Protein AF-A0A945UTR1-F1 (afdb_monomer_lite)

Sequence (520 aa):
MPNPLVLFLALAAFATSAFAQENPKIVFLTGDEEYRSEESMPMLASILRRDFDFDVSVGFSVDEHGYIDVNATESLTGTEELADADLMVLFLRFRRPDEATFQRVLDFLEAGKPVVAFRTSTHAFRFETGSQWAAWGSQPDPTFIHSFGDGDLTRELVGQKWITHHGHFADGHDPLTKVFLDADAADHVILNGVSPFRAYSWLYHVEGGGDTVAGDPNFLLRGTSLRSNHAANGDLDKYPLTNPVAWTKTHNWGEKPARVFTTTLGHPYDFRIPAMRRFALQGILWAVGREDLIPVEGVNTDPVEDYAPNNSGFGDKYKPGHHPEDFFPGHEVGEGRPYHPQPHIIAPVVEPTALPLDPGQGSTIAIVGSGLGERLQYHSDFEGAIQAAFPTAQLRVRNLASSGDTAGLRPHAGRAEAWAFPGAEKFHPDHLAHRGEGHYPYPDEWLSIVSADIVLGFFGYSESFAGPAGINNFKAELRAWIRHTRTRAYHGGMAPRIVLVSPIAFEDRSTTDALPDGIK

pLDDT: mean 86.54, std 15.01, range [31.45, 98.94]

Structure (mmCIF, N/CA/C/O backbone):
data_AF-A0A945UTR1-F1
#
_entry.id   AF-A0A945UTR1-F1
#
loop_
_atom_site.group_PDB
_atom_site.id
_atom_site.type_symbol
_atom_site.label_atom_id
_atom_site.label_alt_id
_atom_site.label_comp_id
_atom_site.label_asym_id
_atom_site.label_entity_id
_atom_site.label_seq_id
_atom_site.pdbx_PDB_ins_code
_atom_site.Cartn_x
_atom_site.Cartn_y
_atom_site.Cartn_z
_atom_site.occupancy
_atom_site.B_iso_or_equiv
_atom_site.auth_seq_id
_atom_site.auth_comp_id
_atom_site.auth_asym_id
_atom_site.auth_atom_id
_atom_site.pdbx_PDB_model_num
ATOM 1 N N . MET A 1 1 ? -31.363 -51.146 -14.315 1.00 43.81 1 MET A N 1
ATOM 2 C CA . MET A 1 1 ? -30.181 -50.658 -13.575 1.00 43.81 1 MET A CA 1
ATOM 3 C C . MET A 1 1 ? -29.616 -49.484 -14.359 1.00 43.81 1 MET A C 1
ATOM 5 O O . MET A 1 1 ? -29.372 -49.685 -15.545 1.00 43.81 1 MET A O 1
ATOM 9 N N . PRO A 1 2 ? -29.513 -48.267 -13.800 1.00 37.09 2 PRO A N 1
ATOM 10 C CA . PRO A 1 2 ? -28.985 -47.131 -14.546 1.00 37.09 2 PRO A CA 1
ATOM 11 C C . PRO A 1 2 ? -27.471 -47.276 -14.736 1.00 37.09 2 PRO A C 1
ATOM 13 O O . PRO A 1 2 ? -26.776 -47.812 -13.876 1.00 37.09 2 PRO A O 1
ATOM 16 N N . ASN A 1 3 ? -26.993 -46.827 -15.893 1.00 39.69 3 ASN A N 1
ATOM 17 C CA . ASN A 1 3 ? -25.617 -46.939 -16.369 1.00 39.69 3 ASN A CA 1
ATOM 18 C C . ASN A 1 3 ? -24.634 -46.168 -15.447 1.00 39.69 3 ASN A C 1
ATOM 20 O O . ASN A 1 3 ? -24.847 -44.970 -15.238 1.00 39.69 3 ASN A O 1
ATOM 24 N N . PRO A 1 4 ? -23.558 -46.797 -14.925 1.00 46.06 4 PRO A N 1
ATOM 25 C CA . PRO A 1 4 ? -22.604 -46.161 -14.005 1.00 46.06 4 PRO A CA 1
ATOM 26 C C . PRO A 1 4 ? -21.844 -44.957 -14.595 1.00 46.06 4 PRO A C 1
ATOM 28 O O . PRO A 1 4 ? -21.235 -44.201 -13.844 1.00 46.06 4 PRO A O 1
ATOM 31 N N . LEU A 1 5 ? -21.926 -44.716 -15.910 1.00 39.34 5 LEU A N 1
ATOM 32 C CA . LEU A 1 5 ? -21.324 -43.541 -16.552 1.00 39.34 5 LEU A CA 1
ATOM 33 C C . LEU A 1 5 ? -22.075 -42.221 -16.285 1.00 39.34 5 LEU A C 1
ATOM 35 O O . LEU A 1 5 ? -21.473 -41.153 -16.332 1.00 39.34 5 LEU A O 1
ATOM 39 N N . VAL A 1 6 ? -23.378 -42.274 -15.982 1.00 42.34 6 VAL A N 1
ATOM 40 C CA . VAL A 1 6 ? -24.198 -41.061 -15.773 1.00 42.34 6 VAL A CA 1
ATOM 41 C C . VAL A 1 6 ? -24.009 -40.486 -14.362 1.00 42.34 6 VAL A C 1
ATOM 43 O O . VAL A 1 6 ? -24.181 -39.289 -14.154 1.00 42.34 6 VAL A O 1
ATOM 46 N N . LEU A 1 7 ? -23.565 -41.304 -13.401 1.00 36.22 7 LEU A N 1
ATOM 47 C CA . LEU A 1 7 ? -23.288 -40.851 -12.034 1.00 36.22 7 LEU A CA 1
ATOM 48 C C . LEU A 1 7 ? -21.912 -40.166 -11.906 1.00 36.22 7 LEU A C 1
ATOM 50 O O . LEU A 1 7 ? -21.736 -39.313 -11.044 1.00 36.22 7 LEU A O 1
ATOM 54 N N . PHE A 1 8 ? -20.962 -40.472 -12.797 1.00 37.25 8 PHE A N 1
ATOM 55 C CA . PHE A 1 8 ? -19.630 -39.848 -12.802 1.00 37.25 8 PHE A CA 1
ATOM 56 C C . PHE A 1 8 ? -19.609 -38.452 -13.448 1.00 37.25 8 PHE A C 1
ATOM 58 O O . PHE A 1 8 ? -18.800 -37.613 -13.066 1.00 37.25 8 PHE A O 1
ATOM 65 N N . LEU A 1 9 ? -20.535 -38.165 -14.368 1.00 35.00 9 LEU A N 1
ATOM 66 C CA . LEU A 1 9 ? -20.667 -36.844 -14.999 1.00 35.00 9 LEU A CA 1
ATOM 67 C C . LEU A 1 9 ? -21.477 -35.840 -14.159 1.00 35.00 9 LEU A C 1
ATOM 69 O O . LEU A 1 9 ? -21.344 -34.640 -14.364 1.00 35.00 9 LEU A O 1
ATOM 73 N N . ALA A 1 10 ? -22.252 -36.306 -13.174 1.00 32.62 10 ALA A N 1
ATOM 74 C CA . ALA A 1 10 ? -22.943 -35.438 -12.215 1.00 32.62 10 ALA A CA 1
ATOM 75 C C . ALA A 1 10 ? -22.076 -35.067 -10.991 1.00 32.62 10 ALA A C 1
ATOM 77 O O . ALA A 1 10 ? -22.362 -34.085 -10.313 1.00 32.62 10 ALA A O 1
ATOM 78 N N . LEU A 1 11 ? -21.000 -35.820 -10.723 1.00 35.84 11 LEU A N 1
ATOM 79 C CA . LEU A 1 11 ? -20.058 -35.574 -9.618 1.00 35.84 11 LEU A CA 1
ATOM 80 C C . LEU A 1 11 ? -18.812 -34.771 -10.030 1.00 35.84 11 LEU A C 1
ATOM 82 O O . LEU A 1 11 ? -18.100 -34.277 -9.162 1.00 35.84 11 LEU A O 1
ATOM 86 N N . ALA A 1 12 ? -18.578 -34.579 -11.331 1.00 35.72 12 ALA A N 1
ATOM 87 C CA . ALA A 1 12 ? -17.502 -33.731 -11.856 1.00 35.72 12 ALA A CA 1
ATOM 88 C C . ALA A 1 12 ? -17.944 -32.284 -12.169 1.00 35.72 12 ALA A C 1
ATOM 90 O O . ALA A 1 12 ? -17.127 -31.479 -12.596 1.00 35.72 12 ALA A O 1
ATOM 91 N N . ALA A 1 13 ? -19.217 -31.939 -11.944 1.00 33.28 13 ALA A N 1
ATOM 92 C CA . ALA A 1 13 ? -19.778 -30.616 -12.246 1.00 33.28 13 ALA A CA 1
ATOM 93 C C . ALA A 1 13 ? -19.879 -29.671 -11.027 1.00 33.28 13 ALA A C 1
ATOM 95 O O . ALA A 1 13 ? -20.509 -28.623 -11.121 1.00 33.28 13 ALA A O 1
ATOM 96 N N . PHE A 1 14 ? -19.263 -30.021 -9.889 1.00 34.91 14 PHE A N 1
ATOM 97 C CA . PHE A 1 14 ? -19.215 -29.173 -8.683 1.00 34.91 14 PHE A CA 1
ATOM 98 C C . PHE A 1 14 ? -17.804 -28.729 -8.271 1.00 34.91 14 PHE A C 1
ATOM 100 O O . PHE A 1 14 ? -17.619 -28.187 -7.185 1.00 34.91 14 PHE A O 1
ATOM 107 N N . ALA A 1 15 ? -16.804 -28.905 -9.130 1.00 37.75 15 ALA A N 1
ATOM 108 C CA . ALA A 1 15 ? -15.468 -28.375 -8.902 1.00 37.75 15 ALA A CA 1
ATOM 109 C C . ALA A 1 15 ? -15.047 -27.560 -10.128 1.00 37.75 15 ALA A C 1
ATOM 111 O O . ALA A 1 15 ? -15.132 -28.055 -11.242 1.00 37.75 15 ALA A O 1
ATOM 112 N N . THR A 1 16 ? -14.606 -26.324 -9.874 1.00 33.41 16 THR A N 1
ATOM 113 C CA . THR A 1 16 ? -14.144 -25.286 -10.818 1.00 33.41 16 THR A CA 1
ATOM 114 C C . THR A 1 16 ? -15.198 -24.348 -11.414 1.00 33.41 16 THR A C 1
ATOM 116 O O . THR A 1 16 ? -15.197 -24.054 -12.604 1.00 33.41 16 THR A O 1
ATOM 119 N N . SER A 1 17 ? -16.027 -23.764 -10.550 1.00 31.45 17 SER A N 1
ATOM 120 C CA . SER A 1 17 ? -16.357 -22.334 -10.646 1.00 31.45 17 SER A CA 1
ATOM 121 C C . SER A 1 17 ? -15.653 -21.563 -9.521 1.00 31.45 17 SER A C 1
ATOM 123 O O . SER A 1 17 ? -16.283 -20.825 -8.770 1.00 31.45 17 SER A O 1
ATOM 125 N N . ALA A 1 18 ? -14.343 -21.765 -9.362 1.00 32.97 18 ALA A N 1
ATOM 126 C CA . ALA A 1 18 ? -13.504 -20.703 -8.824 1.00 32.97 18 ALA A CA 1
ATOM 127 C C . ALA A 1 18 ? -13.259 -19.777 -10.017 1.00 32.97 18 ALA A C 1
ATOM 129 O O . ALA A 1 18 ? -12.314 -19.963 -10.781 1.00 32.97 18 ALA A O 1
ATOM 130 N N . PHE A 1 19 ? -14.227 -18.893 -10.267 1.00 32.91 19 PHE A N 1
ATOM 131 C CA . PHE A 1 19 ? -14.018 -17.746 -11.139 1.00 32.91 19 PHE A CA 1
ATOM 132 C C . PHE A 1 19 ? -12.717 -17.065 -10.705 1.00 32.91 19 PHE A C 1
ATOM 134 O O . PHE A 1 19 ? -12.410 -17.058 -9.511 1.00 32.91 19 PHE A O 1
ATOM 141 N N . ALA A 1 20 ? -11.946 -16.564 -11.674 1.00 38.38 20 ALA A N 1
ATOM 142 C CA . ALA A 1 20 ? -10.812 -15.687 -11.421 1.00 38.38 20 ALA A CA 1
ATOM 143 C C . ALA A 1 20 ? -11.182 -14.730 -10.282 1.00 38.38 20 ALA A C 1
ATOM 145 O O . ALA A 1 20 ? -12.184 -14.025 -10.388 1.00 38.38 20 ALA A O 1
ATOM 146 N N . GLN A 1 21 ? -10.459 -14.805 -9.165 1.00 41.75 21 GLN A N 1
ATOM 147 C CA . GLN A 1 21 ? -10.670 -13.868 -8.075 1.00 41.75 21 GLN A CA 1
ATOM 148 C C . GLN A 1 21 ? -10.311 -12.499 -8.644 1.00 41.75 21 GLN A C 1
ATOM 150 O O . GLN A 1 21 ? -9.159 -12.291 -9.023 1.00 41.75 21 GLN A O 1
ATOM 155 N N . GLU A 1 22 ? -11.317 -11.638 -8.813 1.00 58.56 22 GLU A N 1
ATOM 156 C CA . GLU A 1 22 ? -11.115 -10.256 -9.239 1.00 58.56 22 GLU A CA 1
ATOM 157 C C . GLU A 1 22 ? -10.042 -9.632 -8.336 1.00 58.56 22 GLU A C 1
ATOM 159 O O . GLU A 1 22 ? -9.986 -9.921 -7.134 1.00 58.56 22 GLU A O 1
ATOM 164 N N . ASN A 1 23 ? -9.128 -8.862 -8.932 1.00 79.19 23 ASN A N 1
ATOM 165 C CA . ASN A 1 23 ? -8.098 -8.162 -8.173 1.00 79.19 23 ASN A CA 1
ATOM 166 C C . ASN A 1 23 ? -8.810 -7.256 -7.155 1.00 79.19 23 ASN A C 1
ATOM 168 O O . ASN A 1 23 ? -9.593 -6.411 -7.587 1.00 79.19 23 ASN A O 1
ATOM 172 N N . PRO A 1 24 ? -8.586 -7.431 -5.838 1.00 89.06 24 PRO A N 1
ATOM 173 C CA . PRO A 1 24 ? -9.345 -6.694 -4.841 1.00 89.06 24 PRO A CA 1
ATOM 174 C C . PRO A 1 24 ? -9.203 -5.185 -5.009 1.00 89.06 24 PRO A C 1
ATOM 176 O O . PRO A 1 24 ? -8.091 -4.702 -5.254 1.00 89.06 24 PRO A O 1
ATOM 179 N N . LYS A 1 25 ? -10.299 -4.452 -4.802 1.00 93.06 25 LYS A N 1
ATOM 180 C CA . LYS A 1 25 ? -10.289 -2.989 -4.767 1.00 93.06 25 LYS A CA 1
ATOM 181 C C . LYS A 1 25 ? -9.995 -2.484 -3.357 1.00 93.06 25 LYS A C 1
ATOM 183 O O . LYS A 1 25 ? -10.761 -2.711 -2.422 1.00 93.06 25 LYS A O 1
ATOM 188 N N . ILE A 1 26 ? -8.879 -1.787 -3.182 1.00 97.88 26 ILE A N 1
ATOM 189 C CA . ILE A 1 26 ? -8.410 -1.268 -1.895 1.00 97.88 26 ILE A CA 1
ATOM 190 C C . ILE A 1 26 ? -8.480 0.254 -1.905 1.00 97.88 26 ILE A C 1
ATOM 192 O O . ILE A 1 26 ? -7.838 0.913 -2.717 1.00 97.88 26 ILE A O 1
ATOM 196 N N . VAL A 1 27 ? -9.202 0.832 -0.952 1.00 97.69 27 VAL A N 1
ATOM 197 C CA . VAL A 1 27 ? -9.329 2.286 -0.822 1.00 97.69 27 VAL A CA 1
ATOM 198 C C . VAL A 1 27 ? -8.591 2.752 0.422 1.00 97.69 27 VAL A C 1
ATOM 200 O O . VAL A 1 27 ? -8.958 2.417 1.548 1.00 97.69 27 VAL A O 1
ATOM 203 N N . PHE A 1 28 ? -7.548 3.549 0.222 1.00 98.69 28 PHE A N 1
ATOM 204 C CA . PHE A 1 28 ? -6.854 4.263 1.283 1.00 98.69 28 PHE A CA 1
ATOM 205 C C . PHE A 1 28 ? -7.522 5.610 1.511 1.00 98.69 28 PHE A C 1
ATOM 207 O O . PHE A 1 28 ? -7.660 6.394 0.582 1.00 98.69 28 PHE A O 1
ATOM 214 N N . LEU A 1 29 ? -7.874 5.916 2.752 1.00 98.06 29 LEU A N 1
ATOM 215 C CA . LEU A 1 29 ? -8.318 7.238 3.171 1.00 98.06 29 LEU A CA 1
ATOM 216 C C . LEU A 1 29 ? -7.212 7.877 4.011 1.00 98.06 29 LEU A C 1
ATOM 218 O O . LEU A 1 29 ? -6.871 7.383 5.094 1.00 98.06 29 LEU A O 1
ATOM 222 N N . THR A 1 30 ? -6.649 8.970 3.497 1.00 96.75 30 THR A N 1
ATOM 223 C CA . THR A 1 30 ? -5.568 9.726 4.136 1.00 96.75 30 THR A CA 1
ATOM 224 C C . THR A 1 30 ? -6.054 11.103 4.571 1.00 96.75 30 THR A C 1
ATOM 226 O O . THR A 1 30 ? -6.912 11.720 3.941 1.00 96.75 30 THR A O 1
ATOM 229 N N . GLY A 1 31 ? -5.530 11.584 5.692 1.00 93.31 31 GLY A N 1
ATOM 230 C CA . GLY A 1 31 ? -6.011 12.805 6.327 1.00 93.31 31 GLY A CA 1
ATOM 231 C C . GLY A 1 31 ? -5.423 12.950 7.717 1.00 93.31 31 GLY A C 1
ATOM 232 O O . GLY A 1 31 ? -6.150 13.122 8.689 1.00 93.31 31 GLY A O 1
ATOM 233 N N . ASP A 1 32 ? -4.112 12.794 7.834 1.00 94.31 32 ASP A N 1
ATOM 234 C CA . ASP A 1 32 ? -3.379 13.026 9.066 1.00 94.31 32 ASP A CA 1
ATOM 235 C C . ASP A 1 32 ? -2.478 14.260 8.912 1.00 94.31 32 ASP A C 1
ATOM 237 O O . ASP A 1 32 ? -1.527 14.303 8.124 1.00 94.31 32 ASP A O 1
ATOM 241 N N . GLU A 1 33 ? -2.784 15.297 9.686 1.00 91.19 33 GLU A N 1
ATOM 242 C CA . GLU A 1 33 ? -2.056 16.562 9.690 1.00 91.19 33 GLU A CA 1
ATOM 243 C C . GLU A 1 33 ? -0.754 16.538 10.498 1.00 91.19 33 GLU A C 1
ATOM 245 O O . GLU A 1 33 ? -0.113 17.579 10.623 1.00 91.19 33 GLU A O 1
ATOM 250 N N . GLU A 1 34 ? -0.321 15.386 11.009 1.00 92.56 34 GLU A N 1
ATOM 251 C CA . GLU A 1 34 ? 0.877 15.237 11.833 1.00 92.56 34 GLU A CA 1
ATOM 252 C C . GLU A 1 34 ? 1.915 14.271 11.240 1.00 92.56 34 GLU A C 1
ATOM 254 O O . GLU A 1 34 ? 3.099 14.597 11.202 1.00 92.56 34 GLU A O 1
ATOM 259 N N . TYR A 1 35 ? 1.509 13.090 10.778 1.00 94.56 35 TYR A N 1
ATOM 260 C CA . TYR A 1 35 ? 2.400 11.971 10.445 1.00 94.56 35 TYR A CA 1
ATOM 261 C C . TYR A 1 35 ? 2.500 11.668 8.950 1.00 94.56 35 TYR A C 1
ATOM 263 O O . TYR A 1 35 ? 3.006 10.609 8.578 1.00 94.56 35 TYR A O 1
ATOM 271 N N . ARG A 1 36 ? 2.092 12.608 8.093 1.00 95.69 36 ARG A N 1
ATOM 272 C CA . ARG A 1 36 ? 2.318 12.528 6.643 1.00 95.69 36 ARG A CA 1
ATOM 273 C C . ARG A 1 36 ? 1.673 11.290 6.012 1.00 95.69 36 ARG A C 1
ATOM 275 O O . ARG A 1 36 ? 2.312 10.518 5.287 1.00 95.69 36 ARG A O 1
ATOM 282 N N . SER A 1 37 ? 0.391 11.072 6.309 1.00 96.62 37 SER A N 1
ATOM 283 C CA . SER A 1 37 ? -0.386 9.993 5.687 1.00 96.62 37 SER A CA 1
ATOM 284 C C . SER A 1 37 ? -0.429 10.129 4.162 1.00 96.62 37 SER A C 1
ATOM 286 O O . SER A 1 37 ? -0.385 9.123 3.461 1.00 96.62 37 SER A O 1
ATOM 288 N N . GLU A 1 38 ? -0.452 11.366 3.659 1.00 94.62 38 GLU A N 1
ATOM 289 C CA . GLU A 1 38 ? -0.422 11.713 2.236 1.00 94.62 38 GLU A CA 1
ATOM 290 C C . GLU A 1 38 ? 0.898 11.353 1.541 1.00 94.62 38 GLU A C 1
ATOM 292 O O . GLU A 1 38 ? 0.951 11.334 0.323 1.00 94.62 38 GLU A O 1
ATOM 297 N N . GLU A 1 39 ? 1.966 11.050 2.284 1.00 95.94 39 GLU A N 1
ATOM 298 C CA . GLU A 1 39 ? 3.239 10.604 1.700 1.00 95.94 39 GLU A CA 1
ATOM 299 C C . GLU A 1 39 ? 3.420 9.086 1.850 1.00 95.94 39 GLU A C 1
ATOM 301 O O . GLU A 1 39 ? 3.878 8.394 0.941 1.00 95.94 39 GLU A O 1
ATOM 306 N N . SER A 1 40 ? 3.069 8.549 3.021 1.00 97.44 40 SER A N 1
ATOM 307 C CA . SER A 1 40 ? 3.309 7.142 3.362 1.00 97.44 40 SER A CA 1
ATOM 308 C C . SER A 1 40 ? 2.314 6.177 2.717 1.00 97.44 40 SER A C 1
ATOM 310 O O . SER A 1 40 ? 2.713 5.094 2.280 1.00 97.44 40 SER A O 1
ATOM 312 N N . MET A 1 41 ? 1.032 6.539 2.650 1.00 97.94 41 MET A N 1
ATOM 313 C CA . MET A 1 41 ? -0.006 5.653 2.119 1.00 97.94 41 MET A CA 1
ATOM 314 C C . MET A 1 41 ? 0.070 5.503 0.599 1.00 97.94 41 MET A C 1
ATOM 316 O O . MET A 1 41 ? 0.053 4.354 0.159 1.00 97.94 41 MET A O 1
ATOM 320 N N . PRO A 1 42 ? 0.282 6.568 -0.203 1.00 96.12 42 PRO A N 1
ATOM 321 C CA . PRO A 1 42 ? 0.626 6.424 -1.618 1.00 96.12 42 PRO A CA 1
ATOM 322 C C . PRO A 1 42 ? 1.807 5.496 -1.878 1.00 96.12 42 PRO A C 1
ATOM 324 O O . PRO A 1 42 ? 1.741 4.654 -2.765 1.00 96.12 42 PRO A O 1
ATOM 327 N N . MET A 1 43 ? 2.866 5.572 -1.066 1.00 97.31 43 MET A N 1
ATOM 328 C CA . MET A 1 43 ? 4.026 4.692 -1.224 1.00 97.31 43 MET A CA 1
ATOM 329 C C . MET A 1 43 ? 3.659 3.213 -1.031 1.00 97.31 43 MET A C 1
ATOM 331 O O . MET A 1 43 ? 4.053 2.377 -1.846 1.00 97.31 43 MET A O 1
ATOM 335 N N . LEU A 1 44 ? 2.877 2.876 0.003 1.00 98.19 44 LEU A N 1
ATOM 336 C CA . LEU A 1 44 ? 2.397 1.501 0.190 1.00 98.19 44 LEU A CA 1
ATOM 337 C C . LEU A 1 44 ? 1.427 1.080 -0.919 1.00 98.19 44 LEU A C 1
ATOM 339 O O . LEU A 1 44 ? 1.536 -0.031 -1.432 1.00 98.19 44 LEU A O 1
ATOM 343 N N . ALA A 1 45 ? 0.512 1.967 -1.306 1.00 96.44 45 ALA A N 1
ATOM 344 C CA . ALA A 1 45 ? -0.447 1.747 -2.378 1.00 96.44 45 ALA A CA 1
ATOM 345 C C . ALA A 1 45 ? 0.252 1.455 -3.719 1.00 96.44 45 ALA A C 1
ATOM 347 O O . ALA A 1 45 ? -0.135 0.525 -4.424 1.00 96.44 45 ALA A O 1
ATOM 348 N N . SER A 1 46 ? 1.340 2.163 -4.032 1.00 90.88 46 SER A N 1
ATOM 349 C CA . SER A 1 46 ? 2.150 1.927 -5.231 1.00 90.88 46 SER A CA 1
ATOM 350 C C . SER A 1 46 ? 2.843 0.565 -5.205 1.00 90.88 46 SER A C 1
ATOM 352 O O . SER A 1 46 ? 2.933 -0.089 -6.241 1.00 90.88 46 SER A O 1
ATOM 354 N N . ILE A 1 47 ? 3.287 0.088 -4.035 1.00 91.50 47 ILE A N 1
ATOM 355 C CA . ILE A 1 47 ? 3.819 -1.279 -3.905 1.00 91.50 47 ILE A CA 1
ATOM 356 C C . ILE A 1 47 ? 2.709 -2.308 -4.152 1.00 91.50 47 ILE A C 1
ATOM 358 O O . ILE A 1 47 ? 2.944 -3.280 -4.866 1.00 91.50 47 ILE A O 1
ATOM 362 N N . LEU A 1 48 ? 1.502 -2.089 -3.615 1.00 92.38 48 LEU A N 1
ATOM 363 C CA . LEU A 1 48 ? 0.372 -2.999 -3.828 1.00 92.38 48 LEU A CA 1
ATOM 364 C C . LEU A 1 48 ? -0.017 -3.106 -5.306 1.00 92.38 48 LEU A C 1
ATOM 366 O O . LEU A 1 48 ? -0.207 -4.213 -5.806 1.00 92.38 48 LEU A O 1
ATOM 370 N N . ARG A 1 49 ? -0.061 -1.969 -6.011 1.00 85.00 49 ARG A N 1
ATOM 371 C CA . ARG A 1 49 ? -0.270 -1.928 -7.464 1.00 85.00 49 ARG A CA 1
ATOM 372 C C . ARG A 1 49 ? 0.844 -2.668 -8.209 1.00 85.00 49 ARG A C 1
ATOM 374 O O . ARG A 1 49 ? 0.557 -3.526 -9.035 1.00 85.00 49 ARG A O 1
ATOM 381 N N . ARG A 1 50 ? 2.114 -2.369 -7.904 1.00 85.44 50 ARG A N 1
ATOM 382 C CA . ARG A 1 50 ? 3.276 -2.936 -8.614 1.00 85.44 50 ARG A CA 1
ATOM 383 C C . ARG A 1 50 ? 3.398 -4.451 -8.439 1.00 85.44 50 ARG A C 1
ATOM 385 O O . ARG A 1 50 ? 3.673 -5.146 -9.411 1.00 85.44 50 ARG A O 1
ATOM 392 N N . ASP A 1 51 ? 3.261 -4.941 -7.210 1.00 81.56 51 ASP A N 1
ATOM 393 C CA . ASP A 1 51 ? 3.640 -6.317 -6.867 1.00 81.56 51 ASP A CA 1
ATOM 394 C C . ASP A 1 51 ? 2.455 -7.292 -6.862 1.00 81.56 51 ASP A C 1
ATOM 396 O O . ASP A 1 51 ? 2.674 -8.498 -6.992 1.00 81.56 51 ASP A O 1
ATOM 400 N N . PHE A 1 52 ? 1.218 -6.795 -6.723 1.00 80.75 52 PHE A N 1
ATOM 401 C CA . PHE A 1 52 ? 0.023 -7.641 -6.600 1.00 80.75 52 PHE A CA 1
ATOM 402 C C . PHE A 1 52 ? -1.103 -7.304 -7.584 1.00 80.75 52 PHE A C 1
ATOM 404 O O . PHE A 1 52 ? -2.116 -8.000 -7.566 1.00 80.75 52 PHE A O 1
ATOM 411 N N . ASP A 1 53 ? -0.933 -6.285 -8.438 1.00 77.38 53 ASP A N 1
ATOM 412 C CA . ASP A 1 53 ? -1.907 -5.877 -9.468 1.00 77.38 53 ASP A CA 1
ATOM 413 C C . ASP A 1 53 ? -3.295 -5.525 -8.895 1.00 77.38 53 ASP A C 1
ATOM 415 O O . ASP A 1 53 ? -4.322 -5.657 -9.556 1.00 77.38 53 ASP A O 1
ATOM 419 N N . PHE A 1 54 ? -3.348 -5.092 -7.632 1.00 84.25 54 PHE A N 1
ATOM 420 C CA . PHE A 1 54 ? -4.601 -4.696 -6.992 1.00 84.25 54 PHE A CA 1
ATOM 421 C C . PHE A 1 54 ? -5.145 -3.397 -7.584 1.00 84.25 54 PHE A C 1
ATOM 423 O O . PHE A 1 54 ? -4.377 -2.491 -7.923 1.00 84.25 54 PHE A O 1
ATOM 430 N N . ASP A 1 55 ? -6.472 -3.289 -7.640 1.00 82.94 55 ASP A N 1
ATOM 431 C CA . ASP A 1 55 ? -7.117 -2.002 -7.863 1.00 82.94 55 ASP A CA 1
ATOM 432 C C . ASP A 1 55 ? -6.980 -1.193 -6.570 1.00 82.94 55 ASP A C 1
ATOM 434 O O . ASP A 1 55 ? -7.361 -1.647 -5.492 1.00 82.94 55 ASP A O 1
ATOM 438 N N . VAL A 1 56 ? -6.338 -0.030 -6.636 1.00 92.12 56 VAL A N 1
ATOM 439 C CA . VAL A 1 56 ? -6.037 0.761 -5.440 1.00 92.12 56 VAL A CA 1
ATOM 440 C C . VAL A 1 56 ? -6.379 2.213 -5.692 1.00 92.12 56 VAL A C 1
ATOM 442 O O . VAL A 1 56 ? -5.848 2.805 -6.629 1.00 92.12 56 VAL A O 1
ATOM 445 N N . SER A 1 57 ? -7.159 2.810 -4.801 1.00 86.88 57 SER A N 1
ATOM 446 C CA . SER A 1 57 ? -7.444 4.245 -4.780 1.00 86.88 57 SER A CA 1
ATOM 447 C C . SER A 1 57 ? -6.895 4.860 -3.500 1.00 86.88 57 SER A C 1
ATOM 449 O O . SER A 1 57 ? -6.914 4.230 -2.442 1.00 86.88 57 SER A O 1
ATOM 451 N N . VAL A 1 58 ? -6.400 6.095 -3.581 1.00 94.50 58 VAL A N 1
ATOM 452 C CA . VAL A 1 58 ? -5.937 6.849 -2.410 1.00 94.50 58 VAL A CA 1
ATOM 453 C C . VAL A 1 58 ? -6.674 8.178 -2.371 1.00 94.50 58 VAL A C 1
ATOM 455 O O . VAL A 1 58 ? -6.505 9.019 -3.247 1.00 94.50 58 VAL A O 1
ATOM 458 N N . GLY A 1 59 ? -7.503 8.343 -1.349 1.00 89.44 59 GLY A N 1
ATOM 459 C CA . GLY A 1 59 ? -8.154 9.588 -0.990 1.00 89.44 59 GLY A CA 1
ATOM 460 C C . GLY A 1 59 ? -7.238 10.485 -0.165 1.00 89.44 59 GLY A C 1
ATOM 461 O O . GLY A 1 59 ? -6.516 10.021 0.725 1.00 89.44 59 GLY A O 1
ATOM 462 N N . PHE A 1 60 ? -7.299 11.781 -0.445 1.00 90.94 60 PHE A N 1
ATOM 463 C CA . PHE A 1 60 ? -6.524 12.833 0.207 1.00 90.94 60 PHE A CA 1
ATOM 464 C C . PHE A 1 60 ? -7.431 13.900 0.829 1.00 90.94 60 PHE A C 1
ATOM 466 O O . PHE A 1 60 ? -8.567 14.124 0.403 1.00 90.94 60 PHE A O 1
ATOM 473 N N . SER A 1 61 ? -6.897 14.603 1.823 1.00 88.62 61 SER A N 1
ATOM 474 C CA . SER A 1 61 ? -7.462 15.863 2.304 1.00 88.62 61 SER A CA 1
ATOM 475 C C . SER A 1 61 ? -7.005 16.988 1.377 1.00 88.62 61 SER A C 1
ATOM 477 O O . SER A 1 61 ? -5.802 17.221 1.254 1.00 88.62 61 SER A O 1
ATOM 479 N N . VAL A 1 62 ? -7.952 17.662 0.726 1.00 82.00 62 VAL A N 1
ATOM 480 C CA . VAL A 1 62 ? -7.697 18.728 -0.257 1.00 82.00 62 VAL A CA 1
ATOM 481 C C . VAL A 1 62 ? -8.446 20.021 0.067 1.00 82.00 62 VAL A C 1
ATOM 483 O O . VAL A 1 62 ? -9.498 19.982 0.712 1.00 82.00 62 VAL A O 1
ATOM 486 N N . ASP A 1 63 ? -7.906 21.150 -0.389 1.00 79.25 63 ASP A N 1
ATOM 487 C CA . ASP A 1 63 ? -8.541 22.468 -0.333 1.00 79.25 63 ASP A CA 1
ATOM 488 C C . ASP A 1 63 ? -9.608 22.666 -1.433 1.00 79.25 63 ASP A C 1
ATOM 490 O O . ASP A 1 63 ? -9.909 21.768 -2.223 1.00 79.25 63 ASP A O 1
ATOM 494 N N . GLU A 1 64 ? -10.200 23.863 -1.499 1.00 70.69 64 GLU A N 1
ATOM 495 C CA . GLU A 1 64 ? -11.231 24.219 -2.491 1.00 70.69 64 GLU A CA 1
ATOM 496 C C . GLU A 1 64 ? -10.737 24.234 -3.951 1.00 70.69 64 GLU A C 1
ATOM 498 O O . GLU A 1 64 ? -11.541 24.309 -4.883 1.00 70.69 64 GLU A O 1
ATOM 503 N N . HIS A 1 65 ? -9.424 24.172 -4.161 1.00 64.38 65 HIS A N 1
ATOM 504 C CA . HIS A 1 65 ? -8.773 24.148 -5.466 1.00 64.38 65 HIS A CA 1
ATOM 505 C C . HIS A 1 65 ? -8.235 22.756 -5.832 1.00 64.38 65 HIS A C 1
ATOM 507 O O . HIS A 1 65 ? -7.693 22.594 -6.925 1.00 64.38 65 HIS A O 1
ATOM 513 N N . GLY A 1 66 ? -8.409 21.762 -4.956 1.00 69.12 66 GLY A N 1
ATOM 514 C CA . GLY A 1 66 ? -7.965 20.385 -5.163 1.00 69.12 66 GLY A CA 1
ATOM 515 C C . GLY A 1 66 ? -6.527 20.106 -4.724 1.00 69.12 66 GLY A C 1
ATOM 516 O O . GLY A 1 66 ? -6.106 18.955 -4.790 1.00 69.12 66 GLY A O 1
ATOM 517 N N . TYR A 1 67 ? -5.793 21.103 -4.219 1.00 76.06 67 TYR A N 1
ATOM 518 C CA . TYR A 1 67 ? -4.448 20.874 -3.689 1.00 76.06 67 TYR A CA 1
ATOM 519 C C . TYR A 1 67 ? -4.528 20.145 -2.358 1.00 76.06 67 TYR A C 1
ATOM 521 O O . TYR A 1 67 ? -5.428 20.397 -1.559 1.00 76.06 67 TYR A O 1
ATOM 529 N N . ILE A 1 68 ? -3.551 19.283 -2.081 1.00 84.81 68 ILE A N 1
ATOM 530 C CA . ILE A 1 68 ? -3.435 18.629 -0.783 1.00 84.81 68 ILE A CA 1
ATOM 531 C C . ILE A 1 68 ? -3.300 19.700 0.301 1.00 84.81 68 ILE A C 1
ATOM 533 O O . ILE A 1 68 ? -2.324 20.448 0.343 1.00 84.81 68 ILE A O 1
ATOM 537 N N . ASP A 1 69 ? -4.260 19.709 1.220 1.00 87.75 69 ASP A N 1
ATOM 538 C CA . ASP A 1 69 ? -4.198 20.447 2.472 1.00 87.75 69 ASP A CA 1
ATOM 539 C C . ASP A 1 69 ? -4.602 19.512 3.601 1.00 87.75 69 ASP A C 1
ATOM 541 O O . ASP A 1 69 ? -5.775 19.216 3.840 1.00 87.75 69 ASP A O 1
ATOM 545 N N . VAL A 1 70 ? -3.601 19.060 4.348 1.00 90.94 70 VAL A N 1
ATOM 546 C CA . VAL A 1 70 ? -3.805 18.158 5.481 1.00 90.94 70 VAL A CA 1
ATOM 547 C C . VAL A 1 70 ? -4.598 18.818 6.612 1.00 90.94 70 VAL A C 1
ATOM 549 O O . VAL A 1 70 ? -5.194 18.109 7.424 1.00 90.94 70 VAL A O 1
ATOM 552 N N . ASN A 1 71 ? -4.666 20.154 6.656 1.00 91.75 71 ASN A N 1
ATOM 553 C CA . ASN A 1 71 ? -5.425 20.906 7.656 1.00 91.75 71 ASN A CA 1
ATOM 554 C C . ASN A 1 71 ? -6.912 21.059 7.294 1.00 91.75 71 ASN A C 1
ATOM 556 O O . ASN A 1 71 ? -7.701 21.456 8.158 1.00 91.75 71 ASN A O 1
ATOM 560 N N . ALA A 1 72 ? -7.319 20.706 6.070 1.00 89.38 72 ALA A N 1
ATOM 561 C CA . ALA A 1 72 ? -8.711 20.715 5.627 1.00 89.38 72 ALA A CA 1
ATOM 562 C C . ALA A 1 72 ? -9.505 19.566 6.280 1.00 89.38 72 ALA A C 1
ATOM 564 O O . ALA A 1 72 ? -9.863 18.576 5.656 1.00 89.38 72 ALA A O 1
ATOM 565 N N . THR A 1 73 ? -9.782 19.679 7.582 1.00 90.69 73 THR A N 1
ATOM 566 C CA . THR A 1 73 ? -10.401 18.606 8.392 1.00 90.69 73 THR A CA 1
ATOM 567 C C . THR A 1 73 ? -11.782 18.141 7.914 1.00 90.69 73 THR A C 1
ATOM 569 O O . THR A 1 73 ? -12.197 17.044 8.277 1.00 90.69 73 THR A O 1
ATOM 572 N N . GLU A 1 74 ? -12.487 18.940 7.112 1.00 88.12 74 GLU A N 1
ATOM 573 C CA . GLU A 1 74 ? -13.774 18.586 6.487 1.00 88.12 74 GLU A CA 1
ATOM 574 C C . GLU A 1 74 ? -13.606 17.802 5.175 1.00 88.12 74 GLU A C 1
ATOM 576 O O . GLU A 1 74 ? -14.551 17.178 4.702 1.00 88.12 74 GLU A O 1
ATOM 581 N N . SER A 1 75 ? -12.400 17.798 4.604 1.00 87.00 75 SER A N 1
ATOM 582 C CA . SER A 1 75 ? -12.074 17.127 3.351 1.00 87.00 75 SER A CA 1
ATOM 583 C C . SER A 1 75 ? -11.694 15.666 3.595 1.00 87.00 75 SER A C 1
ATOM 585 O O . SER A 1 75 ? -10.806 15.357 4.398 1.00 87.00 75 SER A O 1
ATOM 587 N N . LEU A 1 76 ? -12.387 14.759 2.904 1.00 88.81 76 LEU A N 1
ATOM 588 C CA . LEU A 1 76 ? -12.127 13.320 2.917 1.00 88.81 76 LEU A CA 1
ATOM 589 C C . LEU A 1 76 ? -12.535 12.713 1.564 1.00 88.81 76 LEU A C 1
ATOM 591 O O . LEU A 1 76 ? -13.597 12.102 1.425 1.00 88.81 76 LEU A O 1
ATOM 595 N N . THR A 1 77 ? -11.704 12.943 0.548 1.00 84.44 77 THR A N 1
ATOM 596 C CA . THR A 1 77 ? -11.918 12.408 -0.810 1.00 84.44 77 THR A CA 1
ATOM 597 C C . THR A 1 77 ? -11.673 10.895 -0.864 1.00 84.44 77 THR A C 1
ATOM 599 O O . THR A 1 77 ? -11.160 10.312 0.094 1.00 84.44 77 THR A O 1
ATOM 602 N N . GLY A 1 78 ? -12.061 10.233 -1.958 1.00 84.06 78 GLY A N 1
ATOM 603 C CA . GLY A 1 78 ? -11.891 8.790 -2.150 1.00 84.06 78 GLY A CA 1
ATOM 604 C C . GLY A 1 78 ? -12.964 7.931 -1.477 1.00 84.06 78 GLY A C 1
ATOM 605 O O . GLY A 1 78 ? -13.003 6.723 -1.692 1.00 84.06 78 GLY A O 1
ATOM 606 N N . THR A 1 79 ? -13.869 8.517 -0.686 1.00 84.38 79 THR A N 1
ATOM 607 C CA . THR A 1 79 ? -14.978 7.774 -0.054 1.00 84.38 79 THR A CA 1
ATOM 608 C C . THR A 1 79 ? -16.008 7.281 -1.069 1.00 84.38 79 THR A C 1
ATOM 610 O O . THR A 1 79 ? -16.684 6.289 -0.824 1.00 84.38 79 THR A O 1
ATOM 613 N N . GLU A 1 80 ? -16.128 7.948 -2.215 1.00 81.06 80 GLU A N 1
ATOM 614 C CA . GLU A 1 80 ? -16.923 7.530 -3.372 1.00 81.06 80 GLU A CA 1
ATOM 615 C C . GLU A 1 80 ? -16.507 6.158 -3.918 1.00 81.06 80 GLU A C 1
ATOM 617 O O . GLU A 1 80 ? -17.370 5.390 -4.341 1.00 81.06 80 GLU A O 1
ATOM 622 N N . GLU A 1 81 ? -15.225 5.806 -3.807 1.00 85.12 81 GLU A N 1
ATOM 623 C CA . GLU A 1 81 ? -14.676 4.523 -4.253 1.00 85.12 81 GLU A CA 1
ATOM 624 C C . GLU A 1 81 ? -15.010 3.365 -3.297 1.00 85.12 81 GLU A C 1
ATOM 626 O O . GLU A 1 81 ? -14.762 2.205 -3.618 1.00 85.12 81 GLU A O 1
ATOM 631 N N . LEU A 1 82 ? -15.574 3.643 -2.112 1.00 90.56 82 LEU A N 1
ATOM 632 C CA . LEU A 1 82 ? -15.924 2.607 -1.131 1.00 90.56 82 LEU A CA 1
ATOM 633 C C . LEU A 1 82 ? -17.134 1.758 -1.539 1.00 90.56 82 LEU A C 1
ATOM 635 O O . LEU A 1 82 ? -17.330 0.676 -0.981 1.00 90.56 82 LEU A O 1
ATOM 639 N N . ALA A 1 83 ? -17.946 2.225 -2.492 1.00 86.38 83 ALA A N 1
ATOM 640 C CA . ALA A 1 83 ? -19.171 1.540 -2.906 1.00 86.38 83 ALA A CA 1
ATOM 641 C C . ALA A 1 83 ? -18.902 0.098 -3.384 1.00 86.38 83 ALA A C 1
ATOM 643 O O . ALA A 1 83 ? -19.645 -0.829 -3.054 1.00 86.38 83 ALA A O 1
ATOM 644 N N . ASP A 1 84 ? -17.804 -0.099 -4.108 1.00 86.31 84 ASP A N 1
ATOM 645 C CA . ASP A 1 84 ? -17.339 -1.366 -4.676 1.00 86.31 84 ASP A CA 1
ATOM 646 C C . ASP A 1 84 ? -15.987 -1.831 -4.104 1.00 86.31 84 ASP A C 1
ATOM 648 O O . ASP A 1 84 ? -15.528 -2.908 -4.461 1.00 86.31 84 ASP A O 1
ATOM 652 N N . ALA A 1 85 ? -15.378 -1.093 -3.169 1.00 94.50 85 ALA A N 1
ATOM 653 C CA . ALA A 1 85 ? -14.135 -1.504 -2.510 1.00 94.50 85 ALA A CA 1
ATOM 654 C C . ALA A 1 85 ? -14.277 -2.813 -1.719 1.00 94.50 85 ALA A C 1
ATOM 656 O O . ALA A 1 85 ? -15.290 -3.033 -1.062 1.00 94.50 85 ALA A O 1
ATOM 657 N N . ASP A 1 86 ? -13.231 -3.631 -1.679 1.00 97.56 86 ASP A N 1
ATOM 658 C CA . ASP A 1 86 ? -13.125 -4.834 -0.846 1.00 97.56 86 ASP A CA 1
ATOM 659 C C . ASP A 1 86 ? -12.441 -4.566 0.496 1.00 97.56 86 ASP A C 1
ATOM 661 O O . ASP A 1 86 ? -12.645 -5.309 1.454 1.00 97.56 86 ASP A O 1
ATOM 665 N N . LEU A 1 87 ? -11.624 -3.514 0.585 1.00 98.75 87 LEU A N 1
ATOM 666 C CA . LEU A 1 87 ? -10.881 -3.148 1.788 1.00 98.75 87 LEU A CA 1
ATOM 667 C C . LEU A 1 87 ? -10.794 -1.628 1.938 1.00 98.75 87 LEU A C 1
ATOM 669 O O . LEU A 1 87 ? -10.435 -0.925 0.995 1.00 98.75 87 LEU A O 1
ATOM 673 N N . MET A 1 88 ? -11.019 -1.142 3.161 1.00 98.81 88 MET A N 1
ATOM 674 C CA . MET A 1 88 ? -10.770 0.248 3.541 1.00 98.81 88 MET A CA 1
ATOM 675 C C . MET A 1 88 ? -9.526 0.341 4.430 1.00 98.81 88 MET A C 1
ATOM 677 O O . MET A 1 88 ? -9.438 -0.312 5.472 1.00 98.81 88 MET A O 1
ATOM 681 N N . VAL A 1 89 ? -8.569 1.180 4.039 1.00 98.94 89 VAL A N 1
ATOM 682 C CA . VAL A 1 89 ? -7.350 1.476 4.800 1.00 98.94 89 VAL A CA 1
ATOM 683 C C . VAL A 1 89 ? -7.432 2.895 5.353 1.00 98.94 89 VAL A C 1
ATOM 685 O O . VAL A 1 89 ? -7.611 3.848 4.606 1.00 98.94 89 VAL A O 1
ATOM 688 N N . LEU A 1 90 ? -7.279 3.053 6.664 1.00 98.81 90 LEU A N 1
ATOM 689 C CA . LEU A 1 90 ? -7.428 4.319 7.372 1.00 98.81 90 LEU A CA 1
ATOM 690 C C . LEU A 1 90 ? -6.087 4.804 7.918 1.00 98.81 90 LEU A C 1
ATOM 692 O O . LEU A 1 90 ? -5.489 4.158 8.786 1.00 98.81 90 LEU A O 1
ATOM 696 N N . PHE A 1 91 ? -5.687 6.003 7.509 1.00 98.38 91 PHE A N 1
ATOM 697 C CA . PHE A 1 91 ? -4.670 6.800 8.189 1.00 98.38 91 PHE A CA 1
ATOM 698 C C . PHE A 1 91 ? -5.202 8.228 8.330 1.00 98.38 91 PHE A C 1
ATOM 700 O O . PHE A 1 91 ? -4.840 9.139 7.584 1.00 98.38 91 PHE A O 1
ATOM 707 N N . LEU A 1 92 ? -6.106 8.389 9.295 1.00 96.44 92 LEU A N 1
ATOM 708 C CA . LEU A 1 92 ? -6.897 9.595 9.496 1.00 96.44 92 LEU A CA 1
ATOM 709 C C . LEU A 1 92 ? -6.721 10.140 10.905 1.00 96.44 92 LEU A C 1
ATOM 711 O O . LEU A 1 92 ? -6.651 9.373 11.867 1.00 96.44 92 LEU A O 1
ATOM 715 N N . ARG A 1 93 ? -6.786 11.467 11.013 1.00 93.44 93 ARG A N 1
ATOM 716 C CA . ARG A 1 93 ? -6.836 12.184 12.281 1.00 93.44 93 ARG A CA 1
ATOM 717 C C . ARG A 1 93 ? -7.928 13.238 12.266 1.00 93.44 93 ARG A C 1
ATOM 719 O O . ARG A 1 93 ? -7.944 14.098 11.390 1.00 93.44 93 ARG A O 1
ATOM 726 N N . PHE A 1 94 ? -8.801 13.199 13.270 1.00 91.62 94 PHE A N 1
ATOM 727 C CA . PHE A 1 94 ? -9.748 14.274 13.599 1.00 91.62 94 PHE A CA 1
ATOM 728 C C . PHE A 1 94 ? -10.575 14.809 12.416 1.00 91.62 94 PHE A C 1
ATOM 730 O O . PHE A 1 94 ? -10.946 15.986 12.399 1.00 91.62 94 PHE A O 1
ATOM 737 N N . ARG A 1 95 ? -10.877 13.957 11.434 1.00 92.31 95 ARG A N 1
ATOM 738 C CA . ARG A 1 95 ? -11.679 14.329 10.274 1.00 92.31 95 ARG A CA 1
ATOM 739 C C . ARG A 1 95 ? -13.125 14.577 10.698 1.00 92.31 95 ARG A C 1
ATOM 741 O O . ARG A 1 95 ? -13.656 13.917 11.593 1.00 92.31 95 ARG A O 1
ATOM 748 N N . ARG A 1 96 ? -13.760 15.541 10.048 1.00 91.62 96 ARG A N 1
ATOM 749 C CA . ARG A 1 96 ? -15.162 15.924 10.241 1.00 91.62 96 ARG A CA 1
ATOM 750 C C . ARG A 1 96 ? -15.848 16.086 8.880 1.00 91.62 96 ARG A C 1
ATOM 752 O O . ARG A 1 96 ? -16.274 17.188 8.549 1.00 91.62 96 ARG A O 1
ATOM 759 N N . PRO A 1 97 ? -15.879 15.017 8.065 1.00 91.50 97 PRO A N 1
ATOM 760 C CA . PRO A 1 97 ? -16.509 15.073 6.756 1.00 91.50 97 PRO A CA 1
ATOM 761 C C . PRO A 1 97 ? -17.998 15.411 6.870 1.00 91.50 97 PRO A C 1
ATOM 763 O O . PRO A 1 97 ? -18.608 15.254 7.933 1.00 91.50 97 PRO A O 1
ATOM 766 N N . ASP A 1 98 ? -18.579 15.855 5.760 1.00 88.75 98 ASP A N 1
ATOM 767 C CA . ASP A 1 98 ? -20.018 16.068 5.667 1.00 88.75 98 ASP A CA 1
ATOM 768 C C . ASP A 1 98 ? -20.821 14.755 5.758 1.00 88.75 98 ASP A C 1
ATOM 770 O O . ASP A 1 98 ? -20.280 13.645 5.782 1.00 88.75 98 ASP A O 1
ATOM 774 N N . GLU A 1 99 ? -22.145 14.897 5.803 1.00 93.06 99 GLU A N 1
ATOM 775 C CA . GLU A 1 99 ? -23.074 13.776 5.944 1.00 93.06 99 GLU A CA 1
ATOM 776 C C . GLU A 1 99 ? -22.977 12.739 4.846 1.00 93.06 99 GLU A C 1
ATOM 778 O O . GLU A 1 99 ? -22.880 11.547 5.132 1.00 93.06 99 GLU A O 1
ATOM 783 N N . ALA A 1 100 ? -22.962 13.185 3.595 1.00 87.50 100 ALA A N 1
ATOM 784 C CA . ALA A 1 100 ? -22.910 12.278 2.464 1.00 87.50 100 ALA A CA 1
ATOM 785 C C . ALA A 1 100 ? -21.592 11.492 2.448 1.00 87.50 100 ALA A C 1
ATOM 787 O O . ALA A 1 100 ? -21.585 10.294 2.176 1.00 87.50 100 ALA A O 1
ATOM 788 N N . THR A 1 101 ? -20.485 12.157 2.765 1.00 88.00 101 THR A N 1
ATOM 789 C CA . THR A 1 101 ? -19.144 11.574 2.786 1.00 88.00 101 THR A CA 1
ATOM 790 C C . THR A 1 101 ? -18.998 10.573 3.925 1.00 88.00 101 THR A C 1
ATOM 792 O O . THR A 1 101 ? -18.499 9.468 3.710 1.00 88.00 101 THR A O 1
ATOM 795 N N . PHE A 1 102 ? -19.472 10.908 5.130 1.00 96.19 102 PHE A N 1
ATOM 796 C CA . PHE A 1 102 ? -19.409 9.978 6.255 1.00 96.19 102 PHE A CA 1
ATOM 797 C C . PHE A 1 102 ? -20.347 8.782 6.079 1.00 96.19 102 PHE A C 1
ATOM 799 O O . PHE A 1 102 ? -19.974 7.663 6.428 1.00 96.19 102 PHE A O 1
ATOM 806 N N . GLN A 1 103 ? -21.524 8.982 5.478 1.00 95.88 103 GLN A N 1
ATOM 807 C CA . GLN A 1 103 ? -22.459 7.889 5.216 1.00 95.88 103 GLN A CA 1
ATOM 808 C C . GLN A 1 103 ? -21.830 6.793 4.344 1.00 95.88 103 GLN A C 1
ATOM 810 O O . GLN A 1 103 ? -22.021 5.623 4.642 1.00 95.88 103 GLN A O 1
ATOM 815 N N . ARG A 1 104 ? -20.984 7.128 3.358 1.00 96.75 104 ARG A N 1
ATOM 816 C CA . ARG A 1 104 ? -20.266 6.115 2.551 1.00 96.75 104 ARG A CA 1
ATOM 817 C C . ARG A 1 104 ? -19.339 5.225 3.382 1.00 96.75 104 ARG A C 1
ATOM 819 O O . ARG A 1 104 ? -19.189 4.042 3.089 1.00 96.75 104 ARG A O 1
ATOM 826 N N . VAL A 1 105 ? -18.720 5.784 4.425 1.00 97.75 105 VAL A N 1
ATOM 827 C CA . VAL A 1 105 ? -17.901 5.012 5.374 1.00 97.75 105 VAL A CA 1
ATOM 828 C C . VAL A 1 105 ? -18.788 4.054 6.166 1.00 97.75 105 VAL A C 1
ATOM 830 O O . VAL A 1 105 ? -18.433 2.889 6.330 1.00 97.75 105 VAL A O 1
ATOM 833 N N . LEU A 1 106 ? -19.949 4.523 6.629 1.00 97.62 106 LEU A N 1
ATOM 834 C CA . LEU A 1 106 ? -20.912 3.684 7.342 1.00 97.62 106 LEU A CA 1
ATOM 835 C C . LEU A 1 106 ? -21.449 2.566 6.445 1.00 97.62 106 LEU A C 1
ATOM 837 O O . LEU A 1 106 ? -21.415 1.412 6.858 1.00 97.62 106 LEU A O 1
ATOM 841 N N . ASP A 1 107 ? -21.826 2.876 5.206 1.00 98.06 107 ASP A N 1
ATOM 842 C CA . ASP A 1 107 ? -22.314 1.901 4.227 1.00 98.06 107 ASP A CA 1
ATOM 843 C C . ASP A 1 107 ? -21.274 0.791 3.978 1.00 98.06 107 ASP A C 1
ATOM 845 O O . ASP A 1 107 ? -21.612 -0.394 3.930 1.00 98.06 107 ASP A O 1
ATOM 849 N N . PHE A 1 108 ? -19.984 1.145 3.884 1.00 98.50 108 PHE A N 1
ATOM 850 C CA . PHE A 1 108 ? -18.894 0.171 3.761 1.00 98.50 108 PHE A CA 1
ATOM 851 C C . PHE A 1 108 ? -18.793 -0.753 4.987 1.00 98.50 108 PHE A C 1
ATOM 853 O O . PHE A 1 108 ? -18.607 -1.967 4.851 1.00 98.50 108 PHE A O 1
ATOM 860 N N . LEU A 1 109 ? -18.910 -0.193 6.193 1.00 98.06 109 LEU A N 1
ATOM 861 C CA . LEU A 1 109 ? -18.850 -0.960 7.439 1.00 98.06 109 LEU A CA 1
ATOM 862 C C . LEU A 1 109 ? -20.067 -1.878 7.601 1.00 98.06 109 LEU A C 1
ATOM 864 O O . LEU A 1 109 ? -19.902 -3.050 7.941 1.00 98.06 109 LEU A O 1
ATOM 868 N N . GLU A 1 110 ? -21.265 -1.372 7.312 1.00 97.62 110 GLU A N 1
ATOM 869 C CA . GLU A 1 110 ? -22.533 -2.114 7.331 1.00 97.62 110 GLU A CA 1
ATOM 870 C C . GLU A 1 110 ? -22.557 -3.243 6.290 1.00 97.62 110 GLU A C 1
ATOM 872 O O . GLU A 1 110 ? -23.149 -4.297 6.527 1.00 97.62 110 GLU A O 1
ATOM 877 N N . ALA A 1 111 ? -21.822 -3.096 5.182 1.00 97.31 111 ALA A N 1
ATOM 878 C CA . ALA A 1 111 ? -21.581 -4.184 4.234 1.00 97.31 111 ALA A CA 1
ATOM 879 C C . ALA A 1 111 ? -20.689 -5.314 4.799 1.00 97.31 111 ALA A C 1
ATOM 881 O O . ALA A 1 111 ? -20.513 -6.341 4.142 1.00 97.31 111 ALA A O 1
ATOM 882 N N . GLY A 1 112 ? -20.128 -5.162 6.005 1.00 97.56 112 GLY A N 1
ATOM 883 C CA . GLY A 1 112 ? -19.322 -6.188 6.671 1.00 97.56 112 GLY A CA 1
ATOM 884 C C . GLY A 1 112 ? -17.956 -6.399 6.022 1.00 97.56 112 GLY A C 1
ATOM 885 O O . GLY A 1 112 ? -17.477 -7.531 5.947 1.00 97.56 112 GLY A O 1
ATOM 886 N N . LYS A 1 113 ? -17.337 -5.328 5.516 1.00 98.00 113 LYS A N 1
ATOM 887 C CA . LYS A 1 113 ? -16.058 -5.387 4.796 1.00 98.00 113 LYS A CA 1
ATOM 888 C C . LYS A 1 113 ? -14.853 -5.102 5.711 1.00 98.00 113 LYS A C 1
ATOM 890 O O . LYS A 1 113 ? -14.999 -4.410 6.725 1.00 98.00 113 LYS A O 1
ATOM 895 N N . PRO A 1 114 ? -13.669 -5.673 5.421 1.00 98.62 114 PRO A N 1
ATOM 896 C CA . PRO A 1 114 ? -12.491 -5.555 6.276 1.00 98.62 114 PRO A CA 1
ATOM 897 C C . PRO A 1 114 ? -11.940 -4.125 6.361 1.00 98.62 114 PRO A C 1
ATOM 899 O O . PRO A 1 114 ? -12.146 -3.304 5.467 1.00 98.62 114 PRO A O 1
ATOM 902 N N . VAL A 1 115 ? -11.205 -3.843 7.443 1.00 98.88 115 VAL A N 1
ATOM 903 C CA . VAL A 1 115 ? -10.582 -2.534 7.706 1.00 98.88 115 VAL A CA 1
ATOM 904 C C . VAL A 1 115 ? -9.129 -2.689 8.150 1.00 98.88 115 VAL A C 1
ATOM 906 O O . VAL A 1 115 ? -8.793 -3.525 8.985 1.00 98.88 115 VAL A O 1
ATOM 909 N N . VAL A 1 116 ? -8.259 -1.832 7.635 1.00 98.94 116 VAL A N 1
ATOM 910 C CA . VAL A 1 116 ? -6.882 -1.655 8.111 1.00 98.94 116 VAL A CA 1
ATOM 911 C C . VAL A 1 116 ? -6.782 -0.265 8.723 1.00 98.94 116 VAL A C 1
ATOM 913 O O . VAL A 1 116 ? -7.187 0.706 8.098 1.00 98.94 116 VAL A O 1
ATOM 916 N N . ALA A 1 117 ? -6.240 -0.142 9.928 1.00 98.75 117 ALA A N 1
ATOM 917 C CA . ALA A 1 117 ? -6.104 1.130 10.626 1.00 98.75 117 ALA A CA 1
ATOM 918 C C . ALA A 1 117 ? -4.656 1.353 11.069 1.00 98.75 117 ALA A C 1
ATOM 920 O O . ALA A 1 117 ? -4.132 0.657 11.939 1.00 98.75 117 ALA A O 1
ATOM 921 N N . PHE A 1 118 ? -4.009 2.356 10.490 1.00 98.69 118 PHE A N 1
ATOM 922 C CA . PHE A 1 118 ? -2.731 2.852 10.980 1.00 98.69 118 PHE A CA 1
ATOM 923 C C . PHE A 1 118 ? -2.962 3.900 12.066 1.00 98.69 118 PHE A C 1
ATOM 925 O O . PHE A 1 118 ? -4.059 4.450 12.209 1.00 98.69 118 PHE A O 1
ATOM 932 N N . ARG A 1 119 ? -1.907 4.231 12.816 1.00 93.69 119 ARG A N 1
ATOM 933 C CA . ARG A 1 119 ? -1.822 5.522 13.505 1.00 93.69 119 ARG A CA 1
ATOM 934 C C . ARG A 1 119 ? -2.251 6.593 12.503 1.00 93.69 119 ARG A C 1
ATOM 936 O O . ARG A 1 119 ? -1.840 6.472 11.371 1.00 93.69 119 ARG A O 1
ATOM 943 N N . THR A 1 120 ? -3.049 7.600 12.827 1.00 93.56 120 THR A N 1
ATOM 944 C CA . THR A 1 120 ? -3.689 7.935 14.108 1.00 93.56 120 THR A CA 1
ATOM 945 C C . THR A 1 120 ? -5.164 7.515 14.194 1.00 93.56 120 THR A C 1
ATOM 947 O O . THR A 1 120 ? -5.903 7.993 15.052 1.00 93.56 120 THR A O 1
ATOM 950 N N . SER A 1 121 ? -5.600 6.551 13.384 1.00 96.31 121 SER A N 1
ATOM 951 C CA . SER A 1 121 ? -7.016 6.216 13.178 1.00 96.31 121 SER A CA 1
ATOM 952 C C . SER A 1 121 ? -7.765 5.677 14.411 1.00 96.31 121 SER A C 1
ATOM 954 O O . SER A 1 121 ? -8.979 5.504 14.355 1.00 96.31 121 SER A O 1
ATOM 956 N N . THR A 1 122 ? -7.101 5.498 15.562 1.00 93.75 122 THR A N 1
ATOM 957 C CA . THR A 1 122 ? -7.767 5.357 16.878 1.00 93.75 122 THR A CA 1
ATOM 958 C C . THR A 1 122 ? -8.575 6.598 17.275 1.00 93.75 122 THR A C 1
ATOM 960 O O . THR A 1 122 ? -9.355 6.569 18.222 1.00 93.75 122 THR A O 1
ATOM 963 N N . HIS A 1 123 ? -8.379 7.706 16.566 1.00 92.50 123 HIS A N 1
ATOM 964 C CA . HIS A 1 123 ? -9.127 8.949 16.683 1.00 92.50 123 HIS A CA 1
ATOM 965 C C . HIS A 1 123 ? -9.316 9.588 15.301 1.00 92.50 123 HIS A C 1
ATOM 967 O O . HIS A 1 123 ? -9.065 10.778 15.093 1.00 92.50 123 HIS A O 1
ATOM 973 N N . ALA A 1 124 ? -9.755 8.767 14.345 1.00 94.06 124 ALA A N 1
ATOM 974 C CA . ALA A 1 124 ? -9.957 9.168 12.957 1.00 94.06 124 ALA A CA 1
ATOM 975 C C . ALA A 1 124 ? -10.936 10.339 12.801 1.00 94.06 124 ALA A C 1
ATOM 977 O O . ALA A 1 124 ? -10.698 11.211 11.968 1.00 94.06 124 ALA A O 1
ATOM 978 N N . PHE A 1 125 ? -11.999 10.385 13.615 1.00 92.50 125 PHE A N 1
ATOM 979 C CA . PHE A 1 125 ? -13.097 11.341 13.467 1.00 92.50 125 PHE A CA 1
ATOM 980 C C . PHE A 1 125 ? -13.310 12.209 14.705 1.00 92.50 125 PHE A C 1
ATOM 982 O O . PHE A 1 125 ? -13.123 11.753 15.834 1.00 92.50 125 PHE A O 1
ATOM 989 N N . ARG A 1 126 ? -13.730 13.462 14.496 1.00 88.69 126 ARG A N 1
ATOM 990 C CA . ARG A 1 126 ? -14.053 14.411 15.572 1.00 88.69 126 ARG A CA 1
ATOM 991 C C . ARG A 1 126 ? -15.242 15.295 15.196 1.00 88.69 126 ARG A C 1
ATOM 993 O O . ARG A 1 126 ? -15.068 16.378 14.642 1.00 88.69 126 ARG A O 1
ATOM 1000 N N . PHE A 1 127 ? -16.441 14.847 15.542 1.00 87.69 127 PHE A N 1
ATOM 1001 C CA . PHE A 1 127 ? -17.683 15.570 15.283 1.00 87.69 127 PHE A CA 1
ATOM 1002 C C . PHE A 1 127 ? -18.053 16.534 16.414 1.00 87.69 127 PHE A C 1
ATOM 1004 O O . PHE A 1 127 ? -17.597 16.407 17.553 1.00 87.69 127 PHE A O 1
ATOM 1011 N N . GLU A 1 128 ? -18.908 17.507 16.109 1.00 83.44 128 GLU A N 1
ATOM 1012 C CA . GLU A 1 128 ? -19.460 18.410 17.118 1.00 83.44 128 GLU A CA 1
ATOM 1013 C C . GLU A 1 128 ? -20.334 17.661 18.132 1.00 83.44 128 GLU A C 1
ATOM 1015 O O . GLU A 1 128 ? -20.983 16.655 17.827 1.00 83.44 128 GLU A O 1
ATOM 1020 N N . THR A 1 129 ? -20.383 18.178 19.358 1.00 79.38 129 THR A N 1
ATOM 1021 C CA . THR A 1 129 ? -21.277 17.645 20.389 1.00 79.38 129 THR A CA 1
ATOM 1022 C C . THR A 1 129 ? -22.732 17.787 19.961 1.00 79.38 129 THR A C 1
ATOM 1024 O O . THR A 1 129 ? -23.179 18.874 19.613 1.00 79.38 129 THR A O 1
ATOM 1027 N N . GLY A 1 130 ? -23.480 16.683 20.017 1.00 80.56 130 GLY A N 1
ATOM 1028 C CA . GLY A 1 130 ? -24.868 16.624 19.552 1.00 80.56 130 GLY A CA 1
ATOM 1029 C C . GLY A 1 130 ? -25.026 16.220 18.083 1.00 80.56 130 GLY A C 1
ATOM 1030 O O . GLY A 1 130 ? -26.157 15.996 17.659 1.00 80.56 130 GLY A O 1
ATOM 1031 N N . SER A 1 131 ? -23.929 16.063 17.327 1.00 87.38 131 SER A N 1
ATOM 1032 C CA . SER A 1 131 ? -23.971 15.395 16.022 1.00 87.38 131 SER A CA 1
ATOM 1033 C C . SER A 1 131 ? -24.527 13.976 16.160 1.00 87.38 131 SER A C 1
ATOM 1035 O O . SER A 1 131 ? -24.227 13.272 17.130 1.00 87.38 131 SER A O 1
ATOM 1037 N N . GLN A 1 132 ? -25.278 13.519 15.156 1.00 89.94 132 GLN A N 1
ATOM 1038 C CA . GLN A 1 132 ? -25.742 12.130 15.078 1.00 89.94 132 GLN A CA 1
ATOM 1039 C C . GLN A 1 132 ? -24.588 11.110 15.064 1.00 89.94 132 GLN A C 1
ATOM 1041 O O . GLN A 1 132 ? -24.783 9.965 15.466 1.00 89.94 132 GLN A O 1
ATOM 1046 N N . TRP A 1 133 ? -23.369 11.526 14.695 1.00 90.69 133 TRP A N 1
ATOM 1047 C CA . TRP A 1 133 ? -22.173 10.672 14.708 1.00 90.69 133 TRP A CA 1
ATOM 1048 C C . TRP A 1 133 ? -21.246 10.917 15.899 1.00 90.69 133 TRP A C 1
ATOM 1050 O O . TRP A 1 133 ? -20.108 10.454 15.895 1.00 90.69 133 TRP A O 1
ATOM 1060 N N . ALA A 1 134 ? -21.712 11.591 16.955 1.00 87.31 134 ALA A N 1
ATOM 1061 C CA . ALA A 1 134 ? -20.915 11.851 18.157 1.00 87.31 134 ALA A CA 1
ATOM 1062 C C . ALA A 1 134 ? -20.282 10.580 18.775 1.00 87.31 134 ALA A C 1
ATOM 1064 O O . ALA A 1 134 ? -19.230 10.666 19.410 1.00 87.31 134 ALA A O 1
ATOM 1065 N N . ALA A 1 135 ? -20.879 9.402 18.551 1.00 89.38 135 ALA A N 1
ATOM 1066 C CA . ALA A 1 135 ? -20.372 8.104 19.007 1.00 89.38 135 ALA A CA 1
ATOM 1067 C C . ALA A 1 135 ? -19.093 7.624 18.282 1.00 89.38 135 ALA A C 1
ATOM 1069 O O . ALA A 1 135 ? -18.360 6.794 18.819 1.00 89.38 135 ALA A O 1
ATOM 1070 N N . TRP A 1 136 ? -18.786 8.160 17.097 1.00 90.38 136 TRP A N 1
ATOM 1071 C CA . TRP A 1 136 ? -17.527 7.910 16.378 1.00 90.38 136 TRP A CA 1
ATOM 1072 C C . TRP A 1 136 ? -16.367 8.765 16.894 1.00 90.38 136 TRP A C 1
ATOM 1074 O O . TRP A 1 136 ? -15.198 8.459 16.662 1.00 90.38 136 TRP A O 1
ATOM 1084 N N . GLY A 1 137 ? -16.697 9.813 17.640 1.00 87.00 137 GLY A N 1
ATOM 1085 C CA . GLY A 1 137 ? -15.768 10.776 18.197 1.00 87.00 137 GLY A CA 1
ATOM 1086 C C . GLY A 1 137 ? -16.475 12.114 18.301 1.00 87.00 137 GLY A C 1
ATOM 1087 O O . GLY A 1 137 ? -16.946 12.649 17.299 1.00 87.00 137 GLY A O 1
ATOM 1088 N N . SER A 1 138 ? -16.558 12.658 19.510 1.00 78.00 138 SER A N 1
ATOM 1089 C CA . SER A 1 138 ? -17.131 13.982 19.746 1.00 78.00 138 SER A CA 1
ATOM 1090 C C . SER A 1 138 ? -16.091 14.923 20.329 1.00 78.00 138 SER A C 1
ATOM 1092 O O . SER A 1 138 ? -15.166 14.494 21.020 1.00 78.00 138 SER A O 1
ATOM 1094 N N . GLN A 1 139 ? -16.258 16.212 20.054 1.00 71.44 139 GLN A N 1
ATOM 1095 C CA . GLN A 1 139 ? -15.538 17.293 20.710 1.00 71.44 139 GLN A CA 1
ATOM 1096 C C . GLN A 1 139 ? -16.443 17.914 21.792 1.00 71.44 139 GLN A C 1
ATOM 1098 O O . GLN A 1 139 ? -17.158 18.879 21.503 1.00 71.44 139 GLN A O 1
ATOM 1103 N N . PRO A 1 140 ? -16.463 17.363 23.026 1.00 67.38 140 PRO A N 1
ATOM 1104 C CA . PRO A 1 140 ? -17.274 17.883 24.132 1.00 67.38 140 PRO A CA 1
ATOM 1105 C C . PRO A 1 140 ? -16.855 19.293 24.546 1.00 67.38 140 PRO A C 1
ATOM 1107 O O . PRO A 1 140 ? -17.686 20.069 25.011 1.00 67.38 140 PRO A O 1
ATOM 1110 N N . ASP A 1 141 ? -15.580 19.633 24.341 1.00 67.88 141 ASP A N 1
ATOM 1111 C CA . ASP A 1 141 ? -15.048 20.962 24.600 1.00 67.88 141 ASP A CA 1
ATOM 1112 C C . ASP A 1 141 ? -14.271 21.482 23.376 1.00 67.88 141 ASP A C 1
ATOM 1114 O O . ASP A 1 141 ? -13.163 21.005 23.100 1.00 67.88 141 ASP A O 1
ATOM 1118 N N . PRO A 1 142 ? -14.810 22.469 22.634 1.00 62.94 142 PRO A N 1
ATOM 1119 C CA . PRO A 1 142 ? -14.124 23.055 21.488 1.00 62.94 142 PRO A CA 1
ATOM 1120 C C . PRO A 1 142 ? -12.852 23.832 21.868 1.00 62.94 142 PRO A C 1
ATOM 1122 O O . PRO A 1 142 ? -12.021 24.097 21.001 1.00 62.94 142 PRO A O 1
ATOM 1125 N N . THR A 1 143 ? -12.665 24.178 23.147 1.00 63.44 143 THR A N 1
ATOM 1126 C CA . THR A 1 143 ? -11.487 24.909 23.642 1.00 63.44 143 THR A CA 1
ATOM 1127 C C . THR A 1 143 ? -10.298 24.000 23.960 1.00 63.44 143 THR A C 1
ATOM 1129 O O . THR A 1 143 ? -9.155 24.457 23.941 1.00 63.44 143 THR A O 1
ATOM 1132 N N . PHE A 1 144 ? -10.532 22.701 24.179 1.00 59.28 144 PHE A N 1
ATOM 1133 C CA . PHE A 1 144 ? -9.475 21.715 24.389 1.00 59.28 144 PHE A CA 1
ATOM 1134 C C . PHE A 1 144 ? -9.256 20.881 23.127 1.00 59.28 144 PHE A C 1
ATOM 1136 O O . PHE A 1 144 ? -10.004 19.960 22.813 1.00 59.28 144 PHE A O 1
ATOM 1143 N N . ILE A 1 145 ? -8.150 21.158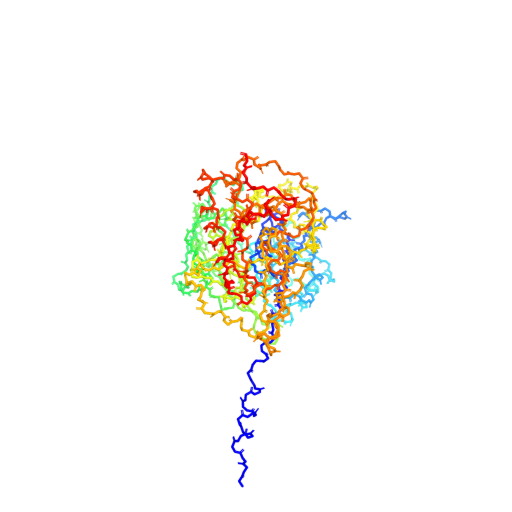 22.436 1.00 57.53 145 ILE A N 1
ATOM 1144 C CA . ILE A 1 145 ? -7.771 20.516 21.163 1.00 57.53 145 ILE A CA 1
ATOM 1145 C C . ILE A 1 145 ? -7.574 18.988 21.319 1.00 57.53 145 ILE A C 1
ATOM 1147 O O . ILE A 1 145 ? -7.713 18.245 20.349 1.00 57.53 145 ILE A O 1
ATOM 1151 N N . HIS A 1 146 ? -7.308 18.517 22.546 1.00 59.97 146 HIS A N 1
ATOM 1152 C CA . HIS A 1 146 ? -7.131 17.102 22.907 1.00 59.97 146 HIS A CA 1
ATOM 1153 C C . HIS A 1 146 ? -8.326 16.489 23.658 1.00 59.97 146 HIS A C 1
ATOM 1155 O O . HIS A 1 146 ? -8.210 15.382 24.180 1.00 59.97 146 HIS A O 1
ATOM 1161 N N . SER A 1 147 ? -9.458 17.193 23.754 1.00 53.00 147 SER A N 1
ATOM 1162 C CA . SER A 1 147 ? -10.664 16.649 24.379 1.00 53.00 147 SER A CA 1
ATOM 1163 C C . SER A 1 147 ? -11.402 15.768 23.374 1.00 53.00 147 SER A C 1
ATOM 1165 O O . SER A 1 147 ? -12.109 16.265 22.497 1.00 53.00 147 SER A O 1
ATOM 1167 N N . PHE A 1 148 ? -11.190 14.458 23.481 1.00 62.56 148 PHE A N 1
ATOM 1168 C CA . PHE A 1 148 ? -12.019 13.455 22.825 1.00 62.56 148 PHE A CA 1
ATOM 1169 C C . PHE A 1 148 ? -13.098 13.034 23.805 1.00 62.56 148 PHE A C 1
ATOM 1171 O O . PHE A 1 148 ? -12.790 12.582 24.906 1.00 62.56 148 PHE A O 1
ATOM 1178 N N . GLY A 1 149 ? -14.360 13.201 23.414 1.00 55.12 149 GLY A N 1
ATOM 1179 C CA . GLY A 1 149 ? -15.462 12.560 24.117 1.00 55.12 149 GLY A CA 1
ATOM 1180 C C . GLY A 1 149 ? -15.326 11.039 24.059 1.00 55.12 149 GLY A C 1
ATOM 1181 O O . GLY A 1 149 ? -14.471 10.496 23.354 1.00 55.12 149 GLY A O 1
ATOM 1182 N N . ASP A 1 150 ? -16.195 10.335 24.776 1.00 59.06 150 ASP A N 1
ATOM 1183 C CA . ASP A 1 150 ? -16.200 8.872 24.859 1.00 59.06 150 ASP A CA 1
ATOM 1184 C C . ASP A 1 150 ? -16.737 8.201 23.581 1.00 59.06 150 ASP A C 1
ATOM 1186 O O . ASP A 1 150 ? -17.684 7.423 23.618 1.00 59.06 150 ASP A O 1
ATOM 1190 N N . GLY A 1 151 ? -16.156 8.526 22.422 1.00 66.88 151 GLY A N 1
ATOM 1191 C CA . GLY A 1 151 ? -16.467 7.870 21.158 1.00 66.88 151 GLY A CA 1
ATOM 1192 C C . GLY A 1 151 ? -16.051 6.402 21.209 1.00 66.88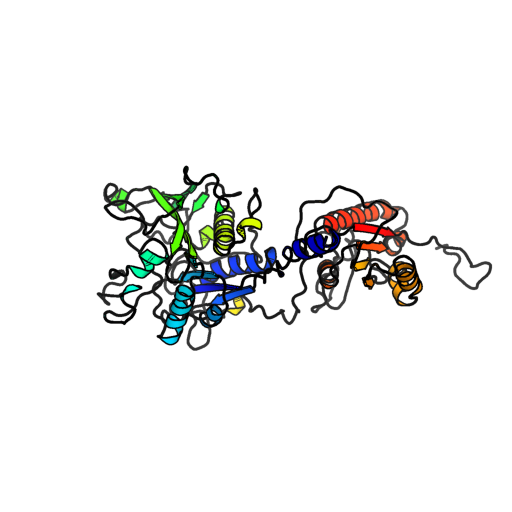 151 GLY A C 1
ATOM 1193 O O . GLY A 1 151 ? -14.881 6.075 21.004 1.00 66.88 151 GLY A O 1
ATOM 1194 N N . ASP A 1 152 ? -17.004 5.524 21.504 1.00 83.44 152 ASP A N 1
ATOM 1195 C CA . ASP A 1 152 ? -16.751 4.095 21.659 1.00 83.44 152 ASP A CA 1
ATOM 1196 C C . ASP A 1 152 ? -16.795 3.335 20.331 1.00 83.44 152 ASP A C 1
ATOM 1198 O O . ASP A 1 152 ? -16.170 2.283 20.246 1.00 83.44 152 ASP A O 1
ATOM 1202 N N . LEU A 1 153 ? -17.416 3.868 19.268 1.00 93.31 153 LEU A N 1
ATOM 1203 C CA . LEU A 1 153 ? -17.511 3.150 17.985 1.00 93.31 153 LEU A CA 1
ATOM 1204 C C . LEU A 1 153 ? -16.162 3.044 17.267 1.00 93.31 153 LEU A C 1
ATOM 1206 O O . LEU A 1 153 ? -15.847 1.998 16.705 1.00 93.31 153 LEU A O 1
ATOM 1210 N N . THR A 1 154 ? -15.310 4.072 17.350 1.00 92.88 154 THR A N 1
ATOM 1211 C CA . THR A 1 154 ? -13.934 3.973 16.830 1.00 92.88 154 THR A CA 1
ATOM 1212 C C . THR A 1 154 ? -13.143 2.922 17.611 1.00 92.88 154 THR A C 1
ATOM 1214 O O . THR A 1 154 ? -12.481 2.074 17.010 1.00 92.88 154 THR A O 1
ATOM 1217 N N . ARG A 1 155 ? -13.268 2.902 18.948 1.00 93.38 155 ARG A N 1
ATOM 1218 C CA . ARG A 1 155 ? -12.668 1.856 19.790 1.00 93.38 155 ARG A CA 1
ATOM 1219 C C . ARG A 1 155 ? -13.219 0.472 19.448 1.00 93.38 155 ARG A C 1
ATOM 1221 O O . ARG A 1 155 ? -12.447 -0.477 19.374 1.00 93.38 155 ARG A O 1
ATOM 1228 N N . GLU A 1 156 ? -14.519 0.339 19.234 1.00 94.12 156 GLU A N 1
ATOM 1229 C CA . GLU A 1 156 ? -15.162 -0.918 18.864 1.00 94.12 156 GLU A CA 1
ATOM 1230 C C . GLU A 1 156 ? -14.692 -1.408 17.490 1.00 94.12 156 GLU A C 1
ATOM 1232 O O . GLU A 1 156 ? -14.437 -2.602 17.335 1.00 94.12 156 GLU A O 1
ATOM 1237 N N . LEU A 1 157 ? -14.486 -0.506 16.526 1.00 96.38 157 LEU A N 1
ATOM 1238 C CA . LEU A 1 157 ? -13.973 -0.834 15.199 1.00 96.38 157 LEU A CA 1
ATOM 1239 C C . LEU A 1 157 ? -12.508 -1.284 15.266 1.00 96.38 157 LEU A C 1
ATOM 1241 O O . LEU A 1 157 ? -12.206 -2.453 15.007 1.00 96.38 157 LEU A O 1
ATOM 1245 N N . VAL A 1 158 ? -11.596 -0.384 15.653 1.00 96.19 158 VAL A N 1
ATOM 1246 C CA . VAL A 1 158 ? -10.142 -0.606 15.513 1.00 96.19 158 VAL A CA 1
ATOM 1247 C C . VAL A 1 158 ? -9.487 -1.200 16.758 1.00 96.19 158 VAL A C 1
ATOM 1249 O O . VAL A 1 158 ? -8.324 -1.594 16.715 1.00 96.19 158 VAL A O 1
ATOM 1252 N N . GLY A 1 159 ? -10.221 -1.308 17.862 1.00 95.31 159 GLY A N 1
ATOM 1253 C CA . GLY A 1 159 ? -9.782 -1.907 19.122 1.00 95.31 159 GLY A CA 1
ATOM 1254 C C . GLY A 1 159 ? -9.425 -0.891 20.206 1.00 95.31 159 GLY A C 1
ATOM 1255 O O . GLY A 1 159 ? -9.480 -1.236 21.381 1.00 95.31 159 GLY A O 1
ATOM 1256 N N . GLN A 1 160 ? -9.094 0.361 19.875 1.00 93.06 160 GLN A N 1
ATOM 1257 C CA . GLN A 1 160 ? -8.776 1.361 20.899 1.00 93.06 160 GLN A CA 1
ATOM 1258 C C . GLN A 1 160 ? -9.095 2.792 20.453 1.00 93.06 160 GLN A C 1
ATOM 1260 O O . GLN A 1 160 ? -9.047 3.092 19.261 1.00 93.06 160 GLN A O 1
ATOM 1265 N N . LYS A 1 161 ? -9.393 3.667 21.423 1.00 90.94 161 LYS A N 1
ATOM 1266 C CA . LYS A 1 161 ? -9.483 5.126 21.248 1.00 90.94 161 LYS A CA 1
ATOM 1267 C C . LYS A 1 161 ? -8.186 5.822 21.669 1.00 90.94 161 LYS A C 1
ATOM 1269 O O . LYS A 1 161 ? -7.325 5.222 22.305 1.00 90.94 161 LYS A O 1
ATOM 1274 N N . TRP A 1 162 ? -8.003 7.093 21.327 1.00 89.75 162 TRP A N 1
ATOM 1275 C CA . TRP A 1 162 ? -6.850 7.838 21.845 1.00 89.75 162 TRP A CA 1
ATOM 1276 C C . TRP A 1 162 ? -6.940 8.039 23.363 1.00 89.75 162 TRP A C 1
ATOM 1278 O O . TRP A 1 162 ? -7.962 8.504 23.859 1.00 89.75 162 TRP A O 1
ATOM 1288 N N . ILE A 1 163 ? -5.860 7.712 24.082 1.00 89.31 163 ILE A N 1
ATOM 1289 C CA . ILE A 1 163 ? -5.759 7.886 25.541 1.00 89.31 163 ILE A CA 1
ATOM 1290 C C . ILE A 1 163 ? -4.615 8.848 25.871 1.00 89.31 163 ILE A C 1
ATOM 1292 O O . ILE A 1 163 ? -4.821 9.949 26.373 1.00 89.31 163 ILE A O 1
ATOM 1296 N N . THR A 1 164 ? -3.381 8.422 25.600 1.00 91.06 164 THR A N 1
ATOM 1297 C CA . THR A 1 164 ? -2.162 9.215 25.777 1.00 91.06 164 THR A CA 1
ATOM 1298 C C . THR A 1 164 ? -0.997 8.551 25.035 1.00 91.06 164 THR A C 1
ATOM 1300 O O . THR A 1 164 ? -1.123 7.455 24.485 1.00 91.06 164 THR A O 1
ATOM 1303 N N . HIS A 1 165 ? 0.167 9.192 25.035 1.00 91.69 165 HIS A N 1
ATOM 1304 C CA . HIS A 1 165 ? 1.410 8.645 24.498 1.00 91.69 165 HIS A CA 1
ATOM 1305 C C . HIS A 1 165 ? 2.584 8.938 25.436 1.00 91.69 165 HIS A C 1
ATOM 1307 O O . HIS A 1 165 ? 2.553 9.891 26.218 1.00 91.69 165 HIS A O 1
ATOM 1313 N N . HIS A 1 166 ? 3.668 8.176 25.318 1.00 92.38 166 HIS A N 1
ATOM 1314 C CA . HIS A 1 166 ? 4.849 8.344 26.166 1.00 92.38 166 HIS A CA 1
ATOM 1315 C C . HIS A 1 166 ? 5.657 9.618 25.860 1.00 92.38 166 HIS A C 1
ATOM 1317 O O . HIS A 1 166 ? 6.510 9.983 26.662 1.00 92.38 166 HIS A O 1
ATOM 1323 N N . GLY A 1 167 ? 5.384 10.344 24.775 1.00 81.88 167 GLY A N 1
ATOM 1324 C CA . GLY A 1 167 ? 5.960 11.670 24.541 1.00 81.88 167 GLY A CA 1
ATOM 1325 C C . GLY A 1 167 ? 5.592 12.255 23.182 1.00 81.88 167 GLY A C 1
ATOM 1326 O O . GLY A 1 167 ? 5.054 11.549 22.340 1.00 81.88 167 GLY A O 1
ATOM 1327 N N . HIS A 1 168 ? 5.887 13.543 22.996 1.00 76.81 168 HIS A N 1
ATOM 1328 C CA . HIS A 1 168 ? 5.674 14.302 21.756 1.00 76.81 168 HIS A CA 1
ATOM 1329 C C . HIS A 1 168 ? 7.007 14.917 21.316 1.00 76.81 168 HIS A C 1
ATOM 1331 O O . HIS A 1 168 ? 7.259 16.111 21.447 1.00 76.81 168 HIS A O 1
ATOM 1337 N N . PHE A 1 169 ? 7.949 14.057 20.937 1.00 78.94 169 PHE A N 1
ATOM 1338 C CA . PHE A 1 169 ? 9.306 14.459 20.566 1.00 78.94 169 PHE A CA 1
ATOM 1339 C C . PHE A 1 169 ? 9.395 14.585 19.040 1.00 78.94 169 PHE A C 1
ATOM 1341 O O . PHE A 1 169 ? 9.822 13.653 18.365 1.00 78.94 169 PHE A O 1
ATOM 1348 N N . ALA A 1 170 ? 8.947 15.720 18.496 1.00 67.31 170 ALA A N 1
ATOM 1349 C CA . ALA A 1 170 ? 8.907 16.006 17.052 1.00 67.31 170 ALA A CA 1
ATOM 1350 C C . ALA A 1 170 ? 10.280 16.360 16.439 1.00 67.31 170 ALA A C 1
ATOM 1352 O O . ALA A 1 170 ? 10.361 17.003 15.396 1.00 67.31 170 ALA A O 1
ATOM 1353 N N . ASP A 1 171 ? 11.375 15.956 17.088 1.00 74.94 171 ASP A N 1
ATOM 1354 C CA . ASP A 1 171 ? 12.739 16.238 16.630 1.00 74.94 171 ASP A CA 1
ATOM 1355 C C . ASP A 1 171 ? 13.143 15.362 15.425 1.00 74.94 171 ASP A C 1
ATOM 1357 O O . ASP A 1 171 ? 13.947 15.779 14.593 1.00 74.94 171 ASP A O 1
ATOM 1361 N N . GLY A 1 172 ? 12.540 14.173 15.285 1.00 75.44 172 GLY A N 1
ATOM 1362 C CA . GLY A 1 172 ? 12.794 13.229 14.191 1.00 75.44 172 GLY A CA 1
ATOM 1363 C C . GLY A 1 172 ? 14.229 12.701 14.137 1.00 75.44 172 GLY A C 1
ATOM 1364 O O . GLY A 1 172 ? 14.630 12.137 13.118 1.00 75.44 172 GLY A O 1
ATOM 1365 N N . HIS A 1 173 ? 15.021 12.901 15.193 1.00 83.44 173 HIS A N 1
ATOM 1366 C CA . HIS A 1 173 ? 16.448 12.579 15.181 1.00 83.44 173 HIS A CA 1
ATOM 1367 C C . HIS A 1 173 ? 16.710 11.107 15.486 1.00 83.44 173 HIS A C 1
ATOM 1369 O O . HIS A 1 173 ? 17.486 10.461 14.781 1.00 83.44 173 HIS A O 1
ATOM 1375 N N . ASP A 1 174 ? 16.014 10.558 16.480 1.00 88.06 174 ASP A N 1
ATOM 1376 C CA . ASP A 1 174 ? 16.249 9.210 16.984 1.00 88.06 174 ASP A CA 1
ATOM 1377 C C . ASP A 1 174 ? 14.956 8.388 17.020 1.00 88.06 174 ASP A C 1
ATOM 1379 O O . ASP A 1 174 ? 13.885 8.936 17.283 1.00 88.06 174 ASP A O 1
ATOM 1383 N N . PRO A 1 175 ? 15.033 7.060 16.830 1.00 92.81 175 PRO A N 1
ATOM 1384 C CA . PRO A 1 175 ? 13.920 6.173 17.127 1.00 92.81 175 PRO A CA 1
ATOM 1385 C C . PRO A 1 175 ? 13.477 6.269 18.595 1.00 92.81 175 PRO A C 1
ATOM 1387 O O . PRO A 1 175 ? 14.301 6.351 19.508 1.00 92.81 175 PRO A O 1
ATOM 1390 N N . LEU A 1 176 ? 12.168 6.184 18.830 1.00 95.00 176 LEU A N 1
ATOM 1391 C CA . LEU A 1 176 ? 11.528 6.439 20.125 1.00 95.00 176 LEU A CA 1
ATOM 1392 C C . LEU A 1 176 ? 10.841 5.209 20.712 1.00 95.00 176 LEU A C 1
ATOM 1394 O O . LEU A 1 176 ? 10.581 5.181 21.913 1.00 95.00 176 LEU A O 1
ATOM 1398 N N . THR A 1 177 ? 10.622 4.172 19.905 1.00 97.00 177 THR A N 1
ATOM 1399 C CA . THR A 1 177 ? 10.006 2.918 20.342 1.00 97.00 177 THR A CA 1
ATOM 1400 C C . THR A 1 177 ? 10.827 1.732 19.855 1.00 97.00 177 THR A C 1
ATOM 1402 O O . THR A 1 177 ? 11.125 1.605 18.669 1.00 97.00 177 THR A O 1
ATOM 1405 N N . LYS A 1 178 ? 11.190 0.824 20.763 1.00 98.31 178 LYS A N 1
ATOM 1406 C CA . LYS A 1 178 ? 11.755 -0.481 20.403 1.00 98.31 178 LYS A CA 1
ATOM 1407 C C . LYS A 1 178 ? 10.608 -1.461 20.171 1.00 98.31 178 LYS A C 1
ATOM 1409 O O . LYS A 1 178 ? 9.899 -1.773 21.121 1.00 98.31 178 LYS A O 1
ATOM 1414 N N . VAL A 1 179 ? 10.461 -1.946 18.943 1.00 98.56 179 VAL A N 1
ATOM 1415 C CA . VAL A 1 179 ? 9.393 -2.856 18.512 1.00 98.56 179 VAL A CA 1
ATOM 1416 C C . VAL A 1 179 ? 9.912 -4.291 18.453 1.00 98.56 179 VAL A C 1
ATOM 1418 O O . VAL A 1 179 ? 11.019 -4.546 17.974 1.00 98.56 179 VAL A O 1
ATOM 1421 N N . PHE A 1 180 ? 9.115 -5.230 18.947 1.00 97.88 180 PHE A N 1
ATOM 1422 C CA . PHE A 1 180 ? 9.397 -6.662 18.931 1.00 97.88 180 PHE A CA 1
ATOM 1423 C C . PHE A 1 180 ? 8.110 -7.461 18.707 1.00 97.88 180 PHE A C 1
ATOM 1425 O O . PHE A 1 180 ? 7.010 -6.953 18.915 1.00 97.88 180 PHE A O 1
ATOM 1432 N N . LEU A 1 181 ? 8.264 -8.699 18.242 1.00 97.94 181 LEU A N 1
ATOM 1433 C CA . LEU A 1 181 ? 7.148 -9.601 17.973 1.00 97.94 181 LEU A CA 1
ATOM 1434 C C . LEU A 1 181 ? 6.519 -10.044 19.296 1.00 97.94 181 LEU A C 1
ATOM 1436 O O . LEU A 1 181 ? 7.239 -10.273 20.273 1.00 97.94 181 LEU A O 1
ATOM 1440 N N . ASP A 1 182 ? 5.193 -10.140 19.325 1.00 97.12 182 ASP A N 1
ATOM 1441 C CA . ASP A 1 182 ? 4.500 -10.749 20.453 1.00 97.12 182 ASP A CA 1
ATOM 1442 C C . ASP A 1 182 ? 4.829 -12.251 20.504 1.00 97.12 182 ASP A C 1
ATOM 1444 O O . ASP A 1 182 ? 4.895 -12.922 19.472 1.00 97.12 182 ASP A O 1
ATOM 1448 N N . ALA A 1 183 ? 5.093 -12.765 21.706 1.00 92.31 183 ALA A N 1
ATOM 1449 C CA . ALA A 1 183 ? 5.502 -14.152 21.895 1.00 92.31 183 ALA A CA 1
ATOM 1450 C C . ALA A 1 183 ? 4.378 -15.132 21.534 1.00 92.31 183 ALA A C 1
ATOM 1452 O O . ALA A 1 183 ? 4.665 -16.226 21.051 1.00 92.31 183 ALA A O 1
ATOM 1453 N N . ASP A 1 184 ? 3.123 -14.716 21.713 1.00 92.88 184 ASP A N 1
ATOM 1454 C CA . ASP A 1 184 ? 1.952 -15.567 21.502 1.00 92.88 184 ASP A CA 1
ATOM 1455 C C . ASP A 1 184 ? 1.486 -15.579 20.033 1.00 92.88 184 ASP A C 1
ATOM 1457 O O . ASP A 1 184 ? 0.620 -16.370 19.663 1.00 92.88 184 ASP A O 1
ATOM 1461 N N . ALA A 1 185 ? 2.090 -14.749 19.173 1.00 92.38 185 ALA A N 1
ATOM 1462 C CA . ALA A 1 185 ? 1.732 -14.620 17.760 1.00 92.38 185 ALA A CA 1
ATOM 1463 C C . ALA A 1 185 ? 2.850 -15.021 16.787 1.00 92.38 185 ALA A C 1
ATOM 1465 O O . ALA A 1 185 ? 2.729 -14.751 15.594 1.00 92.38 185 ALA A O 1
ATOM 1466 N N . ALA A 1 186 ? 3.922 -15.665 17.262 1.00 82.25 186 ALA A N 1
ATOM 1467 C CA . ALA A 1 186 ? 5.126 -15.945 16.471 1.00 82.25 186 ALA A CA 1
ATOM 1468 C C . ALA A 1 186 ? 4.865 -16.674 15.133 1.00 82.25 186 ALA A C 1
ATOM 1470 O O . ALA A 1 186 ? 5.583 -16.427 14.167 1.00 82.25 186 ALA A O 1
ATOM 1471 N N . ASP A 1 187 ? 3.824 -17.511 15.066 1.00 91.56 187 ASP A N 1
ATOM 1472 C CA . ASP A 1 187 ? 3.450 -18.285 13.872 1.00 91.56 187 ASP A CA 1
ATOM 1473 C C . ASP A 1 187 ? 2.431 -17.567 12.960 1.00 91.56 187 ASP A C 1
ATOM 1475 O O . ASP A 1 187 ? 1.971 -18.127 11.962 1.00 91.56 187 ASP A O 1
ATOM 1479 N N . HIS A 1 188 ? 2.027 -16.337 13.289 1.00 97.94 188 HIS A N 1
ATOM 1480 C CA . HIS A 1 188 ? 1.048 -15.601 12.495 1.00 97.94 188 HIS A CA 1
ATOM 1481 C C . HIS A 1 188 ? 1.648 -15.167 11.150 1.00 97.94 188 HIS A C 1
ATOM 1483 O O . HIS A 1 188 ? 2.687 -14.514 11.117 1.00 97.94 188 HIS A O 1
ATOM 1489 N N . VAL A 1 189 ? 0.952 -15.429 10.036 1.00 98.00 189 VAL A N 1
ATOM 1490 C CA . VAL A 1 189 ? 1.453 -15.176 8.664 1.00 98.00 189 VAL A CA 1
ATOM 1491 C C . VAL A 1 189 ? 1.902 -13.727 8.418 1.00 98.00 189 VAL A C 1
ATOM 1493 O O . VAL A 1 189 ? 2.879 -13.489 7.715 1.00 98.00 189 VAL A O 1
ATOM 1496 N N . ILE A 1 190 ? 1.252 -12.745 9.060 1.00 98.62 190 ILE A N 1
ATOM 1497 C CA . ILE A 1 190 ? 1.655 -11.323 9.001 1.00 98.62 190 ILE A CA 1
ATOM 1498 C C . ILE A 1 190 ? 3.090 -11.099 9.517 1.00 98.62 190 ILE A C 1
ATOM 1500 O O . ILE A 1 190 ? 3.720 -10.110 9.147 1.00 98.62 190 ILE A O 1
ATOM 1504 N N . LEU A 1 191 ? 3.626 -11.984 10.359 1.00 98.44 191 LEU A N 1
ATOM 1505 C CA . LEU A 1 191 ? 4.978 -11.878 10.907 1.00 98.44 191 LEU A CA 1
ATOM 1506 C C . LEU A 1 191 ? 6.048 -12.559 10.041 1.00 98.44 191 LEU A C 1
ATOM 1508 O O . LEU A 1 191 ? 7.235 -12.419 10.349 1.00 98.44 191 LEU A O 1
ATOM 1512 N N . ASN A 1 192 ? 5.680 -13.220 8.936 1.00 97.62 192 ASN A N 1
ATOM 1513 C CA . ASN A 1 192 ? 6.645 -13.797 7.997 1.00 97.62 192 ASN A CA 1
ATOM 1514 C C . ASN A 1 192 ? 7.667 -12.740 7.549 1.00 97.62 192 ASN A C 1
ATOM 1516 O O . ASN A 1 192 ? 7.305 -11.642 7.118 1.00 97.62 192 ASN A O 1
ATOM 1520 N N . GLY A 1 193 ? 8.958 -13.042 7.702 1.00 95.06 193 GLY A N 1
ATOM 1521 C CA . GLY A 1 193 ? 10.047 -12.128 7.342 1.00 95.06 193 GLY A CA 1
ATOM 1522 C C . GLY A 1 193 ? 10.142 -10.824 8.153 1.00 95.06 193 GLY A C 1
ATOM 1523 O O . GLY A 1 193 ? 10.951 -9.951 7.811 1.00 95.06 193 GLY A O 1
ATOM 1524 N N . VAL A 1 194 ? 9.339 -10.636 9.207 1.00 97.25 194 VAL A N 1
ATOM 1525 C CA . VAL A 1 194 ? 9.366 -9.431 10.050 1.00 97.25 194 VAL A CA 1
ATOM 1526 C C . VAL A 1 194 ? 10.351 -9.634 11.200 1.00 97.25 194 VAL A C 1
ATOM 1528 O O . VAL A 1 194 ? 10.198 -10.517 12.036 1.00 97.25 194 VAL A O 1
ATOM 1531 N N . SER A 1 195 ? 11.386 -8.796 11.258 1.00 95.25 195 SER A N 1
ATOM 1532 C CA . SER A 1 195 ? 12.357 -8.773 12.363 1.00 95.25 195 SER A CA 1
ATOM 1533 C C . SER A 1 195 ? 12.065 -7.615 13.324 1.00 95.25 195 SER A C 1
ATOM 1535 O O . SER A 1 195 ? 11.551 -6.594 12.868 1.00 95.25 195 SER A O 1
ATOM 1537 N N . PRO A 1 196 ? 12.436 -7.705 14.618 1.00 97.94 196 PRO A N 1
ATOM 1538 C CA . PRO A 1 196 ? 12.373 -6.573 15.545 1.00 97.94 196 PRO A CA 1
ATOM 1539 C C . PRO A 1 196 ? 13.082 -5.326 14.997 1.00 97.94 196 PRO A C 1
ATOM 1541 O O . PRO A 1 196 ? 14.147 -5.426 14.386 1.00 97.94 196 PRO A O 1
ATOM 1544 N N . PHE A 1 197 ? 12.526 -4.143 15.253 1.00 98.19 197 PHE A N 1
ATOM 1545 C CA . PHE A 1 197 ? 13.045 -2.873 14.737 1.00 98.19 197 PHE A CA 1
ATOM 1546 C C . PHE A 1 197 ? 12.862 -1.732 15.741 1.00 98.19 197 PHE A C 1
ATOM 1548 O O . PHE A 1 197 ? 12.260 -1.894 16.801 1.00 98.19 197 PHE A O 1
ATOM 1555 N N . ARG A 1 198 ? 13.427 -0.559 15.446 1.00 97.94 198 ARG A N 1
ATOM 1556 C CA . ARG A 1 198 ? 13.212 0.653 16.242 1.00 97.94 198 ARG A CA 1
ATOM 1557 C C . ARG A 1 198 ? 12.423 1.659 15.419 1.00 97.94 198 ARG A C 1
ATOM 1559 O O . ARG A 1 198 ? 12.915 2.098 14.389 1.00 97.94 198 ARG A O 1
ATOM 1566 N N . ALA A 1 199 ? 11.232 2.004 15.884 1.00 96.81 199 ALA A N 1
ATOM 1567 C CA . ALA A 1 199 ? 10.344 2.967 15.254 1.00 96.81 199 ALA A CA 1
ATOM 1568 C C . ALA A 1 199 ? 10.595 4.380 15.802 1.00 96.81 199 ALA A C 1
ATOM 1570 O O . ALA A 1 199 ? 10.909 4.555 16.981 1.00 96.81 199 ALA A O 1
ATOM 1571 N N . TYR A 1 200 ? 10.422 5.382 14.952 1.00 95.50 200 TYR A N 1
ATOM 1572 C CA . TYR A 1 200 ? 10.351 6.801 15.289 1.00 95.50 200 TYR A CA 1
ATOM 1573 C C . TYR A 1 200 ? 9.004 7.187 15.908 1.00 95.50 200 TYR A C 1
ATOM 1575 O O . TYR A 1 200 ? 8.934 8.190 16.611 1.00 95.50 200 TYR A O 1
ATOM 1583 N N . SER A 1 201 ? 7.949 6.388 15.715 1.00 92.19 201 SER A N 1
ATOM 1584 C CA . SER A 1 201 ? 6.675 6.591 16.416 1.00 92.19 201 SER A CA 1
ATOM 1585 C C . SER A 1 201 ? 6.844 6.689 17.929 1.00 92.19 201 SER A C 1
ATOM 1587 O O . SER A 1 201 ? 7.486 5.842 18.557 1.00 92.19 201 SER A O 1
ATOM 1589 N N . TRP A 1 202 ? 6.176 7.674 18.535 1.00 92.12 202 TRP A N 1
ATOM 1590 C CA . TRP A 1 202 ? 5.957 7.695 19.981 1.00 92.12 202 TRP A CA 1
ATOM 1591 C C . TRP A 1 202 ? 5.031 6.556 20.381 1.00 92.12 202 TRP A C 1
ATOM 1593 O O . TRP A 1 202 ? 3.967 6.389 19.775 1.00 92.12 202 TRP A O 1
ATOM 1603 N N . LEU A 1 203 ? 5.408 5.816 21.423 1.00 95.44 203 LEU A N 1
ATOM 1604 C CA . LEU A 1 203 ? 4.585 4.733 21.942 1.00 95.44 203 LEU A CA 1
ATOM 1605 C C . LEU A 1 203 ? 3.256 5.289 22.470 1.00 95.44 203 LEU A C 1
ATOM 1607 O O . LEU A 1 203 ? 3.248 6.195 23.309 1.00 95.44 203 LEU A O 1
ATOM 1611 N N . TYR A 1 204 ? 2.144 4.746 21.980 1.00 95.12 204 TYR A N 1
ATOM 1612 C CA . TYR A 1 204 ? 0.819 4.979 22.551 1.00 95.12 204 TYR A CA 1
ATOM 1613 C C . TYR A 1 204 ? 0.623 4.123 23.797 1.00 95.12 204 TYR A C 1
ATOM 1615 O O . TYR A 1 204 ? 1.090 2.987 23.854 1.00 95.12 204 TYR A O 1
ATOM 1623 N N . HIS A 1 205 ? -0.101 4.670 24.770 1.00 95.00 205 HIS A N 1
ATOM 1624 C CA . HIS A 1 205 ? -0.718 3.852 25.807 1.00 95.00 205 HIS A CA 1
ATOM 1625 C C . HIS A 1 205 ? -1.978 3.214 25.222 1.00 95.00 205 HIS A C 1
ATOM 1627 O O . HIS A 1 205 ? -2.830 3.921 24.680 1.00 95.00 205 HIS A O 1
ATOM 1633 N N . VAL A 1 206 ? -2.059 1.889 25.290 1.00 94.25 206 VAL A N 1
ATOM 1634 C CA . VAL A 1 206 ? -3.131 1.088 24.687 1.00 94.25 206 VAL A CA 1
ATOM 1635 C C . VAL A 1 206 ? -3.771 0.173 25.731 1.00 94.25 206 VAL A C 1
ATOM 1637 O O . VAL A 1 206 ? -4.992 0.020 25.720 1.00 94.25 206 VAL A O 1
ATOM 1640 N N . GLU A 1 207 ? -2.970 -0.394 26.639 1.00 93.88 207 GLU A N 1
ATOM 1641 C CA . GLU A 1 207 ? -3.418 -1.241 27.746 1.00 93.88 207 GLU A CA 1
ATOM 1642 C C . GLU A 1 207 ? -2.703 -0.905 29.063 1.00 93.88 207 GLU A C 1
ATOM 1644 O O . GLU A 1 207 ? -1.534 -0.516 29.091 1.00 93.88 207 GLU A O 1
ATOM 1649 N N . GLY A 1 208 ? -3.403 -1.115 30.180 1.00 91.88 208 GLY A N 1
ATOM 1650 C CA . GLY A 1 208 ? -2.915 -0.818 31.530 1.00 91.88 208 GLY A CA 1
ATOM 1651 C C . GLY A 1 208 ? -3.644 0.367 32.162 1.00 91.88 208 GLY A C 1
ATOM 1652 O O . GLY A 1 208 ? -4.364 1.100 31.491 1.00 91.88 208 GLY A O 1
ATOM 1653 N N . GLY A 1 209 ? -3.538 0.523 33.484 1.00 87.75 209 GLY A N 1
ATOM 1654 C CA . GLY A 1 209 ? -4.236 1.604 34.196 1.00 87.75 209 GLY A CA 1
ATOM 1655 C C . GLY A 1 209 ? -5.772 1.529 34.152 1.00 87.75 209 GLY A C 1
ATOM 1656 O O . GLY A 1 209 ? -6.430 2.505 34.505 1.00 87.75 209 GLY A O 1
ATOM 1657 N N . GLY A 1 210 ? -6.333 0.383 33.742 1.00 91.00 210 GLY A N 1
ATOM 1658 C CA . GLY A 1 210 ? -7.768 0.165 33.518 1.00 91.00 210 GLY A CA 1
ATOM 1659 C C . GLY A 1 210 ? -8.175 0.122 32.040 1.00 91.00 210 GLY A C 1
ATOM 1660 O O . GLY A 1 210 ? -9.271 -0.345 31.737 1.00 91.00 210 GLY A O 1
ATOM 1661 N N . ASP A 1 211 ? -7.297 0.540 31.126 1.00 92.31 211 ASP A N 1
ATOM 1662 C CA . ASP A 1 211 ? -7.565 0.537 29.689 1.00 92.31 211 ASP A CA 1
ATOM 1663 C C . ASP A 1 211 ? -7.307 -0.841 29.066 1.00 92.31 211 ASP A C 1
ATOM 1665 O O . ASP A 1 211 ? -6.341 -1.529 29.412 1.00 92.31 211 ASP A O 1
ATOM 1669 N N . THR A 1 212 ? -8.180 -1.235 28.136 1.00 93.50 212 THR A N 1
ATOM 1670 C CA . THR A 1 212 ? -8.129 -2.516 27.409 1.00 93.50 212 THR A CA 1
ATOM 1671 C C . THR A 1 212 ? -8.525 -2.333 25.950 1.00 93.50 212 THR A C 1
ATOM 1673 O O . THR A 1 212 ? -9.364 -1.474 25.629 1.00 93.50 212 THR A O 1
ATOM 1676 N N . VAL A 1 213 ? -7.967 -3.171 25.075 1.00 95.19 213 VAL A N 1
ATOM 1677 C CA . VAL A 1 213 ? -8.366 -3.239 23.664 1.00 95.19 213 VAL A CA 1
ATOM 1678 C C . VAL A 1 213 ? -9.721 -3.947 23.536 1.00 95.19 213 VAL A C 1
ATOM 1680 O O . VAL A 1 213 ? -9.970 -4.964 24.175 1.00 95.19 213 VAL A O 1
ATOM 1683 N N . ALA A 1 214 ? -10.632 -3.380 22.747 1.00 94.31 214 ALA A N 1
ATOM 1684 C CA . ALA A 1 214 ? -11.984 -3.894 22.554 1.00 94.31 214 ALA A CA 1
ATOM 1685 C C . ALA A 1 214 ? -12.027 -5.147 21.665 1.00 94.31 214 ALA A C 1
ATOM 1687 O O . ALA A 1 214 ? -11.299 -5.250 20.675 1.00 94.31 214 ALA A O 1
ATOM 1688 N N . GLY A 1 215 ? -12.982 -6.034 21.956 1.00 93.00 215 GLY A N 1
ATOM 1689 C CA . GLY A 1 215 ? -13.195 -7.278 21.217 1.00 93.00 215 GLY A CA 1
ATOM 1690 C C . GLY A 1 215 ? -12.269 -8.396 21.691 1.00 93.00 215 GLY A C 1
ATOM 1691 O O . GLY A 1 215 ? -12.005 -8.509 22.885 1.00 93.00 215 GLY A O 1
ATOM 1692 N N . ASP A 1 216 ? -11.803 -9.212 20.747 1.00 94.69 216 ASP A N 1
ATOM 1693 C CA . ASP A 1 216 ? -10.867 -10.318 20.979 1.00 94.69 216 ASP A CA 1
ATOM 1694 C C . ASP A 1 216 ? -9.592 -10.084 20.145 1.00 94.69 216 ASP A C 1
ATOM 1696 O O . ASP A 1 216 ? -9.516 -10.516 18.989 1.00 94.69 216 ASP A O 1
ATOM 1700 N N . PRO A 1 217 ? -8.652 -9.256 20.641 1.00 96.88 217 PRO A N 1
ATOM 1701 C CA . PRO A 1 217 ? -7.466 -8.880 19.889 1.00 96.88 217 PRO A CA 1
ATOM 1702 C C . PRO A 1 217 ? -6.411 -9.990 19.906 1.00 96.88 217 PRO A C 1
ATOM 1704 O O . PRO A 1 217 ? -5.996 -10.464 20.960 1.00 96.88 217 PRO A O 1
ATOM 1707 N N . ASN A 1 218 ? -5.882 -10.323 18.733 1.00 97.75 218 ASN A N 1
ATOM 1708 C CA . ASN A 1 218 ? -4.645 -11.082 18.603 1.00 97.75 218 ASN A CA 1
ATOM 1709 C C . ASN A 1 218 ? -3.471 -10.105 18.440 1.00 97.75 218 ASN A C 1
ATOM 1711 O O . ASN A 1 218 ? -3.306 -9.491 17.378 1.00 97.75 218 ASN A O 1
ATOM 1715 N N . PHE A 1 219 ? -2.688 -9.922 19.504 1.00 98.44 219 PHE A N 1
ATOM 1716 C CA . PHE A 1 219 ? -1.541 -9.016 19.526 1.00 98.44 219 PHE A CA 1
ATOM 1717 C C . PHE A 1 219 ? -0.381 -9.570 18.705 1.00 98.44 219 PHE A C 1
ATOM 1719 O O . PHE A 1 219 ? 0.081 -10.675 18.944 1.00 98.44 219 PHE A O 1
ATOM 1726 N N . LEU A 1 220 ? 0.118 -8.779 17.755 1.00 98.62 220 LEU A N 1
ATOM 1727 C CA . LEU A 1 220 ? 1.172 -9.205 16.831 1.00 98.62 220 LEU A CA 1
ATOM 1728 C C . LEU A 1 220 ? 2.531 -8.601 17.178 1.00 98.62 220 LEU A C 1
ATOM 1730 O O . LEU A 1 220 ? 3.559 -9.268 17.083 1.00 98.62 220 LEU A O 1
ATOM 1734 N N . LEU A 1 221 ? 2.541 -7.325 17.570 1.00 98.50 221 LEU A N 1
ATOM 1735 C CA . LEU A 1 221 ? 3.751 -6.587 17.921 1.00 98.50 221 LEU A CA 1
ATOM 1736 C C . LEU A 1 221 ? 3.563 -5.854 19.248 1.00 98.50 221 LEU A C 1
ATOM 1738 O O . LEU A 1 221 ? 2.513 -5.258 19.510 1.00 98.50 221 LEU A O 1
ATOM 1742 N N . ARG A 1 222 ? 4.638 -5.797 20.032 1.00 98.44 222 ARG A N 1
ATOM 1743 C CA . ARG A 1 222 ? 4.765 -4.958 21.228 1.00 98.44 222 ARG A CA 1
ATOM 1744 C C . ARG A 1 222 ? 5.855 -3.912 21.044 1.00 98.44 222 ARG A C 1
ATOM 1746 O O . ARG A 1 222 ? 6.808 -4.098 20.288 1.00 98.44 222 ARG A O 1
ATOM 1753 N N . GLY A 1 223 ? 5.714 -2.801 21.756 1.00 98.06 223 GLY A N 1
ATOM 1754 C CA . GLY A 1 223 ? 6.661 -1.696 21.751 1.00 98.06 223 GLY A CA 1
ATOM 1755 C C . GLY A 1 223 ? 7.035 -1.277 23.164 1.00 98.06 223 GLY A C 1
ATOM 1756 O O . GLY A 1 223 ? 6.165 -1.175 24.021 1.00 98.06 223 GLY A O 1
ATOM 1757 N N . THR A 1 224 ? 8.318 -1.000 23.397 1.00 98.19 224 THR A N 1
ATOM 1758 C CA . THR A 1 224 ? 8.814 -0.362 24.626 1.00 98.19 224 THR A CA 1
ATOM 1759 C C . THR A 1 224 ? 9.299 1.048 24.315 1.00 98.19 224 THR A C 1
ATOM 1761 O O . THR A 1 224 ? 10.123 1.230 23.412 1.00 98.19 224 THR A O 1
ATOM 1764 N N . SER A 1 225 ? 8.828 2.043 25.070 1.00 96.81 225 SER A N 1
ATOM 1765 C CA . SER A 1 225 ? 9.240 3.434 24.863 1.00 96.81 225 SER A CA 1
ATOM 1766 C C . SER A 1 225 ? 10.703 3.628 25.260 1.00 96.81 225 SER A C 1
ATOM 1768 O O . SER A 1 225 ? 11.118 3.246 26.352 1.00 96.81 225 SER A O 1
ATOM 1770 N N . LEU A 1 226 ? 11.488 4.252 24.383 1.00 95.25 226 LEU A N 1
ATOM 1771 C CA . LEU A 1 226 ? 12.897 4.589 24.616 1.00 95.25 226 LEU A CA 1
ATOM 1772 C C . LEU A 1 226 ? 13.055 5.929 25.347 1.00 95.25 226 LEU A C 1
ATOM 1774 O O . LEU A 1 226 ? 14.054 6.158 26.024 1.00 95.25 226 LEU A O 1
ATOM 1778 N N . ARG A 1 227 ? 12.054 6.805 25.228 1.00 92.75 227 ARG A N 1
ATOM 1779 C CA . ARG A 1 227 ? 11.927 8.075 25.955 1.00 92.75 227 ARG A CA 1
ATOM 1780 C C . ARG A 1 227 ? 10.495 8.186 26.464 1.00 92.75 227 ARG A C 1
ATOM 1782 O O . ARG A 1 227 ? 9.567 7.918 25.705 1.00 92.75 227 ARG A O 1
ATOM 1789 N N . SER A 1 228 ? 10.293 8.528 27.737 1.00 94.31 228 SER A N 1
ATOM 1790 C CA . SER A 1 228 ? 8.942 8.596 28.301 1.00 94.31 228 SER A CA 1
ATOM 1791 C C . SER A 1 228 ? 8.756 9.714 29.326 1.00 94.31 228 SER A C 1
ATOM 1793 O O . SER A 1 228 ? 9.404 9.718 30.369 1.00 94.31 228 SER A O 1
ATOM 1795 N N . ASN A 1 229 ? 7.799 10.603 29.051 1.00 93.19 229 ASN A N 1
ATOM 1796 C CA . ASN A 1 229 ? 7.311 11.611 29.991 1.00 93.19 229 ASN A CA 1
ATOM 1797 C C . ASN A 1 229 ? 6.618 10.956 31.195 1.00 93.19 229 ASN A C 1
ATOM 1799 O O . ASN A 1 229 ? 6.868 11.359 32.321 1.00 93.19 229 ASN A O 1
ATOM 1803 N N . HIS A 1 230 ? 5.830 9.894 30.983 1.00 94.25 230 HIS A N 1
ATOM 1804 C CA . HIS A 1 230 ? 5.215 9.124 32.078 1.00 94.25 230 HIS A CA 1
ATOM 1805 C C . HIS A 1 230 ? 6.258 8.495 33.005 1.00 94.25 230 HIS A C 1
ATOM 1807 O O . HIS A 1 230 ? 6.108 8.552 34.221 1.00 94.25 230 HIS A O 1
ATOM 1813 N N . ALA A 1 231 ? 7.361 7.972 32.455 1.00 94.12 231 ALA A N 1
ATOM 1814 C CA . ALA A 1 231 ? 8.478 7.496 33.274 1.00 94.12 231 ALA A CA 1
ATOM 1815 C C . ALA A 1 231 ? 9.127 8.632 34.075 1.00 94.12 231 ALA A C 1
ATOM 1817 O O . ALA A 1 231 ? 9.386 8.468 35.264 1.00 94.12 231 ALA A O 1
ATOM 1818 N N . ALA A 1 232 ? 9.360 9.785 33.440 1.00 93.81 232 ALA A N 1
ATOM 1819 C CA . ALA A 1 232 ? 9.924 10.958 34.105 1.00 93.81 232 ALA A CA 1
ATOM 1820 C C . ALA A 1 232 ? 9.014 11.504 35.222 1.00 93.81 232 ALA A C 1
ATOM 1822 O O . ALA A 1 232 ? 9.519 12.013 36.220 1.00 93.81 232 ALA A O 1
ATOM 1823 N N . ASN A 1 233 ? 7.696 11.353 35.072 1.00 93.88 233 ASN A N 1
ATOM 1824 C CA . ASN A 1 233 ? 6.694 11.779 36.048 1.00 93.88 233 ASN A CA 1
ATOM 1825 C C . ASN A 1 233 ? 6.408 10.731 37.140 1.00 93.88 233 ASN A C 1
ATOM 1827 O O . ASN A 1 233 ? 5.752 11.054 38.124 1.00 93.88 233 ASN A O 1
ATOM 1831 N N . GLY A 1 234 ? 6.914 9.499 37.005 1.00 95.06 234 GLY A N 1
ATOM 1832 C CA . GLY A 1 234 ? 6.665 8.416 37.962 1.00 95.06 234 GLY A CA 1
ATOM 1833 C C . GLY A 1 234 ? 5.311 7.713 37.799 1.00 95.06 234 GLY A C 1
ATOM 1834 O O . GLY A 1 234 ? 4.883 7.018 38.713 1.00 95.06 234 GLY A O 1
ATOM 1835 N N . ASP A 1 235 ? 4.661 7.836 36.638 1.00 94.69 235 ASP A N 1
ATOM 1836 C CA . ASP A 1 235 ? 3.291 7.356 36.388 1.00 94.69 235 ASP A CA 1
ATOM 1837 C C . ASP A 1 235 ? 3.231 5.959 35.728 1.00 94.69 235 ASP A C 1
ATOM 1839 O O . ASP A 1 235 ? 2.233 5.597 35.101 1.00 94.69 235 ASP A O 1
ATOM 1843 N N . LEU A 1 236 ? 4.295 5.151 35.831 1.00 95.06 236 LEU A N 1
ATOM 1844 C CA . LEU A 1 236 ? 4.391 3.864 35.119 1.00 95.06 236 LEU A CA 1
ATOM 1845 C C . LEU A 1 236 ? 3.430 2.781 35.625 1.00 95.06 236 LEU A C 1
ATOM 1847 O O . LEU A 1 236 ? 3.137 1.854 34.873 1.00 95.06 236 LEU A O 1
ATOM 1851 N N . ASP A 1 237 ? 2.908 2.911 36.846 1.00 9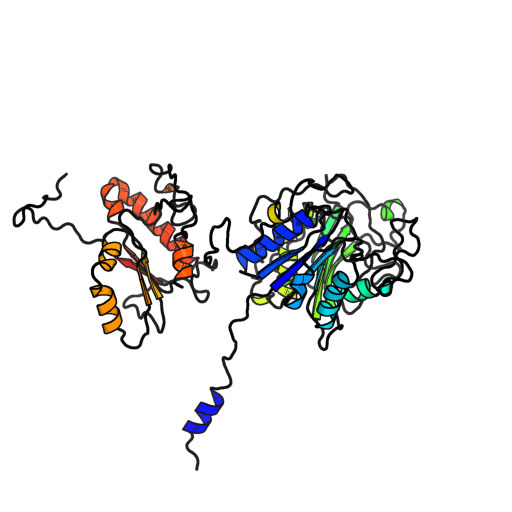3.19 237 ASP A N 1
ATOM 1852 C CA . ASP A 1 237 ? 1.855 2.020 37.355 1.00 93.19 237 ASP A CA 1
ATOM 1853 C C . ASP A 1 237 ? 0.553 2.185 36.556 1.00 93.19 237 ASP A C 1
ATOM 1855 O O . ASP A 1 237 ? -0.200 1.228 36.367 1.00 93.19 237 ASP A O 1
ATOM 1859 N N . LYS A 1 238 ? 0.297 3.403 36.060 1.00 93.50 238 LYS A N 1
ATOM 1860 C CA . LYS A 1 238 ? -0.869 3.717 35.231 1.00 93.50 238 LYS A CA 1
ATOM 1861 C C . LYS A 1 238 ? -0.572 3.584 33.738 1.00 93.50 238 LYS A C 1
ATOM 1863 O O . LYS A 1 238 ? -1.425 3.095 33.005 1.00 93.50 238 LYS A O 1
ATOM 1868 N N . TYR A 1 239 ? 0.622 3.987 33.302 1.00 95.62 239 TYR A N 1
ATOM 1869 C CA . TYR A 1 239 ? 1.036 3.989 31.896 1.00 95.62 239 TYR A CA 1
ATOM 1870 C C . TYR A 1 239 ? 2.318 3.160 31.707 1.00 95.62 239 TYR A C 1
ATOM 1872 O O . TYR A 1 239 ? 3.423 3.720 31.681 1.00 95.62 239 TYR A O 1
ATOM 1880 N N . PRO A 1 240 ? 2.206 1.821 31.601 1.00 96.19 240 PRO A N 1
ATOM 1881 C CA . PRO A 1 240 ? 3.357 0.932 31.497 1.00 96.19 240 PRO A CA 1
ATOM 1882 C C . PRO A 1 240 ? 4.248 1.257 30.297 1.00 96.19 240 PRO A C 1
ATOM 1884 O O . PRO A 1 240 ? 3.778 1.582 29.212 1.00 96.19 240 PRO A O 1
ATOM 1887 N N . LEU A 1 241 ? 5.564 1.098 30.457 1.00 96.50 241 LEU A N 1
ATOM 1888 C CA . LEU A 1 241 ? 6.541 1.445 29.414 1.00 96.50 241 LEU A CA 1
ATOM 1889 C C . LEU A 1 241 ? 6.466 0.548 28.165 1.00 96.50 241 LEU A C 1
ATOM 1891 O O . LEU A 1 241 ? 7.049 0.891 27.136 1.00 96.50 241 LEU A O 1
ATOM 1895 N N . THR A 1 242 ? 5.784 -0.594 28.265 1.00 97.62 242 THR A N 1
ATOM 1896 C CA . THR A 1 242 ? 5.600 -1.561 27.182 1.00 97.62 242 THR A CA 1
ATOM 1897 C C . THR A 1 242 ? 4.118 -1.744 26.907 1.00 97.62 242 THR A C 1
ATOM 1899 O O . THR A 1 242 ? 3.368 -2.084 27.817 1.00 97.62 242 THR A O 1
ATOM 1902 N N . ASN A 1 243 ? 3.721 -1.573 25.651 1.00 97.88 243 ASN A N 1
ATOM 1903 C CA . ASN A 1 243 ? 2.335 -1.651 25.197 1.00 97.88 243 ASN A CA 1
ATOM 1904 C C . ASN A 1 243 ? 2.244 -2.436 23.874 1.00 97.88 243 ASN A C 1
ATOM 1906 O O . ASN A 1 243 ? 3.235 -2.492 23.134 1.00 97.88 243 ASN A O 1
ATOM 1910 N N . PRO A 1 244 ? 1.090 -3.046 23.547 1.00 97.88 244 PRO A N 1
ATOM 1911 C CA . PRO A 1 244 ? 0.854 -3.552 22.201 1.00 97.88 244 PRO A CA 1
ATOM 1912 C C . PRO A 1 244 ? 0.874 -2.396 21.192 1.00 97.88 244 PRO A C 1
ATOM 1914 O O . PRO A 1 244 ? 0.345 -1.313 21.444 1.00 97.88 244 PRO A O 1
ATOM 1917 N N . VAL A 1 245 ? 1.505 -2.624 20.040 1.00 98.38 245 VAL A N 1
ATOM 1918 C CA . VAL A 1 245 ? 1.598 -1.632 18.952 1.00 98.38 245 VAL A CA 1
ATOM 1919 C C . VAL A 1 245 ? 0.964 -2.106 17.654 1.00 98.38 245 VAL A C 1
ATOM 1921 O O . VAL A 1 245 ? 0.821 -1.312 16.726 1.00 98.38 245 VAL A O 1
ATOM 1924 N N . ALA A 1 246 ? 0.571 -3.377 17.575 1.00 98.62 246 ALA A N 1
ATOM 1925 C CA . ALA A 1 246 ? -0.248 -3.881 16.489 1.00 98.62 246 ALA A CA 1
ATOM 1926 C C . ALA A 1 246 ? -1.036 -5.127 16.895 1.00 98.62 246 ALA A C 1
ATOM 1928 O O . ALA A 1 246 ? -0.534 -5.962 17.651 1.00 98.62 246 ALA A O 1
ATOM 1929 N N . TRP A 1 247 ? -2.247 -5.257 16.368 1.00 98.69 247 TRP A N 1
ATOM 1930 C CA . TRP A 1 247 ? -3.142 -6.380 16.624 1.00 98.69 247 TRP A CA 1
ATOM 1931 C C . TRP A 1 247 ? -4.081 -6.624 15.448 1.00 98.69 247 TRP A C 1
ATOM 1933 O O . TRP A 1 247 ? -4.303 -5.752 14.607 1.00 98.69 247 TRP A O 1
ATOM 1943 N N . THR A 1 248 ? -4.659 -7.819 15.418 1.00 98.62 248 THR A N 1
ATOM 1944 C CA . THR A 1 248 ? -5.810 -8.141 14.570 1.00 98.62 248 THR A CA 1
ATOM 1945 C C . THR A 1 248 ? -7.037 -8.400 15.431 1.00 98.62 248 THR A C 1
ATOM 1947 O O . THR A 1 248 ? -6.911 -8.792 16.587 1.00 98.62 248 THR A O 1
ATOM 1950 N N . LYS A 1 249 ? -8.227 -8.150 14.891 1.00 97.69 249 LYS A N 1
ATOM 1951 C CA . LYS A 1 249 ? -9.520 -8.495 15.499 1.00 97.69 249 LYS A CA 1
ATOM 1952 C C . LYS A 1 249 ? -10.572 -8.651 14.402 1.00 97.69 249 LYS A C 1
ATOM 1954 O O . LYS A 1 249 ? -10.249 -8.649 13.214 1.00 97.69 249 LYS A O 1
ATOM 1959 N N . THR A 1 250 ? -11.836 -8.748 14.794 1.00 98.06 250 THR A N 1
ATOM 1960 C CA . THR A 1 250 ? -12.970 -8.627 13.873 1.00 98.06 250 THR A CA 1
ATOM 1961 C C . THR A 1 250 ? -13.940 -7.535 14.306 1.00 98.06 250 THR A C 1
ATOM 1963 O O . THR A 1 250 ? -13.921 -7.084 15.457 1.00 98.06 250 THR A O 1
ATOM 1966 N N . HIS A 1 251 ? -14.764 -7.070 13.372 1.00 96.75 251 HIS A N 1
ATOM 1967 C CA . HIS A 1 251 ? -15.914 -6.202 13.624 1.00 96.75 251 HIS A CA 1
ATOM 1968 C C . HIS A 1 251 ? -17.192 -6.866 13.090 1.00 96.75 251 HIS A C 1
ATOM 1970 O O . HIS A 1 251 ? -17.098 -7.744 12.235 1.00 96.75 251 HIS A O 1
ATOM 1976 N N . ASN A 1 252 ? -18.364 -6.502 13.622 1.00 96.00 252 ASN A N 1
ATOM 1977 C CA . ASN A 1 252 ? -19.636 -7.192 13.350 1.00 96.00 252 ASN A CA 1
ATOM 1978 C C . ASN A 1 252 ? -20.735 -6.240 12.844 1.00 96.00 252 ASN A C 1
ATOM 1980 O O . ASN A 1 252 ? -21.897 -6.403 13.207 1.00 96.00 252 ASN A O 1
ATOM 1984 N N . TRP A 1 253 ? -20.376 -5.221 12.057 1.00 95.38 253 TRP A N 1
ATOM 1985 C CA . TRP A 1 253 ? -21.369 -4.288 11.506 1.00 95.38 253 TRP A CA 1
ATOM 1986 C C . TRP A 1 253 ? -22.238 -4.916 10.406 1.00 95.38 253 TRP A C 1
ATOM 1988 O O . TRP A 1 253 ? -23.403 -4.550 10.278 1.00 95.38 253 TRP A O 1
ATOM 1998 N N . GLY A 1 254 ? -21.699 -5.874 9.646 1.00 93.94 254 GLY A N 1
ATOM 1999 C CA . GLY A 1 254 ? -22.458 -6.653 8.663 1.00 93.94 254 GLY A CA 1
ATOM 2000 C C . GLY A 1 254 ? -22.942 -8.004 9.196 1.00 93.94 254 GLY A C 1
ATOM 2001 O O . GLY A 1 254 ? -22.753 -8.352 10.360 1.00 93.94 254 GLY A O 1
ATOM 2002 N N . GLU A 1 255 ? -23.526 -8.824 8.316 1.00 92.75 255 GLU A N 1
ATOM 2003 C CA . GLU A 1 255 ? -24.043 -10.157 8.682 1.00 92.75 255 GLU A CA 1
ATOM 2004 C C . GLU A 1 255 ? -22.956 -11.140 9.152 1.00 92.75 255 GLU A C 1
ATOM 2006 O O . GLU A 1 255 ? -23.249 -12.115 9.850 1.00 92.75 255 GLU A O 1
ATOM 2011 N N . LYS A 1 256 ? -21.701 -10.918 8.741 1.00 94.00 256 LYS A N 1
ATOM 2012 C CA . LYS A 1 256 ? -20.551 -11.766 9.069 1.00 94.00 256 LYS A CA 1
ATOM 2013 C C . LYS A 1 256 ? -19.441 -10.936 9.714 1.00 94.00 256 LYS A C 1
ATOM 2015 O O . LYS A 1 256 ? -19.251 -9.788 9.315 1.00 94.00 256 LYS A O 1
ATOM 2020 N N . PRO A 1 257 ? -18.662 -11.527 10.640 1.00 96.38 257 PRO A N 1
ATOM 2021 C CA . PRO A 1 257 ? -17.478 -10.875 11.176 1.00 96.38 257 PRO A CA 1
ATOM 2022 C C . PRO A 1 257 ? -16.477 -10.529 10.067 1.00 96.38 257 PRO A C 1
ATOM 2024 O O . PRO A 1 257 ? -16.125 -11.388 9.255 1.00 96.38 257 PRO A O 1
ATOM 2027 N N . ALA A 1 258 ? -15.985 -9.295 10.073 1.00 98.19 258 ALA A N 1
ATOM 2028 C CA . ALA A 1 258 ? -15.033 -8.778 9.096 1.00 98.19 258 ALA A CA 1
ATOM 2029 C C . ALA A 1 258 ? -13.662 -8.537 9.736 1.00 98.19 258 ALA A C 1
ATOM 2031 O O . ALA A 1 258 ? -13.582 -8.099 10.885 1.00 98.19 258 ALA A O 1
ATOM 2032 N N . ARG A 1 259 ? -12.575 -8.832 9.010 1.00 98.62 259 ARG A N 1
ATOM 2033 C CA . ARG A 1 259 ? -11.198 -8.727 9.524 1.00 98.62 259 ARG A CA 1
ATOM 2034 C C . ARG A 1 259 ? -10.811 -7.269 9.781 1.00 98.62 259 ARG A C 1
ATOM 2036 O O . ARG A 1 259 ? -11.071 -6.395 8.959 1.00 98.62 259 ARG A O 1
ATOM 2043 N N . VAL A 1 260 ? -10.139 -7.026 10.903 1.00 98.88 260 VAL A N 1
ATOM 2044 C CA . VAL A 1 260 ? -9.529 -5.735 11.227 1.00 98.88 260 VAL A CA 1
ATOM 2045 C C . VAL A 1 260 ? -8.066 -5.931 11.577 1.00 98.88 260 VAL A C 1
ATOM 2047 O O . VAL A 1 260 ? -7.743 -6.761 12.425 1.00 98.88 260 VAL A O 1
ATOM 2050 N N . PHE A 1 261 ? -7.190 -5.151 10.956 1.00 98.88 261 PHE A N 1
ATOM 2051 C CA . PHE A 1 261 ? -5.784 -5.041 11.334 1.00 98.88 261 PHE A CA 1
ATOM 2052 C C . PHE A 1 261 ? -5.499 -3.613 11.791 1.00 98.88 261 PHE A C 1
ATOM 2054 O O . PHE A 1 261 ? -5.794 -2.664 11.069 1.00 98.88 261 PHE A O 1
ATOM 2061 N N . THR A 1 262 ? -4.895 -3.456 12.966 1.00 98.81 262 THR A N 1
ATOM 2062 C CA . THR A 1 262 ? -4.595 -2.143 13.540 1.00 98.81 262 THR A CA 1
ATOM 2063 C C . THR A 1 262 ? -3.137 -2.064 13.963 1.00 98.81 262 THR A C 1
ATOM 2065 O O . THR A 1 262 ? -2.607 -2.997 14.567 1.00 98.81 262 THR A O 1
ATOM 2068 N N . THR A 1 263 ? -2.490 -0.924 13.727 1.00 98.69 263 THR A N 1
ATOM 2069 C CA . THR A 1 263 ? -1.199 -0.589 14.338 1.00 98.69 263 THR A CA 1
ATOM 2070 C C . THR A 1 263 ? -1.160 0.858 14.815 1.00 98.69 263 THR A C 1
ATOM 2072 O O . THR A 1 263 ? -1.687 1.750 14.164 1.00 98.69 263 THR A O 1
ATOM 2075 N N . THR A 1 264 ? -0.518 1.108 15.958 1.00 97.88 264 THR A N 1
ATOM 2076 C CA . THR A 1 264 ? -0.259 2.460 16.491 1.00 97.88 264 THR A CA 1
ATOM 2077 C C . THR A 1 264 ? 1.081 3.038 16.021 1.00 97.88 264 THR A C 1
ATOM 2079 O O . THR A 1 264 ? 1.464 4.147 16.416 1.00 97.88 264 THR A O 1
ATOM 2082 N N . LEU A 1 265 ? 1.787 2.307 15.154 1.00 98.00 265 LEU A N 1
ATOM 2083 C CA . LEU A 1 265 ? 2.937 2.788 14.396 1.00 98.00 265 LEU A CA 1
ATOM 2084 C C . LEU A 1 265 ? 2.460 3.530 13.142 1.00 98.00 265 LEU A C 1
ATOM 2086 O O . LEU A 1 265 ? 1.375 3.266 12.627 1.00 98.00 265 LEU A O 1
ATOM 2090 N N . GLY A 1 266 ? 3.276 4.455 12.649 1.00 95.81 266 GLY A N 1
ATOM 2091 C CA . GLY A 1 266 ? 2.927 5.259 11.477 1.00 95.81 266 GLY A CA 1
ATOM 2092 C C . GLY A 1 266 ? 3.652 6.595 11.383 1.00 95.81 266 GLY A C 1
ATOM 2093 O O . GLY A 1 266 ? 3.262 7.435 10.589 1.00 95.81 266 GLY A O 1
ATOM 2094 N N . HIS A 1 267 ? 4.707 6.831 12.165 1.00 96.19 267 HIS A N 1
ATOM 2095 C CA . HIS A 1 267 ? 5.562 7.992 11.933 1.00 96.19 267 HIS A CA 1
ATOM 2096 C C . HIS A 1 267 ? 6.141 7.913 10.510 1.00 96.19 267 HIS A C 1
ATOM 2098 O O . HIS A 1 267 ? 6.521 6.817 10.090 1.00 96.19 267 HIS A O 1
ATOM 2104 N N . PRO A 1 268 ? 6.291 9.028 9.771 1.00 95.56 268 PRO A N 1
ATOM 2105 C CA . PRO A 1 268 ? 6.738 8.987 8.376 1.00 95.56 268 PRO A CA 1
ATOM 2106 C C . PRO A 1 268 ? 8.051 8.217 8.197 1.00 95.56 268 PRO A C 1
ATOM 2108 O O . PRO A 1 268 ? 8.221 7.458 7.244 1.00 95.56 268 PRO A O 1
ATOM 2111 N N . TYR A 1 269 ? 8.969 8.355 9.157 1.00 96.69 269 TYR A N 1
ATOM 2112 C CA . TYR A 1 269 ? 10.259 7.655 9.155 1.00 96.69 269 TYR A CA 1
ATOM 2113 C C . TYR A 1 269 ? 10.180 6.170 9.524 1.00 96.69 269 TYR A C 1
ATOM 2115 O O . TYR A 1 269 ? 11.111 5.437 9.200 1.00 96.69 269 TYR A O 1
ATOM 2123 N N . ASP A 1 270 ? 9.088 5.693 10.128 1.00 97.62 270 ASP A N 1
ATOM 2124 C CA . ASP A 1 270 ? 8.887 4.253 10.331 1.00 97.62 270 ASP A CA 1
ATOM 2125 C C . ASP A 1 270 ? 8.831 3.539 8.981 1.00 97.62 270 ASP A C 1
ATOM 2127 O O . ASP A 1 270 ? 9.421 2.477 8.817 1.00 97.62 270 ASP A O 1
ATOM 2131 N N . PHE A 1 271 ? 8.217 4.160 7.972 1.00 97.94 271 PHE A N 1
ATOM 2132 C CA . PHE A 1 271 ? 8.118 3.603 6.623 1.00 97.94 271 PHE A CA 1
ATOM 2133 C C . PHE A 1 271 ? 9.435 3.653 5.823 1.00 97.94 271 PHE A C 1
ATOM 2135 O O . PHE A 1 271 ? 9.515 3.087 4.734 1.00 97.94 271 PHE A O 1
ATOM 2142 N N . ARG A 1 272 ? 10.512 4.247 6.366 1.00 96.38 272 ARG A N 1
ATOM 2143 C CA . ARG A 1 272 ? 11.880 4.048 5.840 1.00 96.38 272 ARG A CA 1
ATOM 2144 C C . ARG A 1 272 ? 12.445 2.676 6.221 1.00 96.38 272 ARG A C 1
ATOM 2146 O O . ARG A 1 272 ? 13.431 2.234 5.638 1.00 96.38 272 ARG A O 1
ATOM 2153 N N . ILE A 1 273 ? 11.843 2.007 7.203 1.00 97.75 273 ILE A N 1
ATOM 2154 C CA . ILE A 1 273 ? 12.295 0.726 7.738 1.00 97.75 273 ILE A CA 1
ATOM 2155 C C . ILE A 1 273 ? 11.608 -0.403 6.954 1.00 97.75 273 ILE A C 1
ATOM 2157 O O . ILE A 1 273 ? 10.383 -0.535 7.036 1.00 97.75 273 ILE A O 1
ATOM 2161 N N . PRO A 1 274 ? 12.357 -1.282 6.257 1.00 97.25 274 PRO A N 1
ATOM 2162 C CA . PRO A 1 274 ? 11.766 -2.385 5.497 1.00 97.25 274 PRO A CA 1
ATOM 2163 C C . PRO A 1 274 ? 10.863 -3.296 6.337 1.00 97.25 274 PRO A C 1
ATOM 2165 O O . PRO A 1 274 ? 9.809 -3.711 5.871 1.00 97.25 274 PRO A O 1
ATOM 2168 N N . ALA A 1 275 ? 11.224 -3.557 7.599 1.00 98.00 275 ALA A N 1
ATOM 2169 C CA . ALA A 1 275 ? 10.410 -4.369 8.507 1.00 98.00 275 ALA A CA 1
ATOM 2170 C C . ALA A 1 275 ? 9.020 -3.761 8.777 1.00 98.00 275 ALA A C 1
ATOM 2172 O O . ALA A 1 275 ? 8.042 -4.503 8.830 1.00 98.00 275 ALA A O 1
ATOM 2173 N N . MET A 1 276 ? 8.915 -2.430 8.886 1.00 98.25 276 MET A N 1
ATOM 2174 C CA . MET A 1 276 ? 7.628 -1.749 9.058 1.00 98.25 276 MET A CA 1
ATOM 2175 C C . MET A 1 276 ? 6.783 -1.837 7.785 1.00 98.25 276 MET A C 1
ATOM 2177 O O . MET A 1 276 ? 5.608 -2.189 7.857 1.00 98.25 276 MET A O 1
ATOM 2181 N N . ARG A 1 277 ? 7.377 -1.561 6.614 1.00 98.50 277 ARG A N 1
ATOM 2182 C CA . ARG A 1 277 ? 6.671 -1.680 5.326 1.00 98.50 277 ARG A CA 1
ATOM 2183 C C . ARG A 1 277 ? 6.174 -3.103 5.089 1.00 98.50 277 ARG A C 1
ATOM 2185 O O . ARG A 1 277 ? 5.027 -3.284 4.705 1.00 98.50 277 ARG A O 1
ATOM 2192 N N . ARG A 1 278 ? 7.008 -4.105 5.388 1.00 98.44 278 ARG A N 1
ATOM 2193 C CA . ARG A 1 278 ? 6.649 -5.526 5.286 1.00 98.44 278 ARG A CA 1
ATOM 2194 C C . ARG A 1 278 ? 5.438 -5.845 6.144 1.00 98.44 278 ARG A C 1
ATOM 2196 O O . ARG A 1 278 ? 4.467 -6.400 5.648 1.00 98.44 278 ARG A O 1
ATOM 2203 N N . PHE A 1 279 ? 5.497 -5.456 7.416 1.00 98.75 279 PHE A N 1
ATOM 2204 C CA . PHE A 1 279 ? 4.417 -5.683 8.366 1.00 98.75 279 PHE A CA 1
ATOM 2205 C C . PHE A 1 279 ? 3.111 -5.005 7.920 1.00 98.75 279 PHE A C 1
ATOM 2207 O O . PHE A 1 279 ? 2.056 -5.630 7.956 1.00 98.75 279 PHE A O 1
ATOM 2214 N N . ALA A 1 280 ? 3.188 -3.763 7.431 1.00 98.81 280 ALA A N 1
ATOM 2215 C CA . ALA A 1 280 ? 2.043 -3.017 6.913 1.00 98.81 280 ALA A CA 1
ATOM 2216 C C . ALA A 1 280 ? 1.405 -3.687 5.681 1.00 98.81 280 ALA A C 1
ATOM 2218 O O . ALA A 1 280 ? 0.201 -3.937 5.678 1.00 98.81 280 ALA A O 1
ATOM 2219 N N . LEU A 1 281 ? 2.204 -4.024 4.662 1.00 98.81 281 LEU A N 1
ATOM 2220 C CA . LEU A 1 281 ? 1.729 -4.682 3.436 1.00 98.81 281 LEU A CA 1
ATOM 2221 C C . LEU A 1 281 ? 1.125 -6.058 3.734 1.00 98.81 281 LEU A C 1
ATOM 2223 O O . LEU A 1 281 ? 0.065 -6.394 3.219 1.00 98.81 281 LEU A O 1
ATOM 2227 N N . GLN A 1 282 ? 1.753 -6.836 4.617 1.00 98.75 282 GLN A N 1
ATOM 2228 C CA . GLN A 1 282 ? 1.246 -8.149 5.022 1.00 98.75 282 GLN A CA 1
ATOM 2229 C C . GLN A 1 282 ? -0.045 -8.047 5.838 1.00 98.75 282 GLN A C 1
ATOM 2231 O O . GLN A 1 282 ? -0.929 -8.885 5.673 1.00 98.75 282 GLN A O 1
ATOM 2236 N N . GLY A 1 283 ? -0.190 -7.012 6.672 1.00 98.81 283 GLY A N 1
ATOM 2237 C CA . GLY A 1 283 ? -1.447 -6.706 7.357 1.00 98.81 283 GLY A CA 1
ATOM 2238 C C . GLY A 1 283 ? -2.582 -6.384 6.383 1.00 98.81 283 GLY A C 1
ATOM 2239 O O . GLY A 1 283 ? -3.694 -6.875 6.566 1.00 98.81 283 GLY A O 1
ATOM 2240 N N . ILE A 1 284 ? -2.286 -5.637 5.314 1.00 98.88 284 ILE A N 1
ATOM 2241 C CA . ILE A 1 284 ? -3.235 -5.335 4.233 1.00 98.88 284 ILE A CA 1
ATOM 2242 C C . ILE A 1 284 ? -3.632 -6.607 3.474 1.00 98.88 284 ILE A C 1
ATOM 2244 O O . ILE A 1 284 ? -4.822 -6.887 3.342 1.00 98.88 284 ILE A O 1
ATOM 2248 N N . LEU A 1 285 ? -2.653 -7.412 3.045 1.00 98.62 285 LEU A N 1
ATOM 2249 C CA . LEU A 1 285 ? -2.894 -8.686 2.358 1.00 98.62 285 LEU A CA 1
ATOM 2250 C C . LEU A 1 285 ? -3.747 -9.633 3.205 1.00 98.62 285 LEU A C 1
ATOM 2252 O O . LEU A 1 285 ? -4.724 -10.193 2.718 1.00 98.62 285 LEU A O 1
ATOM 2256 N N . TRP A 1 286 ? -3.430 -9.767 4.492 1.00 98.69 286 TRP A N 1
ATOM 2257 C CA . TRP A 1 286 ? -4.225 -10.573 5.412 1.00 98.69 286 TRP A CA 1
ATOM 2258 C C . TRP A 1 286 ? -5.643 -10.018 5.592 1.00 98.69 286 TRP A C 1
ATOM 2260 O O . TRP A 1 286 ? -6.600 -10.788 5.622 1.00 98.69 286 TRP A O 1
ATOM 2270 N N . ALA A 1 287 ? -5.824 -8.700 5.689 1.00 98.62 287 ALA A N 1
ATOM 2271 C CA . ALA A 1 287 ? -7.152 -8.118 5.880 1.00 98.62 287 ALA A CA 1
ATOM 2272 C C . ALA A 1 287 ? -8.093 -8.429 4.702 1.00 98.62 287 ALA A C 1
ATOM 2274 O O . ALA A 1 287 ? -9.249 -8.779 4.936 1.00 98.62 287 ALA A O 1
ATOM 2275 N N . VAL A 1 288 ? -7.582 -8.394 3.465 1.00 97.12 288 VAL A N 1
ATOM 2276 C CA . VAL A 1 288 ? -8.345 -8.703 2.239 1.00 97.12 288 VAL A CA 1
ATOM 2277 C C . VAL A 1 288 ? -8.384 -10.203 1.890 1.00 97.12 288 VAL A C 1
ATOM 2279 O O . VAL A 1 288 ? -8.881 -10.596 0.839 1.00 97.12 288 VAL A O 1
ATOM 2282 N N . GLY A 1 289 ? -7.881 -11.077 2.768 1.00 96.31 289 GLY A N 1
ATOM 2283 C CA . GLY A 1 289 ? -7.940 -12.530 2.560 1.00 96.31 289 GLY A CA 1
ATOM 2284 C C . GLY A 1 289 ? -6.939 -13.064 1.535 1.00 96.31 289 GLY A C 1
ATOM 2285 O O . GLY A 1 289 ? -7.179 -14.112 0.938 1.00 96.31 289 GLY A O 1
ATOM 2286 N N . ARG A 1 290 ? -5.841 -12.336 1.311 1.00 94.44 290 ARG A N 1
ATOM 2287 C CA . ARG A 1 290 ? -4.754 -12.678 0.387 1.00 94.44 290 ARG A CA 1
ATOM 2288 C C . ARG A 1 290 ? -3.478 -13.116 1.107 1.00 94.44 290 ARG A C 1
ATOM 2290 O O . ARG A 1 290 ? -2.365 -12.834 0.666 1.00 94.44 290 ARG A O 1
ATOM 2297 N N . GLU A 1 291 ? -3.618 -13.815 2.235 1.00 94.75 291 GLU A N 1
ATOM 2298 C CA . GLU A 1 291 ? -2.484 -14.444 2.927 1.00 94.75 291 GLU A CA 1
ATOM 2299 C C . GLU A 1 291 ? -1.711 -15.456 2.057 1.00 94.75 291 GLU A C 1
ATOM 2301 O O . GLU A 1 291 ? -0.548 -15.730 2.347 1.00 94.75 291 GLU A O 1
ATOM 2306 N N . ASP A 1 292 ? -2.310 -15.957 0.968 1.00 91.44 292 ASP A N 1
ATOM 2307 C CA . ASP A 1 292 ? -1.655 -16.791 -0.050 1.00 91.44 292 ASP A CA 1
ATOM 2308 C C . ASP A 1 292 ? -0.480 -16.086 -0.746 1.00 91.44 292 ASP A C 1
ATOM 2310 O O . ASP A 1 292 ? 0.448 -16.748 -1.210 1.00 91.44 292 ASP A O 1
ATOM 2314 N N . LEU A 1 293 ? -0.499 -14.750 -0.787 1.00 90.56 293 LEU A N 1
ATOM 2315 C CA . LEU A 1 293 ? 0.541 -13.925 -1.400 1.00 90.56 293 LEU A CA 1
ATOM 2316 C C . LEU A 1 293 ? 1.694 -13.575 -0.449 1.00 90.56 293 LEU A C 1
ATOM 2318 O O . LEU A 1 293 ? 2.620 -12.875 -0.856 1.00 90.56 293 LEU A O 1
ATOM 2322 N N . ILE A 1 294 ? 1.655 -14.022 0.811 1.00 92.56 294 ILE A N 1
ATOM 2323 C CA . ILE A 1 294 ? 2.687 -13.715 1.808 1.00 92.56 294 ILE A CA 1
ATOM 2324 C C . ILE A 1 294 ? 3.706 -14.867 1.860 1.00 92.56 294 ILE A C 1
ATOM 2326 O O . ILE A 1 294 ? 3.434 -15.899 2.482 1.00 92.56 294 ILE A O 1
ATOM 2330 N N . PRO A 1 295 ? 4.902 -14.725 1.256 1.00 89.56 295 PRO A N 1
ATOM 2331 C CA . PRO A 1 295 ? 5.916 -15.771 1.303 1.00 89.56 295 PRO A CA 1
ATOM 2332 C C . PRO A 1 295 ? 6.537 -15.872 2.706 1.00 89.56 295 PRO A C 1
ATOM 2334 O O . PRO A 1 295 ? 6.388 -14.977 3.539 1.00 89.56 295 PRO A O 1
ATOM 2337 N N . VAL A 1 296 ? 7.258 -16.961 2.986 1.00 90.56 296 VAL A N 1
ATOM 2338 C CA . VAL A 1 296 ? 7.853 -17.227 4.314 1.00 90.56 296 VAL A CA 1
ATOM 2339 C C . VAL A 1 296 ? 8.921 -16.187 4.677 1.00 90.56 296 VAL A C 1
ATOM 2341 O O . VAL A 1 296 ? 9.032 -15.762 5.826 1.00 90.56 296 VAL A O 1
ATOM 2344 N N . GLU A 1 297 ? 9.684 -15.734 3.687 1.00 89.81 297 GLU A N 1
ATOM 2345 C CA . GLU A 1 297 ? 10.662 -14.649 3.793 1.00 89.81 297 GLU A CA 1
ATOM 2346 C C . GLU A 1 297 ? 10.029 -13.248 3.865 1.00 89.81 297 GLU A C 1
ATOM 2348 O O . GLU A 1 297 ? 10.731 -12.265 4.120 1.00 89.81 297 GLU A O 1
ATOM 2353 N N . GLY A 1 298 ? 8.709 -13.170 3.686 1.00 92.44 298 GLY A N 1
ATOM 2354 C CA . GLY A 1 298 ? 7.915 -11.954 3.656 1.00 92.44 298 GLY A CA 1
ATOM 2355 C C . GLY A 1 298 ? 7.971 -11.191 2.332 1.00 92.44 298 GLY A C 1
ATOM 2356 O O . GLY A 1 298 ? 8.826 -11.418 1.479 1.00 92.44 298 GLY A O 1
ATOM 2357 N N . VAL A 1 299 ? 7.020 -10.278 2.144 1.00 89.19 299 VAL A N 1
ATOM 2358 C CA . VAL A 1 299 ? 6.822 -9.581 0.863 1.00 89.19 299 VAL A CA 1
ATOM 2359 C C . VAL A 1 299 ? 7.966 -8.620 0.522 1.00 89.19 299 VAL A C 1
ATOM 2361 O O . VAL A 1 299 ? 8.701 -8.147 1.404 1.00 89.19 299 VAL A O 1
ATOM 2364 N N . ASN A 1 300 ? 8.088 -8.306 -0.773 1.00 90.31 300 ASN A N 1
ATOM 2365 C CA . ASN A 1 300 ? 8.922 -7.209 -1.252 1.00 90.31 300 ASN A CA 1
ATOM 2366 C C . ASN A 1 300 ? 8.433 -5.883 -0.648 1.00 90.31 300 ASN A C 1
ATOM 2368 O O . ASN A 1 300 ? 7.239 -5.655 -0.478 1.00 90.31 300 ASN A O 1
ATOM 2372 N N . THR A 1 301 ? 9.374 -5.016 -0.288 1.00 93.69 301 THR A N 1
ATOM 2373 C CA . THR A 1 301 ? 9.076 -3.735 0.367 1.00 93.69 301 THR A CA 1
ATOM 2374 C C . THR A 1 301 ? 9.797 -2.561 -0.259 1.00 93.69 301 THR A C 1
ATOM 2376 O O . THR A 1 301 ? 9.777 -1.472 0.315 1.00 93.69 301 THR A O 1
ATOM 2379 N N . ASP A 1 302 ? 10.501 -2.778 -1.366 1.00 90.31 302 ASP A N 1
ATOM 2380 C CA . ASP A 1 302 ? 11.204 -1.699 -2.037 1.00 90.31 302 ASP A CA 1
ATOM 2381 C C . ASP A 1 302 ? 10.160 -0.719 -2.580 1.00 90.31 302 ASP A C 1
ATOM 2383 O O . ASP A 1 302 ? 9.257 -1.152 -3.303 1.00 90.31 302 ASP A O 1
ATOM 2387 N N . PRO A 1 303 ? 10.225 0.573 -2.213 1.00 85.12 303 PRO A N 1
ATOM 2388 C CA . PRO A 1 303 ? 9.339 1.585 -2.766 1.00 85.12 303 PRO A CA 1
ATOM 2389 C C . PRO A 1 303 ? 9.420 1.616 -4.292 1.00 85.12 303 PRO A C 1
ATOM 2391 O O . PRO A 1 303 ? 10.444 1.254 -4.870 1.00 85.12 303 PRO A O 1
ATOM 2394 N N . VAL A 1 304 ? 8.338 2.035 -4.946 1.00 82.38 304 VAL A N 1
ATOM 2395 C CA . VAL A 1 304 ? 8.350 2.261 -6.401 1.00 82.38 304 VAL A CA 1
ATOM 2396 C C . VAL A 1 304 ? 9.224 3.467 -6.751 1.00 82.38 304 VAL A C 1
ATOM 2398 O O . VAL A 1 304 ? 9.972 3.423 -7.722 1.00 82.38 304 VAL A O 1
ATOM 2401 N N . GLU A 1 305 ? 9.189 4.492 -5.901 1.00 81.12 305 GLU A N 1
ATOM 2402 C CA . GLU A 1 305 ? 9.986 5.713 -5.999 1.00 81.12 305 GLU A CA 1
ATOM 2403 C C . GLU A 1 305 ? 10.710 5.994 -4.679 1.00 81.12 305 GLU A C 1
ATOM 2405 O O . GLU A 1 305 ? 10.329 5.474 -3.626 1.00 81.12 305 GLU A O 1
ATOM 2410 N N . ASP A 1 306 ? 11.736 6.845 -4.712 1.00 85.75 306 ASP A N 1
ATOM 2411 C CA . ASP A 1 306 ? 12.493 7.226 -3.520 1.00 85.75 306 ASP A CA 1
ATOM 2412 C C . ASP A 1 306 ? 11.580 7.814 -2.431 1.00 85.75 306 ASP A C 1
ATOM 2414 O O . ASP A 1 306 ? 11.071 8.931 -2.518 1.00 85.75 306 ASP A O 1
ATOM 2418 N N . TYR A 1 307 ? 11.413 7.067 -1.338 1.00 92.19 307 TYR A N 1
ATOM 2419 C CA . TYR A 1 307 ? 10.584 7.494 -0.216 1.00 92.19 307 TYR A CA 1
ATOM 2420 C C . TYR A 1 307 ? 11.354 8.440 0.721 1.00 92.19 307 TYR A C 1
ATOM 2422 O O . TYR A 1 307 ? 11.990 8.022 1.699 1.00 92.19 307 TYR A O 1
ATOM 2430 N N . ALA A 1 308 ? 11.270 9.738 0.424 1.00 91.44 308 ALA A N 1
ATOM 2431 C CA . ALA A 1 308 ? 11.856 10.830 1.201 1.00 91.44 308 ALA A CA 1
ATOM 2432 C C . ALA A 1 308 ? 10.765 11.715 1.847 1.00 91.44 308 ALA A C 1
ATOM 2434 O O . ALA A 1 308 ? 10.514 12.835 1.383 1.00 91.44 308 ALA A O 1
ATOM 2435 N N . PRO A 1 309 ? 10.102 11.232 2.918 1.00 93.62 309 PRO A N 1
ATOM 2436 C CA . PRO A 1 309 ? 9.030 11.976 3.565 1.00 93.62 309 PRO A CA 1
ATOM 2437 C C . PRO A 1 309 ? 9.572 13.135 4.400 1.00 93.62 309 PRO A C 1
ATOM 2439 O O . PRO A 1 309 ? 10.706 13.063 4.907 1.00 93.62 309 PRO A O 1
ATOM 2442 N N . ASN A 1 310 ? 8.730 14.144 4.625 1.00 92.38 310 ASN A N 1
ATOM 2443 C CA . ASN A 1 310 ? 8.979 15.131 5.669 1.00 92.38 310 ASN A CA 1
ATOM 2444 C C . ASN A 1 310 ? 8.910 14.478 7.062 1.00 92.38 310 ASN A C 1
ATOM 2446 O O . ASN A 1 310 ? 8.388 13.375 7.249 1.00 92.38 310 ASN A O 1
ATOM 2450 N N . ASN A 1 311 ? 9.482 15.152 8.062 1.00 92.50 311 ASN A N 1
ATOM 2451 C CA . ASN A 1 311 ? 9.326 14.719 9.449 1.00 92.50 311 ASN A CA 1
ATOM 2452 C C . ASN A 1 311 ? 7.873 14.904 9.918 1.00 92.50 311 ASN A C 1
ATOM 2454 O O . ASN A 1 311 ? 7.115 15.668 9.317 1.00 92.50 311 ASN A O 1
ATOM 2458 N N . SER A 1 312 ? 7.504 14.254 11.026 1.00 91.62 312 SER A N 1
ATOM 2459 C CA . SER A 1 312 ? 6.226 14.544 11.675 1.00 91.62 312 SER A CA 1
ATOM 2460 C C . SER A 1 312 ? 6.146 16.000 12.144 1.00 91.62 312 SER A C 1
ATOM 2462 O O . SER A 1 312 ? 7.148 16.628 12.501 1.00 91.62 312 SER A O 1
ATOM 2464 N N . GLY A 1 313 ? 4.934 16.543 12.139 1.00 90.56 313 GLY A N 1
ATOM 2465 C CA . GLY A 1 313 ? 4.636 17.878 12.627 1.00 90.56 313 GLY A CA 1
ATOM 2466 C C . GLY A 1 313 ? 3.366 18.467 12.022 1.00 90.56 313 GLY A C 1
ATOM 2467 O O . GLY A 1 313 ? 2.898 18.044 10.964 1.00 90.56 313 GLY A O 1
ATOM 2468 N N . PHE A 1 314 ? 2.838 19.466 12.728 1.00 89.38 314 PHE A N 1
ATOM 2469 C CA . PHE A 1 314 ? 1.586 20.155 12.418 1.00 89.38 314 PHE A CA 1
ATOM 2470 C C . PHE A 1 314 ? 1.776 21.374 11.517 1.00 89.38 314 PHE A C 1
ATOM 2472 O O . PHE A 1 314 ? 2.857 21.963 11.469 1.00 89.38 314 PHE A O 1
ATOM 2479 N N . GLY A 1 315 ? 0.680 21.821 10.902 1.00 82.75 315 GLY A N 1
ATOM 2480 C CA . GLY A 1 315 ? 0.607 23.114 10.234 1.00 82.75 315 GLY A CA 1
ATOM 2481 C C . GLY A 1 315 ? 1.365 23.110 8.915 1.00 82.75 315 GLY A C 1
ATOM 2482 O O . GLY A 1 315 ? 0.915 22.499 7.959 1.00 82.75 315 GLY A O 1
ATOM 2483 N N . ASP A 1 316 ? 2.509 23.784 8.859 1.00 83.81 316 ASP A N 1
ATOM 2484 C CA . ASP A 1 316 ? 3.292 24.049 7.643 1.00 83.81 316 ASP A CA 1
ATOM 2485 C C . ASP A 1 316 ? 4.364 22.982 7.338 1.00 83.81 316 ASP A C 1
ATOM 2487 O O . ASP A 1 316 ? 5.266 23.212 6.534 1.00 83.81 316 ASP A O 1
ATOM 2491 N N . LYS A 1 317 ? 4.316 21.830 8.021 1.00 87.81 317 LYS A N 1
ATOM 2492 C CA . LYS A 1 317 ? 5.327 20.762 7.898 1.00 87.81 317 LYS A CA 1
ATOM 2493 C C . LYS A 1 317 ? 5.059 19.763 6.770 1.00 87.81 317 LYS A C 1
ATOM 2495 O O . LYS A 1 317 ? 5.974 19.020 6.413 1.00 87.81 317 LYS A O 1
ATOM 2500 N N . TYR A 1 318 ? 3.848 19.730 6.215 1.00 89.75 318 TYR A N 1
ATOM 2501 C CA . TYR A 1 318 ? 3.563 18.974 4.988 1.00 89.75 318 TYR A CA 1
ATOM 2502 C C . TYR A 1 318 ? 4.168 19.681 3.761 1.00 89.75 318 TYR A C 1
ATOM 2504 O O . TYR A 1 318 ? 4.697 20.784 3.884 1.00 89.75 318 TYR A O 1
ATOM 2512 N N . LYS A 1 319 ? 4.145 19.042 2.586 1.00 88.31 319 LYS A N 1
ATOM 2513 C CA . LYS A 1 319 ? 4.626 19.634 1.326 1.00 88.31 319 LYS A CA 1
ATOM 2514 C C . LYS A 1 319 ? 3.465 20.397 0.655 1.00 88.31 319 LYS A C 1
ATOM 2516 O O . LYS A 1 319 ? 2.581 19.739 0.111 1.00 88.31 319 LYS A O 1
ATOM 2521 N N . PRO A 1 320 ? 3.410 21.744 0.710 1.00 84.06 320 PRO A N 1
ATOM 2522 C CA . PRO A 1 320 ? 2.306 22.499 0.119 1.00 84.06 320 PRO A CA 1
ATOM 2523 C C . PRO A 1 320 ? 2.431 22.592 -1.405 1.00 84.06 320 PRO A C 1
ATOM 2525 O O . PRO A 1 320 ? 3.524 22.464 -1.955 1.00 84.06 320 PRO A O 1
ATOM 2528 N N . GLY A 1 321 ? 1.319 22.909 -2.073 1.00 78.06 321 GLY A N 1
ATOM 2529 C CA . GLY A 1 321 ? 1.294 23.177 -3.515 1.00 78.06 321 GLY A CA 1
ATOM 2530 C C . GLY A 1 321 ? 1.340 21.929 -4.396 1.00 78.06 321 GLY A C 1
ATOM 2531 O O . GLY A 1 321 ? 1.594 22.055 -5.590 1.00 78.06 321 GLY A O 1
ATOM 2532 N N . HIS A 1 322 ? 1.091 20.759 -3.808 1.00 77.44 322 HIS A N 1
ATOM 2533 C CA . HIS A 1 322 ? 0.987 19.491 -4.515 1.00 77.44 322 HIS A CA 1
ATOM 2534 C C . HIS A 1 322 ? -0.468 19.073 -4.688 1.00 77.44 322 HIS A C 1
ATOM 2536 O O . HIS A 1 322 ? -1.278 19.256 -3.776 1.00 77.44 322 HIS A O 1
ATOM 2542 N N . HIS A 1 323 ? -0.780 18.480 -5.832 1.00 73.94 323 HIS A N 1
ATOM 2543 C CA . HIS A 1 323 ? -2.046 17.788 -6.052 1.00 73.94 323 HIS A CA 1
ATOM 2544 C C . HIS A 1 323 ? -1.934 16.301 -5.674 1.00 73.94 323 HIS A C 1
ATOM 2546 O O . HIS A 1 323 ? -0.821 15.770 -5.611 1.00 73.94 323 HIS A O 1
ATOM 2552 N N . PRO A 1 324 ? -3.056 15.602 -5.412 1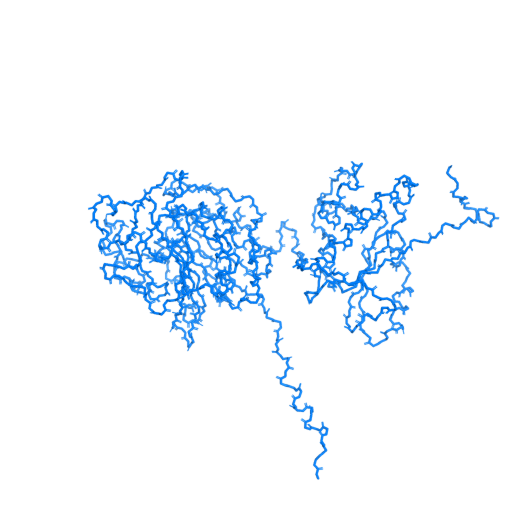.00 75.56 324 PRO A N 1
ATOM 2553 C CA . PRO A 1 324 ? -3.081 14.149 -5.209 1.00 75.56 324 PRO A CA 1
ATOM 2554 C C . PRO A 1 324 ? -2.253 13.358 -6.230 1.00 75.56 324 PRO A C 1
ATOM 2556 O O . PRO A 1 324 ? -1.486 12.470 -5.849 1.00 75.56 324 PRO A O 1
ATOM 2559 N N . GLU A 1 325 ? -2.341 13.724 -7.510 1.00 69.75 325 GLU A N 1
ATOM 2560 C CA . GLU A 1 325 ? -1.608 13.088 -8.606 1.00 69.75 325 GLU A CA 1
ATOM 2561 C C . GLU A 1 325 ? -0.081 13.248 -8.543 1.00 69.75 325 GLU A C 1
ATOM 2563 O O . GLU A 1 325 ? 0.629 12.494 -9.201 1.00 69.75 325 GLU A O 1
ATOM 2568 N N . ASP A 1 326 ? 0.452 14.168 -7.737 1.00 67.75 326 ASP A N 1
ATOM 2569 C CA . ASP A 1 326 ? 1.902 14.288 -7.552 1.00 67.75 326 ASP A CA 1
ATOM 2570 C C . ASP A 1 326 ? 2.460 13.183 -6.641 1.00 67.75 326 ASP A C 1
ATOM 2572 O O . ASP A 1 326 ? 3.627 12.813 -6.750 1.00 67.75 326 ASP A O 1
ATOM 2576 N N . PHE A 1 327 ? 1.647 12.675 -5.708 1.00 69.94 327 PHE A N 1
ATOM 2577 C CA . PHE A 1 327 ? 2.043 11.630 -4.751 1.00 69.94 327 PHE A CA 1
ATOM 2578 C C . PHE A 1 327 ? 1.579 10.251 -5.171 1.00 69.94 327 PHE A C 1
ATOM 2580 O O . PHE A 1 327 ? 2.244 9.240 -4.945 1.00 69.94 327 PHE A O 1
ATOM 2587 N N . PHE A 1 328 ? 0.378 10.220 -5.721 1.00 74.44 328 PHE A N 1
ATOM 2588 C CA . PHE A 1 328 ? -0.227 9.035 -6.257 1.00 74.44 328 PHE A CA 1
ATOM 2589 C C . PHE A 1 328 ? -0.833 9.441 -7.583 1.00 74.44 328 PHE A C 1
ATOM 2591 O O . PHE A 1 328 ? -2.043 9.687 -7.633 1.00 74.44 328 PHE A O 1
ATOM 2598 N N . PRO A 1 329 ? -0.005 9.564 -8.642 1.00 62.16 329 PRO A N 1
ATOM 2599 C CA . PRO A 1 329 ? -0.526 9.809 -9.972 1.00 62.16 329 PRO A CA 1
ATOM 2600 C C . PRO A 1 329 ? -1.668 8.838 -10.173 1.00 62.16 329 PRO A C 1
ATOM 2602 O O . PRO A 1 329 ? -1.543 7.632 -9.893 1.00 62.16 329 PRO A O 1
ATOM 2605 N N . GLY A 1 330 ? -2.824 9.411 -10.516 1.00 46.38 330 GLY A N 1
ATOM 2606 C CA . GLY A 1 330 ? -4.000 8.621 -10.796 1.00 46.38 330 GLY A CA 1
ATOM 2607 C C . GLY A 1 330 ? -3.546 7.490 -11.698 1.00 46.38 330 GLY A C 1
ATOM 2608 O O . GLY A 1 330 ? -2.860 7.726 -12.695 1.00 46.38 330 GLY A O 1
ATOM 2609 N N . HIS A 1 331 ? -3.886 6.257 -11.329 1.00 44.16 331 HIS A N 1
ATOM 2610 C CA . HIS A 1 331 ? -3.926 5.249 -12.361 1.00 44.16 331 HIS A CA 1
ATOM 2611 C C . HIS A 1 331 ? -5.146 5.605 -13.211 1.00 44.16 331 HIS A C 1
ATOM 2613 O O . HIS A 1 331 ? -6.224 5.041 -13.077 1.00 44.16 331 HIS A O 1
ATOM 2619 N N . GLU A 1 332 ? -4.955 6.535 -14.140 1.00 39.03 332 GLU A N 1
ATOM 2620 C CA . GLU A 1 332 ? -5.275 6.097 -15.472 1.00 39.03 332 GLU A CA 1
ATOM 2621 C C . GLU A 1 332 ? -4.366 4.907 -15.761 1.00 39.03 332 GLU A C 1
ATOM 2623 O O . GLU A 1 332 ? -3.271 4.718 -15.233 1.00 39.03 332 GLU A O 1
ATOM 2628 N N . VAL A 1 333 ? -4.793 4.098 -16.683 1.00 40.31 333 VAL A N 1
ATOM 2629 C CA . VAL A 1 333 ? -3.875 3.354 -17.511 1.00 40.31 333 VAL A CA 1
ATOM 2630 C C . VAL A 1 333 ? -2.950 4.410 -18.223 1.00 40.31 333 VAL A C 1
ATOM 2632 O O . VAL A 1 333 ? -3.160 4.655 -19.401 1.00 40.31 333 VAL A O 1
ATOM 2635 N N . GLY A 1 334 ? -1.974 5.067 -17.531 1.00 36.62 334 GLY A N 1
ATOM 2636 C CA . GLY A 1 334 ? -0.758 5.734 -18.065 1.00 36.62 334 GLY A CA 1
ATOM 2637 C C . GLY A 1 334 ? -0.268 7.159 -17.696 1.00 36.62 334 GLY A C 1
ATOM 2638 O O . GLY A 1 334 ? -1.052 8.032 -17.359 1.00 36.62 334 GLY A O 1
ATOM 2639 N N . GLU A 1 335 ? 1.031 7.441 -17.987 1.00 37.66 335 GLU A N 1
ATOM 2640 C CA . GLU A 1 335 ? 1.595 8.763 -18.428 1.00 37.66 335 GLU A CA 1
ATOM 2641 C C . GLU A 1 335 ? 1.009 9.175 -19.807 1.00 37.66 335 GLU A C 1
ATOM 2643 O O . GLU A 1 335 ? 1.711 9.455 -20.778 1.00 37.66 335 GLU A O 1
ATOM 2648 N N . GLY A 1 336 ? -0.283 8.924 -20.017 1.00 45.88 336 GLY A N 1
ATOM 2649 C CA . GLY A 1 336 ? -0.756 8.473 -21.329 1.00 45.88 336 GLY A CA 1
ATOM 2650 C C . GLY A 1 336 ? -0.053 7.195 -21.831 1.00 45.88 336 GLY A C 1
ATOM 2651 O O . GLY A 1 336 ? -0.305 6.776 -22.965 1.00 45.88 336 GLY A O 1
ATOM 2652 N N . ARG A 1 337 ? 0.836 6.576 -21.029 1.00 53.88 337 ARG A N 1
ATOM 2653 C CA . ARG A 1 337 ? 1.462 5.275 -21.272 1.00 53.88 337 ARG A CA 1
ATOM 2654 C C . ARG A 1 337 ? 0.529 4.163 -20.842 1.00 53.88 337 ARG A C 1
ATOM 2656 O O . ARG A 1 337 ? 0.503 3.885 -19.652 1.00 53.88 337 ARG A O 1
ATOM 2663 N N . PRO A 1 338 ? -0.175 3.477 -21.751 1.00 57.81 338 PRO A N 1
ATOM 2664 C CA . PRO A 1 338 ? -1.133 2.472 -21.333 1.00 57.81 338 PRO A CA 1
ATOM 2665 C C . PRO A 1 338 ? -0.476 1.480 -20.375 1.00 57.81 338 PRO A C 1
ATOM 2667 O O . PRO A 1 338 ? 0.662 1.070 -20.615 1.00 57.81 338 PRO A O 1
ATOM 2670 N N . TYR A 1 339 ? -1.160 1.133 -19.285 1.00 60.91 339 TYR A N 1
ATOM 2671 C CA . TYR A 1 339 ? -0.708 0.032 -18.449 1.00 60.91 339 TYR A CA 1
ATOM 2672 C C . TYR A 1 339 ? -0.554 -1.201 -19.332 1.00 60.91 339 TYR A C 1
ATOM 2674 O O . TYR A 1 339 ? -1.476 -1.597 -20.051 1.00 60.91 339 TYR A O 1
ATOM 2682 N N . HIS A 1 340 ? 0.628 -1.794 -19.252 1.00 66.88 340 HIS A N 1
ATOM 2683 C CA . HIS A 1 340 ? 0.900 -3.083 -19.847 1.00 66.88 340 HIS A CA 1
ATOM 2684 C C . HIS A 1 340 ? 1.103 -4.081 -18.710 1.00 66.88 340 HIS A C 1
ATOM 2686 O O . HIS A 1 340 ? 1.871 -3.776 -17.791 1.00 66.88 340 HIS A O 1
ATOM 2692 N N . PRO A 1 341 ? 0.455 -5.257 -18.771 1.00 64.44 341 PRO A N 1
ATOM 2693 C CA . PRO A 1 341 ? 0.637 -6.314 -17.789 1.00 64.44 341 PRO A CA 1
ATOM 2694 C C . PRO A 1 341 ? 2.119 -6.578 -17.505 1.00 64.44 341 PRO A C 1
ATOM 2696 O O . PRO A 1 341 ? 2.909 -6.805 -18.426 1.00 64.44 341 PRO A O 1
ATOM 2699 N N . GLN A 1 342 ? 2.502 -6.555 -16.232 1.00 70.56 342 GLN A N 1
ATOM 2700 C CA . GLN A 1 342 ? 3.870 -6.865 -15.820 1.00 70.56 342 GLN A CA 1
ATOM 2701 C C . GLN A 1 342 ? 4.019 -8.366 -15.556 1.00 70.56 342 GLN A C 1
ATOM 2703 O O . GLN A 1 342 ? 3.079 -9.009 -15.087 1.00 70.56 342 GLN A O 1
ATOM 2708 N N . PRO A 1 343 ? 5.183 -8.967 -15.849 1.00 67.19 343 PRO A N 1
ATOM 2709 C CA . PRO A 1 343 ? 5.415 -10.350 -15.467 1.00 67.19 343 PRO A CA 1
ATOM 2710 C C . PRO A 1 343 ? 5.490 -10.492 -13.949 1.00 67.19 343 PRO A C 1
ATOM 2712 O O . PRO A 1 343 ? 6.196 -9.736 -13.278 1.00 67.19 343 PRO A O 1
ATOM 2715 N N . HIS A 1 344 ? 4.879 -11.545 -13.412 1.00 60.91 344 HIS A N 1
ATOM 2716 C CA . HIS A 1 344 ? 5.051 -11.874 -12.001 1.00 60.91 344 HIS A CA 1
ATOM 2717 C C . HIS A 1 344 ? 6.479 -12.373 -11.767 1.00 60.91 344 HIS A C 1
ATOM 2719 O O . HIS A 1 344 ? 7.008 -13.171 -12.548 1.00 60.91 344 HIS A O 1
ATOM 2725 N N . ILE A 1 345 ? 7.107 -11.928 -10.680 1.00 62.53 345 ILE A N 1
ATOM 2726 C CA . ILE A 1 345 ? 8.415 -12.442 -10.270 1.00 62.53 345 ILE A CA 1
ATOM 2727 C C . ILE A 1 345 ? 8.205 -13.773 -9.561 1.00 62.53 345 ILE A C 1
ATOM 2729 O O . ILE A 1 345 ? 7.445 -13.861 -8.602 1.00 62.53 345 ILE A O 1
ATOM 2733 N N . ILE A 1 346 ? 8.895 -14.806 -10.026 1.00 53.16 346 ILE A N 1
ATOM 2734 C CA . ILE A 1 346 ? 8.795 -16.156 -9.473 1.00 53.16 346 ILE A CA 1
ATOM 2735 C C . ILE A 1 346 ? 10.171 -16.704 -9.112 1.00 53.16 346 ILE A C 1
ATOM 2737 O O . ILE A 1 346 ? 11.205 -16.250 -9.616 1.00 53.16 346 ILE A O 1
ATOM 2741 N N . ALA A 1 347 ? 10.177 -17.719 -8.247 1.00 51.91 347 ALA A N 1
ATOM 2742 C CA . ALA A 1 347 ? 11.391 -18.444 -7.912 1.00 51.91 347 ALA A CA 1
ATOM 2743 C C . ALA A 1 347 ? 12.074 -18.984 -9.190 1.00 51.91 347 ALA A C 1
ATOM 2745 O O . ALA A 1 347 ? 11.384 -19.424 -10.117 1.00 51.91 347 ALA A O 1
ATOM 2746 N N . PRO A 1 348 ? 13.419 -18.987 -9.263 1.00 56.44 348 PRO A N 1
ATOM 2747 C CA . PRO A 1 348 ? 14.126 -19.443 -10.452 1.00 56.44 348 PRO A CA 1
ATOM 2748 C C . PRO A 1 348 ? 13.807 -20.906 -10.768 1.00 56.44 348 PRO A C 1
ATOM 2750 O O . PRO A 1 348 ? 14.156 -21.810 -10.008 1.00 56.44 348 PRO A O 1
ATOM 2753 N N . VAL A 1 349 ? 13.204 -21.159 -11.929 1.00 66.81 349 VAL A N 1
ATOM 2754 C CA . VAL A 1 349 ? 13.045 -22.531 -12.422 1.00 66.81 349 VAL A CA 1
ATOM 2755 C C . VAL A 1 349 ? 14.413 -23.029 -12.888 1.00 66.81 349 VAL A C 1
ATOM 2757 O O . VAL A 1 349 ? 15.100 -22.331 -13.635 1.00 66.81 349 VAL A O 1
ATOM 2760 N N . VAL A 1 350 ? 14.820 -24.231 -12.466 1.00 65.25 350 VAL A N 1
ATOM 2761 C CA . VAL A 1 350 ? 16.128 -24.825 -12.822 1.00 65.25 350 VAL A CA 1
ATOM 2762 C C . VAL A 1 350 ? 16.006 -25.830 -13.975 1.00 65.25 350 VAL A C 1
ATOM 2764 O O . VAL A 1 350 ? 16.876 -25.875 -14.848 1.00 65.25 350 VAL A O 1
ATOM 2767 N N . GLU A 1 351 ? 14.867 -26.518 -14.089 1.00 76.06 351 GLU A N 1
ATOM 2768 C CA . GLU A 1 351 ? 14.649 -27.614 -15.047 1.00 76.06 351 GLU A CA 1
ATOM 2769 C C . GLU A 1 351 ? 14.634 -27.178 -16.523 1.00 76.06 351 GLU A C 1
ATOM 2771 O O . GLU A 1 351 ? 13.870 -26.281 -16.887 1.00 76.06 351 GLU A O 1
ATOM 2776 N N . PRO A 1 352 ? 15.474 -27.751 -17.401 1.00 82.38 352 PRO A N 1
ATOM 2777 C CA . PRO A 1 352 ? 15.518 -27.361 -18.805 1.00 82.38 352 PRO A CA 1
ATOM 2778 C C . PRO A 1 352 ? 14.239 -27.765 -19.553 1.00 82.38 352 PRO A C 1
ATOM 2780 O O . PRO A 1 352 ? 13.605 -28.772 -19.249 1.00 82.38 352 PRO A O 1
ATOM 2783 N N . THR A 1 353 ? 13.886 -27.004 -20.592 1.00 88.31 353 THR A N 1
ATOM 2784 C CA . THR A 1 353 ? 12.825 -27.410 -21.525 1.00 88.31 353 THR A CA 1
ATOM 2785 C C . THR A 1 353 ? 13.301 -28.611 -22.345 1.00 88.31 353 THR A C 1
ATOM 2787 O O . THR A 1 353 ? 14.315 -28.528 -23.038 1.00 88.31 353 THR A O 1
ATOM 2790 N N . ALA A 1 354 ? 12.582 -29.731 -22.254 1.00 89.00 354 ALA A N 1
ATOM 2791 C CA . ALA A 1 354 ? 12.887 -30.948 -22.999 1.00 89.00 354 ALA A CA 1
ATOM 2792 C C . ALA A 1 354 ? 12.269 -30.922 -24.407 1.00 89.00 354 ALA A C 1
ATOM 2794 O O . ALA A 1 354 ? 11.178 -30.386 -24.605 1.00 89.00 354 ALA A O 1
ATOM 2795 N N . LEU A 1 355 ? 12.966 -31.531 -25.372 1.00 85.50 355 LEU A N 1
ATOM 2796 C CA . LEU A 1 355 ? 12.467 -31.777 -26.727 1.00 85.50 355 LEU A CA 1
ATOM 2797 C C . LEU A 1 355 ? 12.270 -33.292 -26.946 1.00 85.50 355 LEU A C 1
ATOM 2799 O O . LEU A 1 355 ? 13.098 -34.066 -26.457 1.00 85.50 355 LEU A O 1
ATOM 2803 N N . PRO A 1 356 ? 11.237 -33.734 -27.693 1.00 88.75 356 PRO A N 1
ATOM 2804 C CA . PRO A 1 356 ? 10.233 -32.925 -28.394 1.00 88.75 356 PRO A CA 1
ATOM 2805 C C . PRO A 1 356 ? 9.283 -32.198 -27.429 1.00 88.75 356 PRO A C 1
ATOM 2807 O O . PRO A 1 356 ? 8.903 -32.738 -26.395 1.00 88.75 356 PRO A O 1
ATOM 2810 N N . LEU A 1 357 ? 8.933 -30.956 -27.767 1.00 88.62 357 LEU A N 1
ATOM 2811 C CA . LEU A 1 357 ? 8.067 -30.112 -26.946 1.00 88.62 357 LEU A CA 1
ATOM 2812 C C . LEU A 1 357 ? 6.601 -30.391 -27.286 1.00 88.62 357 LEU A C 1
ATOM 2814 O O . LEU A 1 357 ? 6.177 -30.132 -28.410 1.00 88.62 357 LEU A O 1
ATOM 2818 N N . ASP A 1 358 ? 5.829 -30.863 -26.310 1.00 91.69 358 ASP A N 1
ATOM 2819 C CA . ASP A 1 358 ? 4.369 -30.780 -26.366 1.00 91.69 358 ASP A CA 1
ATOM 2820 C C . ASP A 1 358 ? 3.948 -29.370 -25.930 1.00 91.69 358 ASP A C 1
ATOM 2822 O O . ASP A 1 358 ? 4.210 -28.998 -24.781 1.00 91.69 358 ASP A O 1
ATOM 2826 N N . PRO A 1 359 ? 3.345 -28.550 -26.805 1.00 90.94 359 PRO A N 1
ATOM 2827 C CA . PRO A 1 359 ? 2.983 -27.193 -26.450 1.00 90.94 359 PRO A CA 1
ATOM 2828 C C . PRO A 1 359 ? 1.882 -27.135 -25.388 1.00 90.94 359 PRO A C 1
ATOM 2830 O O . PRO A 1 359 ? 1.875 -26.173 -24.634 1.00 90.94 359 PRO A O 1
ATOM 2833 N N . GLY A 1 360 ? 1.047 -28.165 -25.235 1.00 90.56 360 GLY A N 1
ATOM 2834 C CA . GLY A 1 360 ? -0.105 -28.132 -24.336 1.00 90.56 360 GLY A CA 1
ATOM 2835 C C . GLY A 1 360 ? -1.314 -27.396 -24.929 1.00 90.56 360 GLY A C 1
ATOM 2836 O O . GLY A 1 360 ? -1.212 -26.638 -25.894 1.00 90.56 360 GLY A O 1
ATOM 2837 N N . GLN A 1 361 ? -2.494 -27.664 -24.366 1.00 92.31 361 GLN A N 1
ATOM 2838 C CA . GLN A 1 361 ? -3.758 -27.090 -24.831 1.00 92.31 361 GLN A CA 1
ATOM 2839 C C . GLN A 1 361 ? -3.832 -25.587 -24.525 1.00 92.31 361 GLN A C 1
ATOM 2841 O O . GLN A 1 361 ? -3.611 -25.166 -23.394 1.00 92.31 361 GLN A O 1
ATOM 2846 N N . GLY A 1 362 ? -4.215 -24.789 -25.521 1.00 92.06 362 GLY A N 1
ATOM 2847 C CA . GLY A 1 362 ? -4.481 -23.355 -25.404 1.00 92.06 362 GLY A CA 1
ATOM 2848 C C . GLY A 1 362 ? -3.235 -22.482 -25.252 1.00 92.06 362 GLY A C 1
ATOM 2849 O O . GLY A 1 362 ? -3.369 -21.278 -25.032 1.00 92.06 362 GLY A O 1
ATOM 2850 N N . SER A 1 363 ? -2.038 -23.063 -25.354 1.00 93.31 363 SER A N 1
ATOM 2851 C CA . SER A 1 363 ? -0.801 -22.344 -25.070 1.00 93.31 363 SER A CA 1
ATOM 2852 C C . SER A 1 363 ? -0.476 -21.268 -26.104 1.00 93.31 363 SER A C 1
ATOM 2854 O O . SER A 1 363 ? -0.696 -21.437 -27.311 1.00 93.31 363 SER A O 1
ATOM 2856 N N . THR A 1 364 ? 0.109 -20.168 -25.626 1.00 97.00 364 THR A N 1
ATOM 2857 C CA . THR A 1 364 ? 0.676 -19.127 -26.485 1.00 97.00 364 THR A CA 1
ATOM 2858 C C . THR A 1 364 ? 2.176 -19.335 -26.694 1.00 97.00 364 THR A C 1
ATOM 2860 O O . THR A 1 364 ? 2.958 -19.410 -25.744 1.00 97.00 364 THR A O 1
ATOM 2863 N N . ILE A 1 365 ? 2.582 -19.362 -27.963 1.00 97.12 365 ILE A N 1
ATOM 2864 C CA . ILE A 1 365 ? 3.969 -19.404 -28.425 1.00 97.12 365 ILE A CA 1
ATOM 2865 C C . ILE A 1 365 ? 4.371 -17.997 -28.880 1.00 97.12 365 ILE A C 1
ATOM 2867 O O . ILE A 1 365 ? 3.849 -17.487 -29.873 1.00 97.12 365 ILE A O 1
ATOM 2871 N N . ALA A 1 366 ? 5.319 -17.382 -28.176 1.00 97.88 366 ALA A N 1
ATOM 2872 C CA . ALA A 1 366 ? 5.906 -16.097 -28.535 1.00 97.88 366 ALA A CA 1
ATOM 2873 C C . ALA A 1 366 ? 7.263 -16.288 -29.233 1.00 97.88 366 ALA A C 1
ATOM 2875 O O . ALA A 1 366 ? 8.128 -17.011 -28.740 1.00 97.88 366 ALA A O 1
ATOM 2876 N N . ILE A 1 367 ? 7.470 -15.627 -30.371 1.00 97.31 367 ILE A N 1
ATOM 2877 C CA . ILE A 1 367 ? 8.736 -15.623 -31.118 1.00 97.31 367 ILE A CA 1
ATOM 2878 C C . ILE A 1 367 ? 9.452 -14.303 -30.837 1.00 97.31 367 ILE A C 1
ATOM 2880 O O . ILE A 1 367 ? 8.880 -13.247 -31.076 1.00 97.31 367 ILE A O 1
ATOM 2884 N N . VAL A 1 368 ? 10.696 -14.353 -30.362 1.00 97.56 368 VAL A N 1
ATOM 2885 C CA . VAL A 1 368 ? 11.552 -13.176 -30.126 1.00 97.56 368 VAL A CA 1
ATOM 2886 C C . VAL A 1 368 ? 12.905 -13.361 -30.812 1.00 97.56 368 VAL A C 1
ATOM 2888 O O . VAL A 1 368 ? 13.345 -14.493 -31.012 1.00 97.56 368 VAL A O 1
ATOM 2891 N N . GLY A 1 369 ? 13.598 -12.271 -31.136 1.00 94.81 369 GLY A N 1
ATOM 2892 C CA . GLY A 1 369 ? 14.939 -12.314 -31.725 1.00 94.81 369 GLY A CA 1
ATOM 2893 C C . GLY A 1 369 ? 15.042 -11.585 -33.057 1.00 94.81 369 GLY A C 1
ATOM 2894 O O . GLY A 1 369 ? 14.219 -10.729 -33.360 1.00 94.81 369 GLY A O 1
ATOM 2895 N N . SER A 1 370 ? 16.080 -11.915 -33.823 1.00 92.38 370 SER A N 1
ATOM 2896 C CA . SER A 1 370 ? 16.514 -11.148 -34.995 1.00 92.38 370 SER A CA 1
ATOM 2897 C C . SER A 1 370 ? 15.793 -11.571 -36.288 1.00 92.38 370 SER A C 1
ATOM 2899 O O . SER A 1 370 ? 14.768 -12.258 -36.279 1.00 92.38 370 SER A O 1
ATOM 2901 N N . GLY A 1 371 ? 16.365 -11.192 -37.433 1.00 89.69 371 GLY A N 1
ATOM 2902 C CA . GLY A 1 371 ? 15.754 -11.265 -38.756 1.00 89.69 371 GLY A CA 1
ATOM 2903 C C . GLY A 1 371 ? 15.199 -12.635 -39.150 1.00 89.69 371 GLY A C 1
ATOM 2904 O O . GLY A 1 371 ? 14.172 -12.678 -39.809 1.00 89.69 371 GLY A O 1
ATOM 2905 N N . LEU A 1 372 ? 15.786 -13.766 -38.732 1.00 89.94 372 LEU A N 1
ATOM 2906 C CA . LEU A 1 372 ? 15.192 -15.080 -39.038 1.00 89.94 372 LEU A CA 1
ATOM 2907 C C . LEU A 1 372 ? 13.799 -15.238 -38.406 1.00 89.94 372 LEU A C 1
ATOM 2909 O O . LEU A 1 372 ? 12.881 -15.701 -39.076 1.00 89.94 372 LEU A O 1
ATOM 2913 N N . GLY A 1 373 ? 13.638 -14.821 -37.147 1.00 92.44 373 GLY A N 1
ATOM 2914 C CA . GLY A 1 373 ? 12.346 -14.836 -36.464 1.00 92.44 373 GLY A CA 1
ATOM 2915 C C . GLY A 1 373 ? 11.362 -13.863 -37.110 1.00 92.44 373 GLY A C 1
ATOM 2916 O O . GLY A 1 373 ? 10.223 -14.237 -37.378 1.00 92.44 373 GLY A O 1
ATOM 2917 N N . GLU A 1 374 ? 11.812 -12.648 -37.442 1.00 92.62 374 GLU A N 1
ATOM 2918 C CA . GLU A 1 374 ? 10.982 -11.645 -38.127 1.00 92.62 374 GLU A CA 1
ATOM 2919 C C . GLU A 1 374 ? 10.498 -12.159 -39.492 1.00 92.62 374 GLU A C 1
ATOM 2921 O O . GLU A 1 374 ? 9.343 -11.969 -39.863 1.00 92.62 374 GLU A O 1
ATOM 2926 N N . ARG A 1 375 ? 11.343 -12.883 -40.241 1.00 90.25 375 ARG A N 1
ATOM 2927 C CA . ARG A 1 375 ? 10.988 -13.381 -41.580 1.00 90.25 375 ARG A CA 1
ATOM 2928 C C . ARG A 1 375 ? 9.810 -14.353 -41.578 1.00 90.25 375 ARG A C 1
ATOM 2930 O O . ARG A 1 375 ? 9.088 -14.412 -42.572 1.00 90.25 375 ARG A O 1
ATOM 2937 N N . LEU A 1 376 ? 9.567 -15.039 -40.459 1.00 90.94 376 LEU A N 1
ATOM 2938 C CA . LEU A 1 376 ? 8.391 -15.893 -40.270 1.00 90.94 376 LEU A CA 1
ATOM 2939 C C . LEU A 1 376 ? 7.070 -15.101 -40.259 1.00 90.94 376 LEU A C 1
ATOM 2941 O O . LEU A 1 376 ? 6.011 -15.703 -40.388 1.00 90.94 376 LEU A O 1
ATOM 2945 N N . GLN A 1 377 ? 7.099 -13.769 -40.130 1.00 88.38 377 GLN A N 1
ATOM 2946 C CA . GLN A 1 377 ? 5.904 -12.922 -40.259 1.00 88.38 377 GLN A CA 1
ATOM 2947 C C . GLN A 1 377 ? 5.441 -12.782 -41.713 1.00 88.38 377 GLN A C 1
ATOM 2949 O O . GLN A 1 377 ? 4.249 -12.645 -41.970 1.00 88.38 377 GLN A O 1
ATOM 2954 N N . TYR A 1 378 ? 6.373 -12.824 -42.670 1.00 88.38 378 TYR A N 1
ATOM 2955 C CA . TYR A 1 378 ? 6.061 -12.661 -44.094 1.00 88.38 378 TYR A CA 1
ATOM 2956 C C . TYR A 1 378 ? 5.689 -13.986 -44.771 1.00 88.38 378 TYR A C 1
ATOM 2958 O O . TYR A 1 378 ? 5.106 -13.986 -45.855 1.00 88.38 378 TYR A O 1
ATOM 2966 N N . HIS A 1 379 ? 6.021 -15.110 -44.130 1.00 84.44 379 HIS A N 1
ATOM 2967 C CA . HIS A 1 379 ? 5.754 -16.458 -44.615 1.00 84.44 379 HIS A CA 1
ATOM 2968 C C . HIS A 1 379 ? 5.139 -17.294 -43.491 1.00 84.44 379 HIS A C 1
ATOM 2970 O O . HIS A 1 379 ? 5.841 -17.791 -42.612 1.00 84.44 379 HIS A O 1
ATOM 2976 N N . SER A 1 380 ? 3.818 -17.474 -43.531 1.00 81.00 380 SER A N 1
ATOM 2977 C CA . SER A 1 380 ? 3.046 -18.158 -42.482 1.00 81.00 380 SER A CA 1
ATOM 2978 C C . SER A 1 380 ? 3.233 -19.685 -42.439 1.00 81.00 380 SER A C 1
ATOM 2980 O O . SER A 1 380 ? 2.459 -20.375 -41.778 1.00 81.00 380 SER A O 1
ATOM 2982 N N . ASP A 1 381 ? 4.249 -20.233 -43.113 1.00 88.12 381 ASP A N 1
ATOM 2983 C CA . ASP A 1 381 ? 4.498 -21.677 -43.200 1.00 88.12 381 ASP A CA 1
ATOM 2984 C C . ASP A 1 381 ? 4.745 -22.301 -41.822 1.00 88.12 381 ASP A C 1
ATOM 2986 O O . ASP A 1 381 ? 4.268 -23.397 -41.541 1.00 88.12 381 ASP A O 1
ATOM 2990 N N . PHE A 1 382 ? 5.450 -21.592 -40.935 1.00 89.25 382 PHE A N 1
ATOM 2991 C CA . PHE A 1 382 ? 5.717 -22.069 -39.577 1.00 89.25 382 PHE A CA 1
ATOM 2992 C C . PHE A 1 382 ? 4.442 -22.157 -38.732 1.00 89.25 382 PHE A C 1
ATOM 2994 O O . PHE A 1 382 ? 4.186 -23.180 -38.097 1.00 89.25 382 PHE A O 1
ATOM 3001 N N . GLU A 1 383 ? 3.624 -21.104 -38.749 1.00 90.56 383 GLU A N 1
ATOM 3002 C CA . GLU A 1 383 ? 2.344 -21.088 -38.041 1.00 90.56 383 GLU A CA 1
ATOM 3003 C C . GLU A 1 383 ? 1.406 -22.166 -38.600 1.00 90.56 383 GLU A C 1
ATOM 3005 O O . GLU A 1 383 ? 0.848 -22.951 -37.833 1.00 90.56 383 GLU A O 1
ATOM 3010 N N . GLY A 1 384 ? 1.313 -22.284 -39.929 1.00 92.38 384 GLY A N 1
ATOM 3011 C CA . GLY A 1 384 ? 0.536 -23.328 -40.596 1.00 92.38 384 GLY A CA 1
ATOM 3012 C C . GLY A 1 384 ? 1.005 -24.739 -40.235 1.00 92.38 384 GLY A C 1
ATOM 3013 O O . GLY A 1 384 ? 0.180 -25.604 -39.939 1.00 92.38 384 GLY A O 1
ATOM 3014 N N . ALA A 1 385 ? 2.319 -24.972 -40.191 1.00 93.12 385 ALA A N 1
ATOM 3015 C CA . ALA A 1 385 ? 2.894 -26.257 -39.803 1.00 93.12 385 ALA A CA 1
ATOM 3016 C C . ALA A 1 385 ? 2.606 -26.606 -38.336 1.00 93.12 385 ALA A C 1
ATOM 3018 O O . ALA A 1 385 ? 2.275 -27.755 -38.045 1.00 93.12 385 ALA A O 1
ATOM 3019 N N . ILE A 1 386 ? 2.675 -25.635 -37.417 1.00 92.00 386 ILE A N 1
ATOM 3020 C CA . ILE A 1 386 ? 2.324 -25.845 -36.005 1.00 92.00 386 ILE A CA 1
ATOM 3021 C C . ILE A 1 386 ? 0.842 -26.189 -35.857 1.00 92.00 386 ILE A C 1
ATOM 3023 O O . ILE A 1 386 ? 0.512 -27.161 -35.180 1.00 92.00 386 ILE A O 1
ATOM 3027 N N . GLN A 1 387 ? -0.049 -25.441 -36.510 1.00 93.88 387 GLN A N 1
ATOM 3028 C CA . GLN A 1 387 ? -1.485 -25.722 -36.445 1.00 93.88 387 GLN A CA 1
ATOM 3029 C C . GLN A 1 387 ? -1.815 -27.091 -37.064 1.00 93.88 387 GLN A C 1
ATOM 3031 O O . GLN A 1 387 ? -2.650 -27.819 -36.538 1.00 93.88 387 GLN A O 1
ATOM 3036 N N . ALA A 1 388 ? -1.124 -27.491 -38.138 1.00 95.31 388 ALA A N 1
ATOM 3037 C CA . ALA A 1 388 ? -1.282 -28.814 -38.743 1.00 95.31 388 ALA A CA 1
ATOM 3038 C C . ALA A 1 388 ? -0.738 -29.950 -37.857 1.00 95.31 388 ALA A C 1
ATOM 3040 O O . ALA A 1 388 ? -1.322 -31.033 -37.827 1.00 95.31 388 ALA A O 1
ATOM 3041 N N . ALA A 1 389 ? 0.363 -29.714 -37.137 1.00 94.75 389 ALA A N 1
ATOM 3042 C CA . ALA A 1 389 ? 0.950 -30.682 -36.213 1.00 94.75 389 ALA A CA 1
ATOM 3043 C C . ALA A 1 389 ? 0.121 -30.850 -34.926 1.00 94.75 389 ALA A C 1
ATOM 3045 O O . ALA A 1 389 ? 0.073 -31.947 -34.372 1.00 94.75 389 ALA A O 1
ATOM 3046 N N . PHE A 1 390 ? -0.560 -29.789 -34.479 1.00 95.81 390 PHE A N 1
ATOM 3047 C CA . PHE A 1 390 ? -1.355 -29.763 -33.247 1.00 95.81 390 PHE A CA 1
ATOM 3048 C C . PHE A 1 390 ? -2.795 -29.263 -33.488 1.00 95.81 390 PHE A C 1
ATOM 3050 O O . PHE A 1 390 ? -3.222 -28.272 -32.888 1.00 95.81 390 PHE A O 1
ATOM 3057 N N . PRO A 1 391 ? -3.593 -29.957 -34.324 1.00 95.31 391 PRO A N 1
ATOM 3058 C CA . PRO A 1 391 ? -4.855 -29.435 -34.861 1.00 95.31 391 PRO A CA 1
ATOM 3059 C C . PRO A 1 391 ? -5.951 -29.209 -33.813 1.00 95.31 391 PRO A C 1
ATOM 3061 O O . PRO A 1 391 ? -6.897 -28.464 -34.056 1.00 95.31 391 PRO A O 1
ATOM 3064 N N . THR A 1 392 ? -5.849 -29.848 -32.646 1.00 95.25 392 THR A N 1
ATOM 3065 C CA . THR A 1 392 ? -6.818 -29.711 -31.549 1.00 95.25 392 THR A CA 1
ATOM 3066 C C . THR A 1 392 ? -6.320 -28.826 -30.413 1.00 95.25 392 THR A C 1
ATOM 3068 O O . THR A 1 392 ? -7.105 -28.492 -29.530 1.00 95.25 392 THR A O 1
ATOM 3071 N N . ALA A 1 393 ? -5.042 -28.436 -30.421 1.00 92.50 393 ALA A N 1
ATOM 3072 C CA . ALA A 1 393 ? -4.402 -27.788 -29.281 1.00 92.50 393 ALA A CA 1
ATOM 3073 C C . ALA A 1 393 ? -4.778 -26.309 -29.117 1.00 92.50 393 ALA A C 1
ATOM 3075 O O . ALA A 1 393 ? -4.462 -25.732 -28.087 1.00 92.50 393 ALA A O 1
ATOM 3076 N N . GLN A 1 394 ? -5.464 -25.691 -30.090 1.00 93.38 394 GLN A N 1
ATOM 3077 C CA . GLN A 1 394 ? -5.883 -24.278 -30.040 1.00 93.38 394 GLN A CA 1
ATOM 3078 C C . GLN A 1 394 ? -4.725 -23.316 -29.725 1.00 93.38 394 GLN A C 1
ATOM 3080 O O . GLN A 1 394 ? -4.852 -22.399 -28.913 1.00 93.38 394 GLN A O 1
ATOM 3085 N N . LEU A 1 395 ? -3.577 -23.550 -30.361 1.00 94.94 395 LEU A N 1
ATOM 3086 C CA . LEU A 1 395 ? -2.365 -22.779 -30.119 1.00 94.94 395 LEU A CA 1
ATOM 3087 C C . LEU A 1 395 ? -2.505 -21.355 -30.652 1.00 94.94 395 LEU A C 1
ATOM 3089 O O . LEU A 1 395 ? -3.091 -21.128 -31.713 1.00 94.94 395 LEU A O 1
ATOM 3093 N N . ARG A 1 396 ? -1.896 -20.403 -29.945 1.00 95.12 396 ARG A N 1
ATOM 3094 C CA . ARG A 1 396 ? -1.753 -19.015 -30.398 1.00 95.12 396 ARG A CA 1
ATOM 3095 C C . ARG A 1 396 ? -0.289 -18.746 -30.701 1.00 95.12 396 ARG A C 1
ATOM 3097 O O . ARG A 1 396 ? 0.558 -18.985 -29.848 1.00 95.12 396 ARG A O 1
ATOM 3104 N N . VAL A 1 397 ? 0.017 -18.231 -31.886 1.00 95.06 397 VAL A N 1
ATOM 3105 C CA . VAL A 1 397 ? 1.385 -17.843 -32.256 1.00 95.06 397 VAL A CA 1
ATOM 3106 C C . VAL A 1 397 ? 1.463 -16.323 -32.330 1.00 95.06 397 VAL A C 1
ATOM 3108 O O . VAL A 1 397 ? 0.632 -15.677 -32.967 1.00 95.06 397 VAL A O 1
ATOM 3111 N N . ARG A 1 398 ? 2.445 -15.733 -31.646 1.00 96.00 398 ARG A N 1
ATOM 3112 C CA . ARG A 1 398 ? 2.701 -14.289 -31.656 1.00 96.00 398 ARG A CA 1
ATOM 3113 C C . ARG A 1 398 ? 4.153 -14.031 -31.999 1.00 96.00 398 ARG A C 1
ATOM 3115 O O . ARG A 1 398 ? 5.054 -14.479 -31.297 1.00 96.00 398 ARG A O 1
ATOM 3122 N N . ASN A 1 399 ? 4.379 -13.317 -33.092 1.00 96.00 399 ASN A N 1
ATOM 3123 C CA . ASN A 1 399 ? 5.719 -12.984 -33.535 1.00 96.00 399 ASN A CA 1
ATOM 3124 C C . ASN A 1 399 ? 6.079 -11.560 -33.106 1.00 96.00 399 ASN A C 1
ATOM 3126 O O . ASN A 1 399 ? 5.432 -10.606 -33.520 1.00 96.00 399 ASN A O 1
ATOM 3130 N N . LEU A 1 400 ? 7.088 -11.457 -32.244 1.00 96.19 400 LEU A N 1
ATOM 3131 C CA . LEU A 1 400 ? 7.607 -10.228 -31.646 1.00 96.19 400 LEU A CA 1
ATOM 3132 C C . LEU A 1 400 ? 9.065 -9.970 -32.072 1.00 96.19 400 LEU A C 1
ATOM 3134 O O . LEU A 1 400 ? 9.734 -9.123 -31.488 1.00 96.19 400 LEU A O 1
ATOM 3138 N N . ALA A 1 401 ? 9.585 -10.747 -33.026 1.00 95.12 401 ALA A N 1
ATOM 3139 C CA . ALA A 1 401 ? 10.947 -10.617 -33.522 1.00 95.12 401 ALA A CA 1
ATOM 3140 C C . ALA A 1 401 ? 11.087 -9.406 -34.453 1.00 95.12 401 ALA A C 1
ATOM 3142 O O . ALA A 1 401 ? 10.167 -9.078 -35.204 1.00 95.12 401 ALA A O 1
ATOM 3143 N N . SER A 1 402 ? 12.262 -8.783 -34.426 1.00 93.62 402 SER A N 1
ATOM 3144 C CA . SER A 1 402 ? 12.612 -7.624 -35.244 1.00 93.62 402 SER A CA 1
ATOM 3145 C C . SER A 1 402 ? 14.075 -7.713 -35.664 1.00 93.62 402 SER A C 1
ATOM 3147 O O . SER A 1 402 ? 14.947 -8.066 -34.869 1.00 93.62 402 SER A O 1
ATOM 3149 N N . SER A 1 403 ? 14.380 -7.394 -36.922 1.00 91.12 403 SER A N 1
ATOM 3150 C CA . SER A 1 403 ? 15.761 -7.342 -37.406 1.00 91.12 403 SER A CA 1
ATOM 3151 C C . SER A 1 403 ? 16.629 -6.436 -36.533 1.00 91.12 403 SER A C 1
ATOM 3153 O O . SER A 1 403 ? 16.263 -5.305 -36.224 1.00 91.12 403 SER A O 1
ATOM 3155 N N . GLY A 1 404 ? 17.812 -6.932 -36.173 1.00 88.88 404 GLY A N 1
ATOM 3156 C CA . GLY A 1 404 ? 18.758 -6.211 -35.321 1.00 88.88 404 GLY A CA 1
ATOM 3157 C C . GLY A 1 404 ? 18.608 -6.502 -33.828 1.00 88.88 404 GLY A C 1
ATOM 3158 O O . GLY A 1 404 ? 19.574 -6.282 -33.103 1.00 88.88 404 GLY A O 1
ATOM 3159 N N . ASP A 1 405 ? 17.491 -7.085 -33.380 1.00 94.75 405 ASP A N 1
ATOM 3160 C CA . ASP A 1 405 ? 17.330 -7.484 -31.980 1.00 94.75 405 ASP A CA 1
ATOM 3161 C C . ASP A 1 405 ? 18.381 -8.525 -31.572 1.00 94.75 405 ASP A C 1
ATOM 3163 O O . ASP A 1 405 ? 18.698 -9.461 -32.316 1.00 94.75 405 ASP A O 1
ATOM 3167 N N . THR A 1 406 ? 18.889 -8.379 -30.352 1.00 95.50 406 THR A N 1
ATOM 3168 C CA . THR A 1 406 ? 19.702 -9.376 -29.651 1.00 95.50 406 THR A CA 1
ATOM 3169 C C . THR A 1 406 ? 18.965 -9.866 -28.403 1.00 95.50 406 THR A C 1
ATOM 3171 O O . THR A 1 406 ? 17.830 -9.466 -28.101 1.00 95.50 406 THR A O 1
ATOM 3174 N N . ALA A 1 407 ? 19.600 -10.764 -27.647 1.00 96.12 407 ALA A N 1
ATOM 3175 C CA . ALA A 1 407 ? 19.042 -11.237 -26.384 1.00 96.12 407 ALA A CA 1
ATOM 3176 C C . ALA A 1 407 ? 18.777 -10.085 -25.389 1.00 96.12 407 ALA A C 1
ATOM 3178 O O . ALA A 1 407 ? 17.750 -10.110 -24.708 1.00 96.12 407 ALA A O 1
ATOM 3179 N N . GLY A 1 408 ? 19.655 -9.078 -25.337 1.00 94.88 408 GLY A N 1
ATOM 3180 C CA . GLY A 1 408 ? 19.617 -7.943 -24.414 1.00 94.88 408 GLY A CA 1
ATOM 3181 C C . GLY A 1 408 ? 19.284 -6.578 -25.028 1.00 94.88 408 GLY A C 1
ATOM 3182 O O . GLY A 1 408 ? 18.723 -5.745 -24.320 1.00 94.88 408 GLY A O 1
ATOM 3183 N N . LEU A 1 409 ? 19.574 -6.339 -26.310 1.00 95.31 409 LEU A N 1
ATOM 3184 C CA . LEU A 1 409 ? 19.349 -5.061 -26.991 1.00 95.31 409 LEU A CA 1
ATOM 3185 C C . LEU A 1 409 ? 18.208 -5.180 -28.010 1.00 95.31 409 LEU A C 1
ATOM 3187 O O . LEU A 1 409 ? 18.297 -5.938 -28.972 1.00 95.31 409 LEU A O 1
ATOM 3191 N N . ARG A 1 410 ? 17.135 -4.417 -27.791 1.00 94.06 410 ARG A N 1
ATOM 3192 C CA . ARG A 1 410 ? 15.925 -4.342 -28.625 1.00 94.06 410 ARG A CA 1
ATOM 3193 C C . ARG A 1 410 ? 15.461 -2.884 -28.717 1.00 94.06 410 ARG A C 1
ATOM 3195 O O . ARG A 1 410 ? 14.534 -2.479 -28.007 1.00 94.06 410 ARG A O 1
ATOM 3202 N N . PRO A 1 411 ? 16.138 -2.041 -29.508 1.00 90.81 411 PRO A N 1
ATOM 3203 C CA . PRO A 1 411 ? 15.829 -0.623 -29.579 1.00 90.81 411 PRO A CA 1
ATOM 3204 C C . PRO A 1 411 ? 14.475 -0.407 -30.253 1.00 90.81 411 PRO A C 1
ATOM 3206 O O . PRO A 1 411 ? 14.162 -1.016 -31.271 1.00 90.81 411 PRO A O 1
ATOM 3209 N N . HIS A 1 412 ? 13.670 0.495 -29.700 1.00 91.62 412 HIS A N 1
ATOM 3210 C CA . HIS A 1 412 ? 12.421 0.908 -30.327 1.00 91.62 412 HIS A CA 1
ATO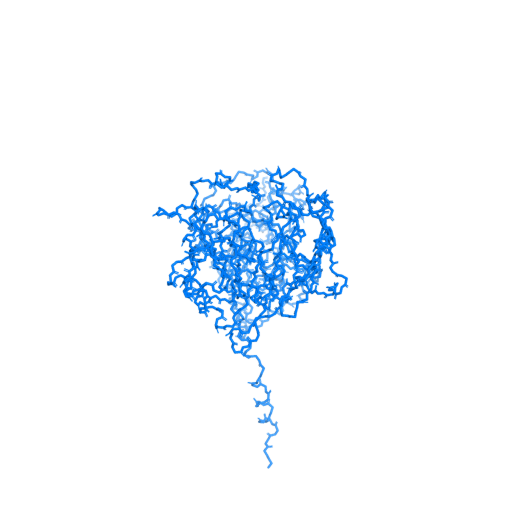M 3211 C C . HIS A 1 412 ? 12.205 2.402 -30.103 1.00 91.62 412 HIS A C 1
ATOM 3213 O O . HIS A 1 412 ? 12.367 2.892 -28.987 1.00 91.62 412 HIS A O 1
ATOM 3219 N N . ALA A 1 413 ? 11.846 3.132 -31.161 1.00 91.00 413 ALA A N 1
ATOM 3220 C CA . ALA A 1 413 ? 11.702 4.588 -31.098 1.00 91.00 413 ALA A CA 1
ATOM 3221 C C . ALA A 1 413 ? 10.580 5.030 -30.147 1.00 91.00 413 ALA A C 1
ATOM 3223 O O . ALA A 1 413 ? 10.654 6.114 -29.596 1.00 91.00 413 ALA A O 1
ATOM 3224 N N . GLY A 1 414 ? 9.574 4.176 -29.942 1.00 88.88 414 GLY A N 1
ATOM 3225 C CA . GLY A 1 414 ? 8.408 4.450 -29.102 1.00 88.88 414 GLY A CA 1
ATOM 3226 C C . GLY A 1 414 ? 8.573 4.167 -27.607 1.00 88.88 414 GLY A C 1
ATOM 3227 O O . GLY A 1 414 ? 7.553 3.978 -26.960 1.00 88.88 414 GLY A O 1
ATOM 3228 N N . ARG A 1 415 ? 9.787 4.006 -27.066 1.00 88.06 415 ARG A N 1
ATOM 3229 C CA . ARG A 1 415 ? 10.020 3.795 -25.622 1.00 88.06 415 ARG A CA 1
ATOM 3230 C C . ARG A 1 415 ? 11.402 4.294 -25.202 1.00 88.06 415 ARG A C 1
ATOM 3232 O O . ARG A 1 415 ? 12.331 4.257 -26.010 1.00 88.06 415 ARG A O 1
ATOM 3239 N N . ALA A 1 416 ? 11.521 4.716 -23.945 1.00 84.75 416 ALA A N 1
ATOM 3240 C CA . ALA A 1 416 ? 12.704 5.391 -23.405 1.00 84.75 416 ALA A CA 1
ATOM 3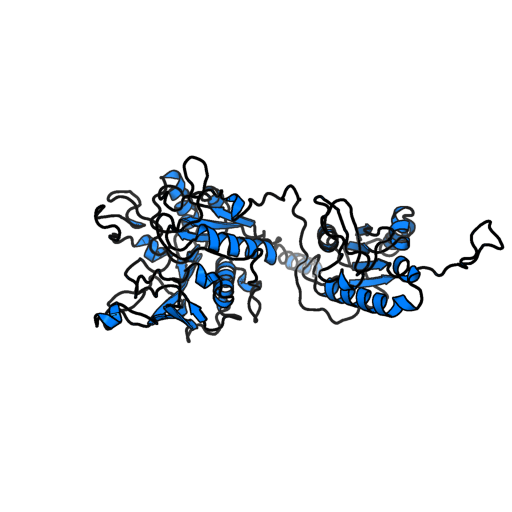241 C C . ALA A 1 416 ? 13.939 4.492 -23.270 1.00 84.75 416 ALA A C 1
ATOM 3243 O O . ALA A 1 416 ? 15.062 4.990 -23.303 1.00 84.75 416 ALA A O 1
ATOM 3244 N N . GLU A 1 417 ? 13.750 3.174 -23.167 1.00 87.81 417 GLU A N 1
ATOM 3245 C CA . GLU A 1 417 ? 14.846 2.213 -23.036 1.00 87.81 417 GLU A CA 1
ATOM 3246 C C . GLU A 1 417 ? 14.868 1.187 -24.174 1.00 87.81 417 GLU A C 1
ATOM 3248 O O . GLU A 1 417 ? 13.840 0.713 -24.665 1.00 87.81 417 GLU A O 1
ATOM 3253 N N . ALA A 1 418 ? 16.078 0.805 -24.578 1.00 91.88 418 ALA A N 1
ATOM 3254 C CA . ALA A 1 418 ? 16.309 -0.192 -25.619 1.00 91.88 418 ALA A CA 1
ATOM 3255 C C . ALA A 1 418 ? 16.481 -1.615 -25.061 1.00 91.88 418 ALA A C 1
ATOM 3257 O O . ALA A 1 418 ? 16.752 -2.541 -25.820 1.00 91.88 418 ALA A O 1
ATOM 3258 N N . TRP A 1 419 ? 16.381 -1.806 -23.747 1.00 94.31 419 TRP A N 1
ATOM 3259 C CA . TRP A 1 419 ? 16.840 -3.026 -23.090 1.00 94.31 419 TRP A CA 1
ATOM 3260 C C . TRP A 1 419 ? 15.735 -4.071 -22.964 1.00 94.31 419 TRP A C 1
ATOM 3262 O O . TRP A 1 419 ? 14.579 -3.764 -22.681 1.00 94.31 419 TRP A O 1
ATOM 3272 N N . ALA A 1 420 ? 16.095 -5.336 -23.184 1.00 93.12 420 ALA A N 1
ATOM 3273 C CA . ALA A 1 420 ? 15.161 -6.451 -23.062 1.00 93.12 420 ALA A CA 1
ATOM 3274 C C . ALA A 1 420 ? 14.910 -6.893 -21.620 1.00 93.12 420 ALA A C 1
ATOM 3276 O O . ALA A 1 420 ? 13.903 -7.541 -21.352 1.00 93.12 420 ALA A O 1
ATOM 3277 N N . PHE A 1 421 ? 15.840 -6.582 -20.720 1.00 87.44 421 PHE A N 1
ATOM 3278 C CA . PHE A 1 421 ? 15.767 -6.877 -19.297 1.00 87.44 421 PHE A CA 1
ATOM 3279 C C . PHE A 1 421 ? 16.727 -5.957 -18.525 1.00 87.44 421 PHE A C 1
ATOM 3281 O O . PHE A 1 421 ? 17.702 -5.476 -19.114 1.00 87.44 421 PHE A O 1
ATOM 3288 N N . PRO A 1 422 ? 16.512 -5.745 -17.213 1.00 81.94 422 PRO A N 1
ATOM 3289 C CA . PRO A 1 422 ? 17.405 -4.925 -16.397 1.00 81.94 422 PRO A CA 1
ATOM 3290 C C . PRO A 1 422 ? 18.849 -5.445 -16.401 1.00 81.94 422 PRO A C 1
ATOM 3292 O O . PRO A 1 422 ? 19.101 -6.631 -16.158 1.00 81.94 422 PRO A O 1
ATOM 3295 N N . GLY A 1 423 ? 19.822 -4.566 -16.646 1.00 81.50 423 GLY A N 1
ATOM 3296 C CA . GLY A 1 423 ? 21.238 -4.931 -16.668 1.00 81.50 423 GLY A CA 1
ATOM 3297 C C . GLY A 1 423 ? 21.725 -5.505 -18.002 1.00 81.50 423 GLY A C 1
ATOM 3298 O O . GLY A 1 423 ? 22.796 -6.124 -18.031 1.00 81.50 423 GLY A O 1
ATOM 3299 N N . ALA A 1 424 ? 20.945 -5.384 -19.080 1.00 89.69 424 ALA A N 1
ATOM 3300 C CA . ALA A 1 424 ? 21.342 -5.802 -20.424 1.00 89.69 424 ALA A CA 1
ATOM 3301 C C . ALA A 1 424 ? 22.344 -4.834 -21.082 1.00 89.69 424 ALA A C 1
ATOM 3303 O O . ALA A 1 424 ? 23.153 -5.258 -21.909 1.00 89.69 424 ALA A O 1
ATOM 3304 N N . GLU A 1 425 ? 22.357 -3.567 -20.670 1.00 91.75 425 GLU A N 1
ATOM 3305 C CA . GLU A 1 425 ? 23.230 -2.507 -21.183 1.00 91.75 425 GLU A CA 1
ATOM 3306 C C . GLU A 1 425 ? 24.721 -2.840 -21.060 1.00 91.75 425 GLU A C 1
ATOM 3308 O O . GLU A 1 425 ? 25.527 -2.469 -21.911 1.00 91.75 425 GLU A O 1
ATOM 3313 N N . LYS A 1 426 ? 25.100 -3.644 -20.058 1.00 91.25 426 LYS A N 1
ATOM 3314 C CA . LYS A 1 426 ? 26.488 -4.092 -19.853 1.00 91.25 426 LYS A CA 1
ATOM 3315 C C . LYS A 1 426 ? 27.047 -4.945 -20.995 1.00 91.25 426 LYS A C 1
ATOM 3317 O O . LYS A 1 426 ? 28.262 -5.090 -21.098 1.00 91.25 426 LYS A O 1
ATOM 3322 N N . PHE A 1 427 ? 26.179 -5.554 -21.805 1.00 93.31 427 PHE A N 1
ATOM 3323 C CA . PHE A 1 427 ? 26.579 -6.364 -22.958 1.00 93.31 427 PHE A CA 1
ATOM 3324 C C . PHE A 1 427 ? 26.752 -5.524 -24.225 1.00 93.31 427 PHE A C 1
ATOM 3326 O O . PHE A 1 427 ? 27.298 -6.022 -25.207 1.00 93.31 427 PHE A O 1
ATOM 3333 N N . HIS A 1 428 ? 26.325 -4.258 -24.192 1.00 91.12 428 HIS A N 1
ATOM 3334 C CA . HIS A 1 428 ? 26.355 -3.328 -25.319 1.00 91.12 428 HIS A CA 1
ATOM 3335 C C . HIS A 1 428 ? 26.904 -1.957 -24.892 1.00 91.12 428 HIS A C 1
ATOM 3337 O O . HIS A 1 428 ? 26.216 -0.944 -25.043 1.00 91.12 428 HIS A O 1
ATOM 3343 N N . PRO A 1 429 ? 28.150 -1.885 -24.377 1.00 84.00 429 PRO A N 1
ATOM 3344 C CA . PRO A 1 429 ? 28.747 -0.620 -23.932 1.00 84.00 429 PRO A CA 1
ATOM 3345 C C . PRO A 1 429 ? 28.879 0.411 -25.064 1.00 84.00 429 PRO A C 1
ATOM 3347 O O . PRO A 1 429 ? 28.948 1.611 -24.807 1.00 84.00 429 PRO A O 1
ATOM 3350 N N . ASP A 1 430 ? 28.861 -0.048 -26.316 1.00 83.00 430 ASP A N 1
ATOM 3351 C CA . ASP A 1 430 ? 28.948 0.794 -27.507 1.00 83.00 430 ASP A CA 1
ATOM 3352 C C . ASP A 1 430 ? 27.583 1.378 -27.929 1.00 83.00 430 ASP A C 1
ATOM 3354 O O . ASP A 1 430 ? 27.520 2.200 -28.846 1.00 83.00 430 ASP A O 1
ATOM 3358 N N . HIS A 1 431 ? 26.474 0.959 -27.301 1.00 78.75 431 HIS A N 1
ATOM 3359 C CA . HIS A 1 431 ? 25.095 1.309 -27.687 1.00 78.75 431 HIS A CA 1
ATOM 3360 C C . HIS A 1 431 ? 24.283 1.895 -26.520 1.00 78.75 431 HIS A C 1
ATOM 3362 O O . HIS A 1 431 ? 23.086 1.658 -26.388 1.00 78.75 431 HIS A O 1
ATOM 3368 N N . LEU A 1 432 ? 24.934 2.699 -25.674 1.00 72.19 432 LEU A N 1
ATOM 3369 C CA . LEU A 1 432 ? 24.297 3.352 -24.520 1.00 72.19 432 LEU A CA 1
ATOM 3370 C C . LEU A 1 432 ? 23.440 4.574 -24.892 1.00 72.19 432 LEU A C 1
ATOM 3372 O O . LEU A 1 432 ? 22.634 5.033 -24.087 1.00 72.19 432 LEU A O 1
ATOM 3376 N N . ALA A 1 433 ? 23.611 5.122 -26.096 1.00 75.75 433 ALA A N 1
ATOM 3377 C CA . ALA A 1 433 ? 22.811 6.244 -26.571 1.00 75.75 433 ALA A CA 1
ATOM 3378 C C . ALA A 1 433 ? 21.520 5.739 -27.235 1.00 75.75 433 ALA A C 1
ATOM 3380 O O . ALA A 1 433 ? 21.539 5.319 -28.390 1.00 75.75 433 ALA A O 1
ATOM 3381 N N . HIS A 1 434 ? 20.397 5.840 -26.523 1.00 85.25 434 HIS A N 1
ATOM 3382 C CA . HIS A 1 434 ? 19.046 5.634 -27.054 1.00 85.25 434 HIS A CA 1
ATOM 3383 C C . HIS A 1 434 ? 18.214 6.900 -26.819 1.00 85.25 434 HIS A C 1
ATOM 3385 O O . HIS A 1 434 ? 18.348 7.547 -25.785 1.00 85.25 434 HIS A O 1
ATOM 3391 N N . ARG A 1 435 ? 17.415 7.304 -27.811 1.00 87.06 435 ARG A N 1
ATOM 3392 C CA . ARG A 1 435 ? 16.613 8.547 -27.790 1.00 87.06 435 ARG A CA 1
ATOM 3393 C C . ARG A 1 435 ? 15.151 8.281 -28.145 1.00 87.06 435 ARG A C 1
ATOM 3395 O O . ARG A 1 435 ? 14.514 9.103 -28.795 1.00 87.06 435 ARG A O 1
ATOM 3402 N N . GLY A 1 436 ? 14.675 7.078 -27.839 1.00 86.62 436 GLY A N 1
ATOM 3403 C CA . GLY A 1 436 ? 13.271 6.751 -28.030 1.00 86.62 436 GLY A CA 1
ATOM 3404 C C . GLY A 1 436 ? 12.405 7.495 -27.018 1.00 86.62 436 GLY A C 1
ATOM 3405 O O . GLY A 1 436 ? 12.815 7.711 -25.884 1.00 86.62 436 GLY A O 1
ATOM 3406 N N . GLU A 1 437 ? 11.205 7.862 -27.438 1.00 82.56 437 GLU A N 1
ATOM 3407 C CA . GLU A 1 437 ? 10.192 8.531 -26.628 1.00 82.56 437 GLU A CA 1
ATOM 3408 C C . GLU A 1 437 ? 8.838 7.881 -26.928 1.00 82.56 437 GLU A C 1
ATOM 3410 O O . GLU A 1 437 ? 8.532 7.558 -28.078 1.00 82.56 437 GLU A O 1
ATOM 3415 N N . GLY A 1 438 ? 8.021 7.665 -25.899 1.00 83.25 438 GLY A N 1
ATOM 3416 C CA . GLY A 1 438 ? 6.675 7.117 -26.039 1.00 83.25 438 GLY A CA 1
ATOM 3417 C C . GLY A 1 438 ? 6.399 5.906 -25.154 1.00 83.25 438 GLY A C 1
ATOM 3418 O O . GLY A 1 438 ? 7.124 5.592 -24.212 1.00 83.25 438 GLY A O 1
ATOM 3419 N N . HIS A 1 439 ? 5.299 5.230 -25.477 1.00 84.44 439 HIS A N 1
ATOM 3420 C CA . HIS A 1 439 ? 4.583 4.331 -24.573 1.00 84.44 439 HIS A CA 1
ATOM 3421 C C . HIS A 1 439 ? 4.527 2.874 -25.032 1.00 84.44 439 HIS A C 1
ATOM 3423 O O . HIS A 1 439 ? 3.736 2.077 -24.523 1.00 84.44 439 HIS A O 1
ATOM 3429 N N . TYR A 1 440 ? 5.339 2.527 -26.027 1.00 88.94 440 TYR A N 1
ATOM 3430 C CA . TYR A 1 440 ? 5.389 1.185 -26.584 1.00 88.94 440 TYR A CA 1
ATOM 3431 C C . TYR A 1 440 ? 5.752 0.173 -25.485 1.00 88.94 440 TYR A C 1
ATOM 3433 O O . TYR A 1 440 ? 6.657 0.457 -24.689 1.00 88.94 440 TYR A O 1
ATOM 3441 N N . PRO A 1 441 ? 5.088 -0.998 -25.426 1.00 90.06 441 PRO A N 1
ATOM 3442 C CA . PRO A 1 441 ? 5.393 -1.973 -24.393 1.00 90.06 441 PRO A CA 1
ATOM 3443 C C . PRO A 1 441 ? 6.856 -2.422 -24.466 1.00 90.06 441 PRO A C 1
ATOM 3445 O O . PRO A 1 441 ? 7.438 -2.562 -25.550 1.00 90.06 441 PRO A O 1
ATOM 3448 N N . TYR A 1 442 ? 7.463 -2.639 -23.309 1.00 91.81 442 TYR A N 1
ATOM 3449 C CA . TYR A 1 442 ? 8.773 -3.246 -23.138 1.00 91.81 442 TYR A CA 1
ATOM 3450 C C . TYR A 1 442 ? 8.723 -4.745 -23.458 1.00 91.81 442 TYR A C 1
ATOM 3452 O O . TYR A 1 442 ? 7.647 -5.334 -23.563 1.00 91.81 442 TYR A O 1
ATOM 3460 N N . PRO A 1 443 ? 9.875 -5.401 -23.660 1.00 95.00 443 PRO A N 1
ATOM 3461 C CA . PRO A 1 443 ? 9.883 -6.802 -24.073 1.00 95.00 443 PRO A CA 1
ATOM 3462 C C . PRO A 1 443 ? 9.183 -7.765 -23.106 1.00 95.00 443 PRO A C 1
ATOM 3464 O O . PRO A 1 443 ? 8.487 -8.662 -23.571 1.00 95.00 443 PRO A O 1
ATOM 3467 N N . ASP A 1 444 ? 9.309 -7.566 -21.793 1.00 92.06 444 ASP A N 1
ATOM 3468 C CA . ASP A 1 444 ? 8.577 -8.364 -20.801 1.00 92.06 444 ASP A CA 1
ATOM 3469 C C . ASP A 1 444 ? 7.072 -8.088 -20.813 1.00 92.06 444 ASP A C 1
ATOM 3471 O O . ASP A 1 444 ? 6.271 -9.014 -20.759 1.00 92.06 444 ASP A O 1
ATOM 3475 N N . GLU A 1 445 ? 6.687 -6.824 -20.950 1.00 89.88 445 GLU A N 1
ATOM 3476 C CA . GLU A 1 445 ? 5.288 -6.424 -21.062 1.00 89.88 445 GLU A CA 1
ATOM 3477 C C . GLU A 1 445 ? 4.633 -7.031 -22.306 1.00 89.88 445 GLU A C 1
ATOM 3479 O O . GLU A 1 445 ? 3.532 -7.562 -22.226 1.00 89.88 445 GLU A O 1
ATOM 3484 N N . TRP A 1 446 ? 5.325 -7.051 -23.452 1.00 95.75 446 TRP A N 1
ATOM 3485 C CA . TRP A 1 446 ? 4.843 -7.743 -24.651 1.00 95.75 446 TRP A CA 1
ATOM 3486 C C . TRP A 1 446 ? 4.615 -9.235 -24.417 1.00 95.75 446 TRP A C 1
ATOM 3488 O O . TRP A 1 446 ? 3.639 -9.785 -24.928 1.00 95.75 446 TRP A O 1
ATOM 3498 N N . LEU A 1 447 ? 5.491 -9.890 -23.652 1.00 96.31 447 LEU A N 1
ATOM 3499 C CA . LEU A 1 447 ? 5.338 -11.303 -23.309 1.00 96.31 447 LEU A CA 1
ATOM 3500 C C . LEU A 1 447 ? 4.145 -11.536 -22.369 1.00 96.31 447 LEU A C 1
ATOM 3502 O O . LEU A 1 447 ? 3.429 -12.522 -22.553 1.00 96.31 447 LEU A O 1
ATOM 3506 N N . SER A 1 448 ? 3.875 -10.621 -21.435 1.00 84.56 448 SER A N 1
ATOM 3507 C CA . SER A 1 448 ? 2.685 -10.658 -20.573 1.00 84.56 448 SER A CA 1
ATOM 3508 C C . SER A 1 448 ? 1.393 -10.372 -21.345 1.00 84.56 448 SER A C 1
ATOM 3510 O O . SER A 1 448 ? 0.416 -11.101 -21.190 1.00 84.56 448 SER A O 1
ATOM 3512 N N . ILE A 1 449 ? 1.392 -9.375 -22.241 1.00 86.62 449 ILE A N 1
ATOM 3513 C CA . ILE A 1 449 ? 0.249 -9.015 -23.103 1.00 86.62 449 ILE A CA 1
ATOM 3514 C C . ILE A 1 449 ? -0.221 -10.219 -23.922 1.00 86.62 449 ILE A C 1
ATOM 3516 O O . ILE A 1 449 ? -1.420 -10.431 -24.096 1.00 86.62 449 ILE A O 1
ATOM 3520 N N . VAL A 1 450 ? 0.715 -11.017 -24.443 1.00 93.81 450 VAL A N 1
ATOM 3521 C CA . VAL A 1 450 ? 0.377 -12.220 -25.218 1.00 93.81 450 VAL A CA 1
ATOM 3522 C C . VAL A 1 450 ? 0.177 -13.463 -24.350 1.00 93.81 450 VAL A C 1
ATOM 3524 O O . VAL A 1 450 ? -0.181 -14.516 -24.881 1.00 93.81 450 VAL A O 1
ATOM 3527 N N . SER A 1 451 ? 0.396 -13.354 -23.039 1.00 86.44 451 SER A N 1
ATOM 3528 C CA . SER A 1 451 ? 0.337 -14.467 -22.091 1.00 86.44 451 SER A CA 1
ATOM 3529 C C . SER A 1 451 ? 1.247 -15.623 -22.526 1.00 86.44 451 SER A C 1
ATOM 3531 O O . SER A 1 451 ? 0.785 -16.735 -22.772 1.00 86.44 451 SER A O 1
ATOM 3533 N N . ALA A 1 452 ? 2.537 -15.339 -22.730 1.00 95.81 452 ALA A N 1
ATOM 3534 C CA . ALA A 1 452 ? 3.485 -16.297 -23.297 1.00 95.81 452 ALA A CA 1
ATOM 3535 C C . ALA A 1 452 ? 3.751 -17.498 -22.365 1.00 95.81 452 ALA A C 1
ATOM 3537 O O . ALA A 1 452 ? 4.372 -17.352 -21.314 1.00 95.81 452 ALA A O 1
ATOM 3538 N N . ASP A 1 453 ? 3.376 -18.703 -22.806 1.00 93.88 453 ASP A N 1
ATOM 3539 C CA . ASP A 1 453 ? 3.706 -19.971 -22.133 1.00 93.88 453 ASP A CA 1
ATOM 3540 C C . ASP A 1 453 ? 5.016 -20.578 -22.662 1.00 93.88 453 ASP A C 1
ATOM 3542 O O . ASP A 1 453 ? 5.722 -21.324 -21.974 1.00 93.88 453 ASP A O 1
ATOM 3546 N N . ILE A 1 454 ? 5.323 -20.297 -23.930 1.00 96.75 454 ILE A N 1
ATOM 3547 C CA . ILE A 1 454 ? 6.502 -20.787 -24.643 1.00 96.75 454 ILE A CA 1
ATOM 3548 C C . ILE A 1 454 ? 7.156 -19.603 -25.346 1.00 96.75 454 ILE A C 1
ATOM 3550 O O . ILE A 1 454 ? 6.490 -18.874 -26.080 1.00 96.75 454 ILE A O 1
ATOM 3554 N N . VAL A 1 455 ? 8.466 -19.438 -25.172 1.00 97.94 455 VAL A N 1
ATOM 3555 C CA . VAL A 1 455 ? 9.249 -18.393 -25.842 1.00 97.94 455 VAL A CA 1
ATOM 3556 C C . VAL A 1 455 ? 10.300 -19.034 -26.743 1.00 97.94 455 VAL A C 1
ATOM 3558 O O . VAL A 1 455 ? 11.199 -19.733 -26.269 1.00 97.94 455 VAL A O 1
ATOM 3561 N N . LEU A 1 456 ? 10.196 -18.783 -28.048 1.00 97.44 456 LEU A N 1
ATOM 3562 C CA . LEU A 1 456 ? 11.176 -19.192 -29.052 1.00 97.44 456 LEU A CA 1
ATOM 3563 C C . LEU A 1 456 ? 12.165 -18.042 -29.294 1.00 97.44 456 LEU A C 1
ATOM 3565 O O . LEU A 1 456 ? 11.779 -16.997 -29.816 1.00 97.44 456 LEU A O 1
ATOM 3569 N N . GLY A 1 457 ? 13.429 -18.221 -28.910 1.00 97.25 457 GLY A N 1
ATOM 3570 C CA . GLY A 1 457 ? 14.487 -17.215 -29.042 1.00 97.25 457 GLY A CA 1
ATOM 3571 C C . GLY A 1 457 ? 15.370 -17.430 -30.271 1.00 97.25 457 GLY A C 1
ATOM 3572 O O . GLY A 1 457 ? 16.137 -18.391 -30.315 1.00 97.25 457 GLY A O 1
ATOM 3573 N N . PHE A 1 458 ? 15.302 -16.511 -31.235 1.00 96.25 458 PHE A N 1
ATOM 3574 C CA . PHE A 1 458 ? 16.066 -16.495 -32.489 1.00 96.25 458 PHE A CA 1
ATOM 3575 C C . PHE A 1 458 ? 17.244 -15.510 -32.401 1.00 96.25 458 PHE A C 1
ATOM 3577 O O . PHE A 1 458 ? 17.246 -14.451 -33.033 1.00 96.25 458 PHE A O 1
ATOM 3584 N N . PHE A 1 459 ? 18.246 -15.844 -31.589 1.00 95.31 459 PHE A N 1
ATOM 3585 C CA . PHE A 1 459 ? 19.420 -14.997 -31.329 1.00 95.31 459 PHE A CA 1
ATOM 3586 C C . PHE A 1 459 ? 20.692 -15.560 -31.972 1.00 95.31 459 PHE A C 1
ATOM 3588 O O . PHE A 1 459 ? 20.792 -16.760 -32.225 1.00 95.31 459 PHE A O 1
ATOM 3595 N N . GLY A 1 460 ? 21.690 -14.708 -32.201 1.00 91.50 460 GLY A N 1
ATOM 3596 C CA . GLY A 1 460 ? 23.029 -15.090 -32.657 1.00 91.50 460 GLY A CA 1
ATOM 3597 C C . GLY A 1 460 ? 23.410 -14.564 -34.041 1.00 91.50 460 GLY A C 1
ATOM 3598 O O . GLY A 1 460 ? 24.596 -14.540 -34.357 1.00 91.50 460 GLY A O 1
ATOM 3599 N N . TYR A 1 461 ? 22.452 -14.139 -34.875 1.00 89.00 461 TYR A N 1
ATOM 3600 C CA . TYR A 1 461 ? 22.764 -13.598 -36.206 1.00 89.00 461 TYR A CA 1
ATOM 3601 C C . TYR A 1 461 ? 23.345 -12.184 -36.108 1.00 89.00 461 TYR A C 1
ATOM 3603 O O . TYR A 1 461 ? 24.457 -11.953 -36.579 1.00 89.00 461 TYR A O 1
ATOM 3611 N N . SER A 1 462 ? 22.639 -11.262 -35.443 1.00 89.44 462 SER A N 1
ATOM 3612 C CA . SER A 1 462 ? 23.113 -9.891 -35.195 1.00 89.44 462 SER A CA 1
ATOM 3613 C C . SER A 1 462 ? 24.454 -9.896 -34.450 1.00 89.44 462 SER A C 1
ATOM 3615 O O . SER A 1 462 ? 25.380 -9.157 -34.772 1.00 89.44 462 SER A O 1
ATOM 3617 N N . GLU A 1 463 ? 24.588 -10.795 -33.482 1.00 91.44 463 GLU A N 1
ATOM 3618 C CA . GLU A 1 463 ? 25.759 -10.930 -32.626 1.00 91.44 463 GLU A CA 1
ATOM 3619 C C . GLU A 1 463 ? 26.961 -11.531 -33.379 1.00 91.44 463 GLU A C 1
ATOM 3621 O O . GLU A 1 463 ? 28.110 -11.270 -33.019 1.00 91.44 463 GLU A O 1
ATOM 3626 N N . SER A 1 464 ? 26.729 -12.287 -34.464 1.00 88.94 464 SER A N 1
ATOM 3627 C CA . SER A 1 464 ? 27.798 -12.903 -35.267 1.00 88.94 464 SER A CA 1
ATOM 3628 C C . SER A 1 464 ? 28.705 -11.889 -35.969 1.00 88.94 464 SER A C 1
ATOM 3630 O O . SER A 1 464 ? 29.876 -12.186 -36.217 1.00 88.94 464 SER A O 1
ATOM 3632 N N . PHE A 1 465 ? 28.217 -10.670 -36.226 1.00 87.50 465 PHE A N 1
ATOM 3633 C CA . PHE A 1 465 ? 28.996 -9.603 -36.860 1.00 87.50 465 PHE A CA 1
ATOM 3634 C C . PHE A 1 465 ? 30.167 -9.111 -35.995 1.00 87.50 465 PHE A C 1
ATOM 3636 O O . PHE A 1 465 ? 31.125 -8.553 -36.532 1.00 87.50 465 PHE A O 1
ATOM 3643 N N . ALA A 1 466 ? 30.143 -9.372 -34.682 1.00 87.94 466 ALA A N 1
ATOM 3644 C CA . ALA A 1 466 ? 31.279 -9.139 -33.787 1.00 87.94 466 ALA A CA 1
ATOM 3645 C C . ALA A 1 466 ? 32.423 -10.162 -33.981 1.00 87.94 466 ALA A C 1
ATOM 3647 O O . ALA A 1 466 ? 33.495 -10.035 -33.381 1.00 87.94 466 ALA A O 1
ATOM 3648 N N . GLY A 1 467 ? 32.211 -11.188 -34.811 1.00 89.69 467 GLY A N 1
ATOM 3649 C CA . GLY A 1 467 ? 33.190 -12.221 -35.118 1.00 89.69 467 GLY A CA 1
ATOM 3650 C C . GLY A 1 467 ? 33.611 -13.045 -33.893 1.00 89.69 467 GLY A C 1
ATOM 3651 O O . GLY A 1 467 ? 32.950 -13.034 -32.850 1.00 89.69 467 GLY A O 1
ATOM 3652 N N . PRO A 1 468 ? 34.747 -13.764 -33.978 1.00 92.12 468 PRO A N 1
ATOM 3653 C CA . PRO A 1 468 ? 35.223 -14.619 -32.889 1.00 92.12 468 PRO A CA 1
ATOM 3654 C C . PRO A 1 468 ? 35.427 -13.897 -31.548 1.00 92.12 468 PRO A C 1
ATOM 3656 O O . PRO A 1 468 ? 35.269 -14.511 -30.492 1.00 92.12 468 PRO A O 1
ATOM 3659 N N . ALA A 1 469 ? 35.736 -12.596 -31.570 1.00 92.75 469 ALA A N 1
ATOM 3660 C CA . ALA A 1 469 ? 35.917 -11.791 -30.362 1.00 92.75 469 ALA A CA 1
ATOM 3661 C C . ALA A 1 469 ? 34.610 -11.612 -29.560 1.00 92.75 469 ALA A C 1
ATOM 3663 O O . ALA A 1 469 ? 34.650 -11.553 -28.331 1.00 92.75 469 ALA A O 1
ATOM 3664 N N . GLY A 1 470 ? 33.450 -11.596 -30.229 1.00 92.19 470 GLY A N 1
ATOM 3665 C CA . GLY A 1 470 ? 32.137 -11.398 -29.603 1.00 92.19 470 GLY A CA 1
ATOM 3666 C C . GLY A 1 470 ? 31.554 -12.627 -28.898 1.00 92.19 470 GLY A C 1
ATOM 3667 O O . GLY A 1 470 ? 30.591 -12.501 -28.142 1.00 92.19 470 GLY A O 1
ATOM 3668 N N . ILE A 1 471 ? 32.138 -13.819 -29.082 1.00 92.94 471 ILE A N 1
ATOM 3669 C CA . ILE A 1 471 ? 31.568 -15.094 -28.599 1.00 92.94 471 ILE A CA 1
ATOM 3670 C C . ILE A 1 471 ? 31.340 -15.095 -27.080 1.00 92.94 471 ILE A C 1
ATOM 3672 O O . ILE A 1 471 ? 30.329 -15.615 -26.601 1.00 92.94 471 ILE A O 1
ATOM 3676 N N . ASN A 1 472 ? 32.278 -14.545 -26.305 1.00 93.56 472 ASN A N 1
ATOM 3677 C CA . ASN A 1 472 ? 32.156 -14.521 -24.846 1.00 93.56 472 ASN A CA 1
ATOM 3678 C C . ASN A 1 472 ? 31.029 -13.593 -24.383 1.00 93.56 472 ASN A C 1
ATOM 3680 O O . ASN A 1 472 ? 30.287 -13.965 -23.473 1.00 93.56 472 ASN A O 1
ATOM 3684 N N . ASN A 1 473 ? 30.878 -12.438 -25.036 1.00 95.62 473 ASN A N 1
ATOM 3685 C CA . ASN A 1 473 ? 29.797 -11.500 -24.752 1.00 95.62 473 ASN A CA 1
ATOM 3686 C C . ASN A 1 473 ? 28.438 -12.124 -25.080 1.00 95.62 473 ASN A C 1
ATOM 3688 O O . ASN A 1 473 ? 27.584 -12.200 -24.204 1.00 95.62 473 ASN A O 1
ATOM 3692 N N . PHE A 1 474 ? 28.295 -12.706 -26.276 1.00 95.31 474 PHE A N 1
ATOM 3693 C CA . PHE A 1 474 ? 27.071 -13.394 -26.694 1.00 95.31 474 PHE A CA 1
ATOM 3694 C C . PHE A 1 474 ? 26.647 -14.488 -25.702 1.00 95.31 474 PHE A C 1
ATOM 3696 O O . PHE A 1 474 ? 25.499 -14.546 -25.267 1.00 95.31 474 PHE A O 1
ATOM 3703 N N . LYS A 1 475 ? 27.588 -15.338 -25.265 1.00 94.44 475 LYS A N 1
ATOM 3704 C CA . LYS A 1 475 ? 27.306 -16.369 -24.250 1.00 94.44 475 LYS A CA 1
ATOM 3705 C C . LYS A 1 475 ? 26.840 -15.771 -22.923 1.00 94.44 475 LYS A C 1
ATOM 3707 O O . LYS A 1 475 ? 26.033 -16.393 -22.233 1.00 94.44 475 LYS A O 1
ATOM 3712 N N . ALA A 1 476 ? 27.401 -14.638 -22.513 1.00 92.56 476 ALA A N 1
ATOM 3713 C CA . ALA A 1 476 ? 27.052 -13.989 -21.256 1.00 92.56 476 ALA A CA 1
ATOM 3714 C C . ALA A 1 476 ? 25.672 -13.319 -21.334 1.00 92.56 476 ALA A C 1
ATOM 3716 O O . ALA A 1 476 ? 24.852 -13.525 -20.439 1.00 92.56 476 ALA A O 1
ATOM 3717 N N . GLU A 1 477 ? 25.404 -12.608 -22.427 1.00 97.12 477 GLU A N 1
ATOM 3718 C CA . GLU A 1 477 ? 24.132 -11.955 -22.725 1.00 97.12 477 GLU A CA 1
ATOM 3719 C C . GLU A 1 477 ? 22.987 -12.970 -22.809 1.00 97.12 477 GLU A C 1
ATOM 3721 O O . GLU A 1 477 ? 21.999 -12.858 -22.084 1.00 97.12 477 GLU A O 1
ATOM 3726 N N . LEU A 1 478 ? 23.160 -14.033 -23.602 1.00 96.62 478 LEU A N 1
ATOM 3727 C CA . LEU A 1 478 ? 22.155 -15.081 -23.769 1.00 96.62 478 LEU A CA 1
ATOM 3728 C C . LEU A 1 478 ? 21.838 -15.789 -22.443 1.00 96.62 478 LEU A C 1
ATOM 3730 O O . LEU A 1 478 ? 20.678 -16.055 -22.136 1.00 96.62 478 LEU A O 1
ATOM 3734 N N . ARG A 1 479 ? 22.852 -16.064 -21.610 1.00 93.69 479 ARG A N 1
ATOM 3735 C CA . ARG A 1 479 ? 22.634 -16.634 -20.268 1.00 93.69 479 ARG A CA 1
ATOM 3736 C C . ARG A 1 479 ? 21.878 -15.684 -19.350 1.00 93.69 479 ARG A C 1
ATOM 3738 O O . ARG A 1 479 ? 21.087 -16.157 -18.539 1.00 93.69 479 ARG A O 1
ATOM 3745 N N . ALA A 1 480 ? 22.153 -14.384 -19.427 1.00 85.94 480 ALA A N 1
ATOM 3746 C CA . ALA A 1 480 ? 21.452 -13.393 -18.622 1.00 85.94 480 ALA A CA 1
ATOM 3747 C C . ALA A 1 480 ? 19.978 -13.305 -19.023 1.00 85.94 480 ALA A C 1
ATOM 3749 O O . ALA A 1 480 ? 19.125 -13.382 -18.143 1.00 85.94 480 ALA A O 1
ATOM 3750 N N . TRP A 1 481 ? 19.691 -13.286 -20.327 1.00 96.44 481 TRP A N 1
ATOM 3751 C CA . TRP A 1 481 ? 18.324 -13.331 -20.841 1.00 96.44 481 TRP A CA 1
ATOM 3752 C C . TRP A 1 481 ? 17.575 -14.583 -20.366 1.00 96.44 481 TRP A C 1
ATOM 3754 O O . TRP A 1 481 ? 16.512 -14.469 -19.766 1.00 96.44 481 TRP A O 1
ATOM 3764 N N . ILE A 1 482 ? 18.170 -15.776 -20.519 1.00 94.00 482 ILE A N 1
ATOM 3765 C CA . ILE A 1 482 ? 17.563 -17.033 -20.044 1.00 94.00 482 ILE A CA 1
ATOM 3766 C C . ILE A 1 482 ? 17.267 -16.969 -18.542 1.00 94.00 482 ILE A C 1
ATOM 3768 O O . ILE A 1 482 ? 16.190 -17.367 -18.115 1.00 94.00 482 ILE A O 1
ATOM 3772 N N . ARG A 1 483 ? 18.208 -16.488 -17.719 1.00 83.62 483 ARG A N 1
ATOM 3773 C CA . ARG A 1 483 ? 17.999 -16.389 -16.264 1.00 83.62 483 ARG A CA 1
ATOM 3774 C C . ARG A 1 483 ? 16.864 -15.437 -15.920 1.00 83.62 483 ARG A C 1
ATOM 3776 O O . ARG A 1 483 ? 16.018 -15.803 -15.116 1.00 83.62 483 ARG A O 1
ATOM 3783 N N . HIS A 1 484 ? 16.848 -14.258 -16.537 1.00 86.94 484 HIS A N 1
ATOM 3784 C CA . HIS A 1 484 ? 15.795 -13.271 -16.336 1.00 86.94 484 HIS A CA 1
ATOM 3785 C C . HIS A 1 484 ? 14.433 -13.846 -16.720 1.00 86.94 484 HIS A C 1
ATOM 3787 O O . HIS A 1 484 ? 13.569 -13.962 -15.859 1.00 86.94 484 HIS A O 1
ATOM 3793 N N . THR A 1 485 ? 14.263 -14.321 -17.954 1.00 90.94 485 THR A N 1
ATOM 3794 C CA . THR A 1 485 ? 12.981 -14.849 -18.447 1.00 90.94 485 THR A CA 1
ATOM 3795 C C . THR A 1 485 ? 12.476 -16.049 -17.632 1.00 90.94 485 THR A C 1
ATOM 3797 O O . THR A 1 485 ? 11.276 -16.208 -17.460 1.00 90.94 485 THR A O 1
ATOM 3800 N N . ARG A 1 486 ? 13.364 -16.865 -17.046 1.00 84.69 486 ARG A N 1
ATOM 3801 C CA . ARG A 1 486 ? 12.990 -17.996 -16.167 1.00 84.69 486 ARG A CA 1
ATOM 3802 C C . ARG A 1 486 ? 12.591 -17.608 -14.738 1.00 84.69 486 ARG A C 1
ATOM 3804 O O . ARG A 1 486 ? 12.210 -18.484 -13.965 1.00 84.69 486 ARG A O 1
ATOM 3811 N N . THR A 1 487 ? 12.705 -16.329 -14.393 1.00 75.88 487 THR A N 1
ATOM 3812 C CA . THR A 1 487 ? 12.221 -15.743 -13.128 1.00 75.88 487 THR A CA 1
ATOM 3813 C C . THR A 1 487 ? 10.959 -14.905 -13.331 1.00 75.88 487 THR A C 1
ATOM 3815 O O . THR A 1 487 ? 10.523 -14.214 -12.414 1.00 75.88 487 THR A O 1
ATOM 3818 N N . ARG A 1 488 ? 10.370 -14.960 -14.532 1.00 82.94 488 ARG A N 1
ATOM 3819 C CA . ARG A 1 488 ? 9.144 -14.258 -14.907 1.00 82.94 488 ARG A CA 1
ATOM 3820 C C . ARG A 1 488 ? 8.042 -15.259 -15.204 1.00 82.94 488 ARG A C 1
ATOM 3822 O O . ARG A 1 488 ? 8.289 -16.231 -15.910 1.00 82.94 488 ARG A O 1
ATOM 3829 N N . ALA A 1 489 ? 6.839 -14.995 -14.717 1.00 75.69 489 ALA A N 1
ATOM 3830 C CA . ALA A 1 489 ? 5.626 -15.652 -15.173 1.00 75.69 489 ALA A CA 1
ATOM 3831 C C . ALA A 1 489 ? 4.768 -14.648 -15.942 1.00 75.69 489 ALA A C 1
ATOM 3833 O O . ALA A 1 489 ? 4.290 -13.665 -15.381 1.00 75.69 489 ALA A O 1
ATOM 3834 N N . TYR A 1 490 ? 4.590 -14.913 -17.234 1.00 80.50 490 TYR A N 1
ATOM 3835 C CA . TYR A 1 490 ? 3.783 -14.089 -18.139 1.00 80.50 490 TYR A CA 1
ATOM 3836 C C . TYR A 1 490 ? 2.326 -14.577 -18.217 1.00 80.50 490 TYR A C 1
ATOM 3838 O O . TYR A 1 490 ? 1.462 -13.879 -18.738 1.00 80.50 490 TYR A O 1
ATOM 3846 N N . HIS A 1 491 ? 2.062 -15.794 -17.725 1.00 77.69 491 HIS A N 1
ATOM 3847 C CA . HIS A 1 491 ? 0.749 -16.430 -17.683 1.00 77.69 491 HIS A CA 1
ATOM 3848 C C . HIS A 1 491 ? 0.729 -17.543 -16.618 1.00 77.69 491 HIS A C 1
ATOM 3850 O O . HIS A 1 491 ? 1.696 -18.292 -16.474 1.00 77.69 491 HIS A O 1
ATOM 3856 N N . GLY A 1 492 ? -0.357 -17.644 -15.844 1.00 61.53 492 GLY A N 1
ATOM 3857 C CA . GLY A 1 492 ? -0.613 -18.784 -14.948 1.00 61.53 492 GLY A CA 1
ATOM 3858 C C . GLY A 1 492 ? 0.398 -19.006 -13.811 1.00 61.53 492 GLY A C 1
ATOM 3859 O O . GLY A 1 492 ? 0.476 -20.116 -13.292 1.00 61.53 492 GLY A O 1
ATOM 3860 N N . GLY A 1 493 ? 1.197 -17.996 -13.441 1.00 63.44 493 GLY A N 1
ATOM 3861 C CA . GLY A 1 493 ? 2.164 -18.080 -12.335 1.00 63.44 493 GLY A CA 1
ATOM 3862 C C . GLY A 1 493 ? 3.372 -18.997 -12.582 1.00 63.44 493 GLY A C 1
ATOM 3863 O O . GLY A 1 493 ? 4.143 -19.249 -11.659 1.00 63.44 493 GLY A O 1
ATOM 3864 N N . MET A 1 494 ? 3.564 -19.492 -13.810 1.00 73.62 494 MET A N 1
ATOM 3865 C CA . MET A 1 494 ? 4.678 -20.370 -14.181 1.00 73.62 494 MET A CA 1
ATOM 3866 C C . MET A 1 494 ? 5.660 -19.677 -15.128 1.00 73.62 494 MET A C 1
ATOM 3868 O O . MET A 1 494 ? 5.270 -18.855 -15.957 1.00 73.62 494 MET A O 1
ATOM 3872 N N . ALA A 1 495 ? 6.942 -20.047 -15.041 1.00 80.88 495 ALA A N 1
ATOM 3873 C CA . ALA A 1 495 ? 7.943 -19.592 -16.004 1.00 80.88 495 ALA A CA 1
ATOM 3874 C C . ALA A 1 495 ? 7.622 -20.124 -17.404 1.00 80.88 495 ALA A C 1
ATOM 3876 O O . ALA A 1 495 ? 7.235 -21.295 -17.523 1.00 80.88 495 ALA A O 1
ATOM 3877 N N . PRO A 1 496 ? 7.862 -19.348 -18.475 1.00 93.00 496 PRO A N 1
ATOM 3878 C CA . PRO A 1 496 ? 7.703 -19.881 -19.812 1.00 93.00 496 PRO A CA 1
ATOM 3879 C C . PRO A 1 496 ? 8.756 -20.953 -20.097 1.00 93.00 496 PRO A C 1
ATOM 3881 O O . PRO A 1 496 ? 9.898 -20.911 -19.622 1.00 93.00 496 PRO A O 1
ATOM 3884 N N . ARG A 1 497 ? 8.396 -21.891 -20.969 1.00 94.75 497 ARG A N 1
ATOM 3885 C CA . ARG A 1 497 ? 9.354 -22.831 -21.557 1.00 94.75 497 ARG A CA 1
ATOM 3886 C C . ARG A 1 497 ? 10.131 -22.124 -22.659 1.00 94.75 497 ARG A C 1
ATOM 3888 O O . ARG A 1 497 ? 9.541 -21.584 -23.591 1.00 94.75 497 ARG A O 1
ATOM 3895 N N . ILE A 1 498 ? 11.456 -22.125 -22.558 1.00 95.75 498 ILE A N 1
ATOM 3896 C CA . ILE A 1 498 ? 12.330 -21.429 -23.506 1.00 95.75 498 ILE A CA 1
ATOM 3897 C C . ILE A 1 498 ? 12.909 -22.440 -24.490 1.00 95.75 498 ILE A C 1
ATOM 3899 O O . ILE A 1 498 ? 13.536 -23.419 -24.084 1.00 95.75 498 ILE A O 1
ATOM 3903 N N . VAL A 1 499 ? 12.768 -22.161 -25.784 1.00 96.38 499 VAL A N 1
ATOM 3904 C CA . VAL A 1 499 ? 13.436 -22.899 -26.861 1.00 96.38 499 VAL A CA 1
ATOM 3905 C C . VAL A 1 499 ? 14.321 -21.929 -27.629 1.00 96.38 499 VAL A C 1
ATOM 3907 O O . VAL A 1 499 ? 13.871 -20.872 -28.056 1.00 96.38 499 VAL A O 1
ATOM 3910 N N . LEU A 1 500 ? 15.591 -22.277 -27.811 1.00 95.06 500 LEU A N 1
ATOM 3911 C CA . LEU A 1 500 ? 16.524 -21.473 -28.597 1.00 95.06 500 LEU A CA 1
ATOM 3912 C C . LEU A 1 500 ? 16.616 -22.033 -30.011 1.00 95.06 500 LEU A C 1
ATOM 3914 O O . LEU A 1 500 ? 16.843 -23.230 -30.187 1.00 95.06 500 LEU A O 1
ATOM 3918 N N . VAL A 1 501 ? 16.478 -21.160 -31.003 1.00 93.19 501 VAL A N 1
ATOM 3919 C CA . VAL A 1 501 ? 16.595 -21.507 -32.418 1.00 93.19 501 VAL A CA 1
ATOM 3920 C C . VAL A 1 501 ? 17.841 -20.838 -32.973 1.00 93.19 501 VAL A C 1
ATOM 3922 O O . VAL A 1 501 ? 17.973 -19.615 -32.946 1.00 93.19 501 VAL A O 1
ATOM 3925 N N . SER A 1 502 ? 18.782 -21.648 -33.453 1.00 88.56 502 SER A N 1
ATOM 3926 C CA . SER A 1 502 ? 20.014 -21.134 -34.044 1.00 88.56 502 SER A CA 1
ATOM 3927 C C . SER A 1 502 ? 19.743 -20.478 -35.404 1.00 88.56 502 SER A C 1
ATOM 3929 O O . SER A 1 502 ? 18.918 -20.994 -36.164 1.00 88.56 502 SER A O 1
ATOM 3931 N N . PRO A 1 503 ? 20.478 -19.414 -35.770 1.00 83.44 503 PRO A N 1
ATOM 3932 C CA . PRO A 1 503 ? 20.460 -18.877 -37.125 1.00 83.44 503 PRO A CA 1
ATOM 3933 C C . PRO A 1 503 ? 20.880 -19.924 -38.164 1.00 83.44 503 PRO A C 1
ATOM 3935 O O . PRO A 1 503 ? 21.613 -20.866 -37.854 1.00 83.44 503 PRO A O 1
ATOM 3938 N N . ILE A 1 504 ? 20.459 -19.722 -39.412 1.00 79.81 504 ILE A N 1
ATOM 3939 C CA . ILE A 1 504 ? 20.959 -20.503 -40.548 1.00 79.81 504 ILE A CA 1
ATOM 3940 C C . ILE A 1 504 ? 22.404 -20.105 -40.871 1.00 79.81 504 ILE A C 1
ATOM 3942 O O . ILE A 1 504 ? 22.775 -18.934 -40.768 1.00 79.81 504 ILE A O 1
ATOM 3946 N N . ALA A 1 505 ? 23.224 -21.082 -41.256 1.00 74.69 505 ALA A N 1
ATOM 3947 C CA . ALA A 1 505 ? 24.569 -20.813 -41.753 1.00 74.69 505 ALA A CA 1
ATOM 3948 C C . ALA A 1 505 ? 24.503 -20.062 -43.093 1.00 74.69 505 ALA A C 1
ATOM 3950 O O . ALA A 1 505 ? 23.568 -20.254 -43.870 1.00 74.69 505 ALA A O 1
ATOM 3951 N N . PHE A 1 506 ? 25.505 -19.225 -43.366 1.00 76.75 506 PHE A N 1
ATOM 3952 C CA . PHE A 1 506 ? 25.659 -18.602 -44.678 1.00 76.75 506 PHE A CA 1
ATOM 3953 C C . PHE A 1 506 ? 25.966 -19.674 -45.735 1.00 76.75 506 PHE A C 1
ATOM 3955 O O . PHE A 1 506 ? 26.866 -20.494 -45.545 1.00 76.75 506 PHE A O 1
ATOM 3962 N N . GLU A 1 507 ? 25.220 -19.653 -46.838 1.00 81.06 507 GLU A N 1
ATOM 3963 C CA . GLU A 1 507 ? 25.471 -20.467 -48.027 1.00 81.06 507 GLU A CA 1
ATOM 3964 C C . GLU A 1 507 ? 26.069 -19.564 -49.112 1.00 81.06 507 GLU A C 1
ATOM 3966 O O . GLU A 1 507 ? 25.411 -18.627 -49.569 1.00 81.06 507 GLU A O 1
ATOM 3971 N N . ASP A 1 508 ? 27.310 -19.836 -49.525 1.00 83.88 508 ASP A N 1
ATOM 3972 C CA . ASP A 1 508 ? 27.938 -19.122 -50.638 1.00 83.88 508 ASP A CA 1
ATOM 3973 C C . ASP A 1 508 ? 27.298 -19.554 -51.961 1.00 83.88 508 ASP A C 1
ATOM 3975 O O . ASP A 1 508 ? 27.524 -20.659 -52.462 1.00 83.88 508 ASP A O 1
ATOM 3979 N N . ARG A 1 509 ? 26.492 -18.654 -52.526 1.00 88.62 509 ARG A N 1
ATOM 3980 C CA . ARG A 1 509 ? 25.821 -18.834 -53.817 1.00 88.62 509 ARG A CA 1
ATOM 3981 C C . ARG A 1 509 ? 26.398 -17.943 -54.912 1.00 88.62 509 ARG A C 1
ATOM 3983 O O . ARG A 1 509 ? 25.824 -17.881 -55.994 1.00 88.62 509 ARG A O 1
ATOM 3990 N N . SER A 1 510 ? 27.535 -17.287 -54.673 1.00 90.19 510 SER A N 1
ATOM 3991 C CA . SER A 1 510 ? 28.165 -16.349 -55.621 1.00 90.19 510 SER A CA 1
ATOM 3992 C C . SER A 1 510 ? 28.549 -16.993 -56.961 1.00 90.19 510 SER A C 1
ATOM 3994 O O . SER A 1 510 ? 28.683 -16.318 -57.981 1.00 90.19 510 SER A O 1
ATOM 3996 N N . THR A 1 511 ? 28.705 -18.320 -56.979 1.00 88.38 511 THR A N 1
ATOM 3997 C CA . THR A 1 511 ? 29.016 -19.092 -58.191 1.00 88.38 511 THR A CA 1
ATOM 3998 C C . THR A 1 511 ? 27.790 -19.412 -59.050 1.00 88.38 511 THR A C 1
ATOM 4000 O O . THR A 1 511 ? 27.940 -19.635 -60.252 1.00 88.38 511 THR A O 1
ATOM 4003 N N . THR A 1 512 ? 26.590 -19.442 -58.462 1.00 91.62 512 THR A N 1
ATOM 4004 C CA . THR A 1 512 ? 25.334 -19.772 -59.160 1.00 91.62 512 THR A CA 1
ATOM 4005 C C . THR A 1 512 ? 24.430 -18.562 -59.359 1.00 91.62 512 THR A C 1
ATOM 4007 O O . THR A 1 512 ? 23.700 -18.510 -60.345 1.00 91.62 512 THR A O 1
ATOM 4010 N N . ASP A 1 513 ? 24.502 -17.585 -58.457 1.00 89.94 513 ASP A N 1
ATOM 4011 C CA . ASP A 1 513 ? 23.673 -16.386 -58.415 1.00 89.94 513 ASP A CA 1
ATOM 4012 C C . ASP A 1 513 ? 24.560 -15.131 -58.321 1.00 89.94 513 ASP A C 1
ATOM 4014 O O . ASP A 1 513 ? 25.665 -15.171 -57.786 1.00 89.94 513 ASP A O 1
ATOM 4018 N N . ALA A 1 514 ? 24.076 -13.981 -58.800 1.00 87.25 514 ALA A N 1
ATOM 4019 C CA . ALA A 1 514 ? 24.774 -12.695 -58.670 1.00 87.25 514 ALA A CA 1
ATOM 4020 C C . ALA A 1 514 ? 24.649 -12.118 -57.240 1.00 87.25 514 ALA A C 1
ATOM 4022 O O . ALA A 1 514 ? 24.065 -11.052 -57.037 1.00 87.25 514 ALA A O 1
ATOM 4023 N N . LEU A 1 515 ? 25.160 -12.851 -56.247 1.00 86.94 515 LEU A N 1
ATOM 4024 C CA . LEU A 1 515 ? 25.121 -12.537 -54.814 1.00 86.94 515 LEU A CA 1
ATOM 4025 C C . LEU A 1 515 ? 26.547 -12.466 -54.220 1.00 86.94 515 LEU A C 1
ATOM 4027 O O . LEU A 1 515 ? 27.468 -13.034 -54.806 1.00 86.94 515 LEU A O 1
ATOM 4031 N N . PRO A 1 516 ? 26.756 -11.786 -53.074 1.00 81.94 516 PRO A N 1
ATOM 4032 C CA . PRO A 1 516 ? 28.051 -11.763 -52.384 1.00 81.94 516 PRO A CA 1
ATOM 4033 C C . PRO A 1 516 ? 28.519 -13.155 -51.926 1.00 81.94 516 PRO A C 1
ATOM 4035 O O . PRO A 1 516 ? 27.694 -13.992 -51.568 1.00 81.94 516 PRO A O 1
ATOM 4038 N N . ASP A 1 517 ? 29.837 -13.363 -51.866 1.00 84.62 517 ASP A N 1
ATOM 4039 C CA . ASP A 1 517 ? 30.504 -14.608 -51.430 1.00 84.62 517 ASP A CA 1
ATOM 4040 C C . ASP A 1 517 ? 30.670 -14.725 -49.900 1.00 84.62 517 ASP A C 1
ATOM 4042 O O . ASP A 1 517 ? 31.176 -15.719 -49.382 1.00 84.62 517 ASP A O 1
ATOM 4046 N N . GLY A 1 518 ? 30.241 -13.702 -49.155 1.00 73.44 518 GLY A N 1
ATOM 4047 C CA . GLY A 1 518 ? 30.315 -13.673 -47.694 1.00 73.44 518 GLY A CA 1
ATOM 4048 C C . GLY A 1 518 ? 31.730 -13.494 -47.135 1.00 73.44 518 GLY A C 1
ATOM 4049 O O . GLY A 1 518 ? 31.908 -13.584 -45.918 1.00 73.44 518 GLY A O 1
ATOM 4050 N N . ILE A 1 519 ? 32.724 -13.211 -47.983 1.00 76.00 519 ILE A N 1
ATOM 4051 C CA . ILE A 1 519 ? 34.083 -12.862 -47.566 1.00 76.00 519 ILE A CA 1
ATOM 4052 C C . ILE A 1 519 ? 34.159 -11.337 -47.450 1.00 76.00 519 ILE A C 1
ATOM 4054 O O . ILE A 1 519 ? 33.827 -10.604 -48.380 1.00 76.00 519 ILE A O 1
ATOM 4058 N N . LYS A 1 520 ? 34.538 -10.854 -46.265 1.00 60.69 520 LYS A N 1
ATOM 4059 C CA . LYS A 1 520 ? 34.620 -9.422 -45.956 1.00 60.69 520 LYS A CA 1
ATOM 4060 C C . LYS A 1 520 ? 35.958 -8.814 -46.357 1.00 60.69 520 LYS A C 1
ATOM 4062 O O . LYS A 1 520 ? 36.989 -9.486 -46.123 1.00 60.69 520 LYS A O 1
#

Secondary structure (DSSP, 8-state):
---HHHHHHHHSSSS------PPPEEEEEEE-TTTTHHHHHHHHHHHHHHHH--EEEEE--B-TTS-B-TT-TT--TTGGGGGT-SEEEEEE-SB---HHHHHHHHHHHHTT--EEE-TTGGG-B-EETT-TTGGG-EES-TT-TT-----HHHHHHHS----EES---TT-SS--EEEEE-GGGTT-GGGTTPPPEEESSPPEE-SBTTB--SS--EEEEEEEESS-HHHHHT-TTTS-SEEEEEEEEEE-SSSS-EEEEEES---GGGGGSHHHHHHHHHHHHHHTT-GGG--TT------SS---PPPS-SSTTS-TT--HHHHS---SSSSS----PPPEE-PPP-SPPPSS----TT-EEEEEESHHHHHTTT-THHHHHHHHHSTTS--EEEE---TT--SSB---TTSS--BSSTT-GGG-GGG------S-PPPHHHHHHHTT-SEEEEE-SHHHHTTGGGGHHHHHHHHHHHHHHHTTEESBTTBPPEEEE-PPPPP---TTTSSS--S--

Foldseek 3Di:
DDDPVVVVVVVVVPPPPPPDPPQAEEEEWAQAQFFPSLQQVLQLQQCCCVAPVHNYHYWAFADPVQWGDSPNLQGTPRLVVLVRGQEYEYAAAAHDHDDVSVVSVLVSVLQQHFYEYEPPQLHRHEDDPPPPQCLCWYDPDPVDPPDTDNNCVSLLRQFHHADDFQDDPLVLPDFFKWKQFDPVCCPPLLCQQAGTDGANDTGGQQDALPHGGPADKDFTMKIFTPHGPCVVVVNCNGRPRMDGFKTKHWHPSYPDTAIYIYGHGRRLCRLVDQSSSQSSSSSVCVRSVNSVPADNSTDDSDGPDDSDAFGTDHDPRHDTPHHSCVSNNDPPCDVVQGDFDAFNFADFDDDAQDPPDDQAAQAEEEEEEADVLVVCVVPVVVVVVVCVVVVRRNYHYHRPYYHLDALFAQADQADDDRGQDPPSCVLPVVPPDHNHHHRDDHNRSVCLNRQHQAYEYEHDPSQCVVPPVSPVSNVVSNVVSSRRQSRTGSHDSHRHRYHYDYDDDDDQCVVPDVDDRPDD

Radius of gyration: 29.0 Å; chains: 1; bounding box: 66×76×97 Å